Protein AF-W9AFK2-F1 (afdb_monomer)

InterPro domains:
  IPR011426 CamS sex pheromone cAM373 [PF07537] (55-396)
  IPR011426 CamS sex pheromone cAM373 [PIRSF012509] (1-404)

Secondary structure (DSSP, 8-state):
--SSSSSSSSSSSS--------SEEEEEEETTEEEEEEE-S--SSTTSPEEPBS----TTTTHHHHH---HHHHHHHHHHHHHHHTTTS-TTT-EEEE--SS-HHHHHHHHSBPPPHHHHHHHHHHHHHHHHHTTPPP-HHHHHHHHT---BPP-S-TT-HHHHHHS---EEEEEEEEEEEE-TTSBEEEEEEEEEEEE-SEEEE-SSTT---EEEE--HHHHHHHHHHHHHHHHHHHTTSTT-TT--EEEEEEEPPPTT-SS--EEEEEEEEPTT-------EE--EEEEEES-HHHHHH-HHHHHHHHHHHHHHHHH-TTB---EEEEEEETTEEEEEEEEEEB--SSHHHHHHHHHHHHHHHHHH--SSSEEEEEEEETTEEEEEEEE-TT-SS-EEEE--

Structure (mmCIF, N/CA/C/O backbone):
data_AF-W9AFK2-F1
#
_entry.id   AF-W9AFK2-F1
#
loop_
_atom_site.group_PDB
_atom_site.id
_atom_site.type_symbol
_atom_site.label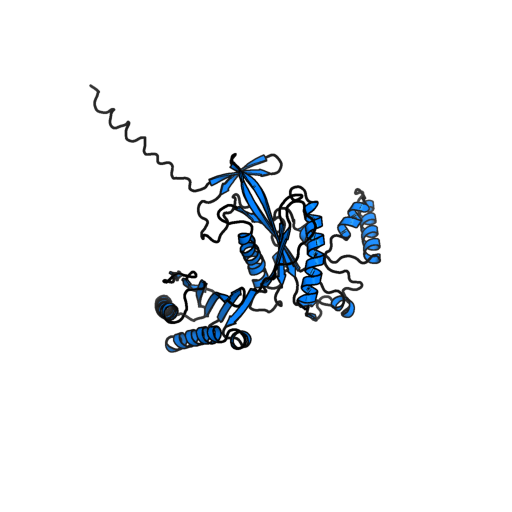_atom_id
_atom_site.label_alt_id
_atom_site.label_comp_id
_atom_site.label_asym_id
_atom_site.label_entity_id
_atom_site.label_seq_id
_atom_site.pdbx_PDB_ins_code
_atom_site.Cartn_x
_atom_site.Cartn_y
_atom_site.Cartn_z
_atom_site.occupancy
_atom_site.B_iso_or_equiv
_atom_site.auth_seq_id
_atom_site.auth_comp_id
_atom_site.auth_asym_id
_atom_site.auth_atom_id
_atom_site.pdbx_PDB_model_num
ATOM 1 N N . MET A 1 1 ? -74.515 24.945 -10.958 1.00 39.28 1 MET A N 1
ATOM 2 C CA . MET A 1 1 ? -73.572 25.838 -11.671 1.00 39.28 1 MET A CA 1
ATOM 3 C C . MET A 1 1 ? -72.452 26.175 -10.699 1.00 39.28 1 MET A C 1
ATOM 5 O O . MET A 1 1 ? -72.684 26.894 -9.744 1.00 39.28 1 MET A O 1
ATOM 9 N N . LYS A 1 2 ? -71.369 25.387 -10.725 1.00 45.56 2 LYS A N 1
ATOM 10 C CA . LYS A 1 2 ? -70.084 25.786 -11.333 1.00 45.56 2 LYS A CA 1
ATOM 11 C C . LYS A 1 2 ? -69.582 27.102 -10.735 1.00 45.56 2 LYS A C 1
ATOM 13 O O . LYS A 1 2 ? -69.983 28.138 -11.249 1.00 45.56 2 LYS A O 1
ATOM 18 N N . LYS A 1 3 ? -68.737 27.039 -9.693 1.00 44.16 3 LYS A N 1
ATOM 19 C CA . LYS A 1 3 ? -67.647 28.014 -9.448 1.00 44.16 3 LYS A CA 1
ATOM 20 C C . LYS A 1 3 ? -66.774 27.764 -8.211 1.00 44.16 3 LYS A C 1
ATOM 22 O O . LYS A 1 3 ? -65.758 28.431 -8.110 1.00 44.16 3 LYS A O 1
ATOM 27 N N . TRP A 1 4 ? -67.084 26.820 -7.317 1.00 45.31 4 TRP A N 1
ATOM 28 C CA . TRP A 1 4 ? -66.282 26.629 -6.087 1.00 45.31 4 TRP A CA 1
ATOM 29 C C . TRP A 1 4 ? -65.441 25.351 -6.006 1.00 45.31 4 TRP A C 1
ATOM 31 O O . TRP A 1 4 ? -64.687 25.180 -5.059 1.00 45.31 4 TRP A O 1
ATOM 41 N N . THR A 1 5 ? -65.471 24.496 -7.027 1.00 46.28 5 THR A N 1
ATOM 42 C CA . THR A 1 5 ? -64.669 23.259 -7.060 1.00 46.28 5 THR A CA 1
ATOM 43 C C . THR A 1 5 ? -63.335 23.388 -7.805 1.00 46.28 5 THR A C 1
ATOM 45 O O . THR A 1 5 ? -62.656 22.389 -7.996 1.00 46.28 5 THR A O 1
ATOM 48 N N . ILE A 1 6 ? -62.942 24.595 -8.235 1.00 47.94 6 ILE A N 1
ATOM 49 C CA . ILE A 1 6 ? -61.727 24.812 -9.052 1.00 47.94 6 ILE A CA 1
ATOM 50 C C . ILE A 1 6 ? -60.561 25.419 -8.246 1.00 47.94 6 ILE A C 1
ATOM 52 O O . ILE A 1 6 ? -59.424 25.363 -8.695 1.00 47.94 6 ILE A O 1
ATOM 56 N N . CYS A 1 7 ? -60.780 25.905 -7.019 1.00 42.25 7 CYS A N 1
ATOM 57 C CA . CYS A 1 7 ? -59.682 26.450 -6.203 1.00 42.25 7 CYS A CA 1
ATOM 58 C C . CYS A 1 7 ? -58.972 25.422 -5.308 1.00 42.25 7 CYS A C 1
ATOM 60 O O . CYS A 1 7 ? -57.932 25.753 -4.754 1.00 42.25 7 CYS A O 1
ATOM 62 N N . LEU A 1 8 ? -59.474 24.184 -5.194 1.00 44.28 8 LEU A N 1
ATOM 63 C CA . LEU A 1 8 ? -58.817 23.132 -4.399 1.00 44.28 8 LEU A CA 1
ATOM 64 C C . LEU A 1 8 ? -57.990 22.137 -5.233 1.00 44.28 8 LEU A C 1
ATOM 66 O O . LEU A 1 8 ? -57.320 21.287 -4.660 1.00 44.28 8 LEU A O 1
ATOM 70 N N . LEU A 1 9 ? -58.006 22.255 -6.567 1.00 40.72 9 LEU A N 1
ATOM 71 C CA . LEU A 1 9 ? -57.189 21.424 -7.466 1.00 40.72 9 LEU A CA 1
ATOM 72 C C . LEU A 1 9 ? -55.891 22.112 -7.930 1.00 40.72 9 LEU A C 1
ATOM 74 O O . LEU A 1 9 ? -55.030 21.455 -8.499 1.00 40.72 9 LEU A O 1
ATOM 78 N N . GLY A 1 10 ? -55.740 23.419 -7.686 1.00 42.62 10 GLY A N 1
ATOM 79 C CA . GLY A 1 10 ? -54.533 24.183 -8.036 1.00 42.62 10 GLY A CA 1
ATOM 80 C C . GLY A 1 10 ? -53.465 24.225 -6.938 1.00 42.62 10 GLY A C 1
ATOM 81 O O . GLY A 1 10 ? -52.344 24.633 -7.204 1.00 42.62 10 GLY A O 1
ATOM 82 N N . ALA A 1 11 ? -53.800 23.796 -5.716 1.00 43.00 11 ALA A N 1
ATOM 83 C CA . ALA A 1 11 ? -52.888 23.797 -4.567 1.00 43.00 11 ALA A CA 1
ATOM 84 C C . ALA A 1 11 ? -52.317 22.406 -4.229 1.00 43.00 11 ALA A C 1
ATOM 86 O O . ALA A 1 11 ? -51.476 22.297 -3.346 1.00 43.00 11 ALA A O 1
ATOM 87 N N . LEU A 1 12 ? -52.745 21.347 -4.932 1.00 42.66 12 LEU A N 1
ATOM 88 C CA . LEU A 1 12 ? -52.257 19.976 -4.718 1.00 42.66 12 LEU A CA 1
ATOM 89 C C . LEU A 1 12 ? -51.169 19.533 -5.717 1.00 42.66 12 LEU A C 1
ATOM 91 O O . LEU A 1 12 ? -50.713 18.399 -5.646 1.00 42.66 12 LEU A O 1
ATOM 95 N N . LEU A 1 13 ? -50.753 20.408 -6.641 1.00 44.22 13 LEU A N 1
ATOM 96 C CA . LEU A 1 13 ? -49.779 20.101 -7.705 1.00 44.22 13 LEU A CA 1
ATOM 97 C C . LEU A 1 13 ? -48.405 20.770 -7.516 1.00 44.22 13 LEU A C 1
ATOM 99 O O . LEU A 1 13 ? -47.574 20.704 -8.410 1.00 44.22 13 LEU A O 1
ATOM 103 N N . LEU A 1 14 ? -48.144 21.384 -6.357 1.00 43.28 14 LEU A N 1
ATOM 104 C CA . LEU A 1 14 ? -46.834 21.974 -6.023 1.00 43.28 14 LEU A CA 1
ATOM 105 C C . LEU A 1 14 ? -46.046 21.163 -4.983 1.00 43.28 14 LEU A C 1
ATOM 107 O O . LEU A 1 14 ? -45.074 21.661 -4.429 1.00 43.28 14 LEU A O 1
ATOM 111 N N . ILE A 1 15 ? -46.451 19.916 -4.719 1.00 47.75 15 ILE A N 1
ATOM 112 C CA . ILE A 1 15 ? -45.727 19.003 -3.819 1.00 47.75 15 ILE A CA 1
ATOM 113 C C . ILE A 1 15 ? -45.379 17.680 -4.509 1.00 47.75 15 ILE A C 1
ATOM 115 O O . ILE A 1 15 ? -45.235 16.649 -3.857 1.00 47.75 15 ILE A O 1
ATOM 119 N N . THR A 1 16 ? -45.157 17.696 -5.826 1.00 44.72 16 THR A N 1
ATOM 120 C CA . THR A 1 16 ? -44.123 16.806 -6.365 1.00 44.72 16 THR A CA 1
ATOM 121 C C . THR A 1 16 ? -42.797 17.400 -5.914 1.00 44.72 16 THR A C 1
ATOM 123 O O . THR A 1 16 ? -42.135 18.128 -6.650 1.00 44.72 16 THR A O 1
ATOM 126 N N . ALA A 1 17 ? -42.476 17.172 -4.639 1.00 38.59 17 ALA A N 1
ATOM 127 C CA . ALA A 1 17 ? -41.109 17.217 -4.184 1.00 38.59 17 ALA A CA 1
ATOM 128 C C . ALA A 1 17 ? -40.335 16.344 -5.171 1.00 38.59 17 ALA A C 1
ATOM 130 O O . ALA A 1 17 ? -40.582 15.139 -5.260 1.00 38.59 17 ALA A O 1
ATOM 131 N N . CYS A 1 18 ? -39.450 16.959 -5.955 1.00 44.03 18 CYS A N 1
ATOM 132 C CA . CYS A 1 18 ? -38.264 16.239 -6.362 1.00 44.03 18 CYS A CA 1
ATOM 133 C C . CYS A 1 18 ? -37.725 15.647 -5.061 1.00 44.03 18 CYS A C 1
ATOM 135 O O . CYS A 1 18 ? -37.409 16.396 -4.131 1.00 44.03 18 CYS A O 1
ATOM 137 N N . SER A 1 19 ? -37.717 14.315 -4.958 1.00 42.94 19 SER A N 1
ATOM 138 C CA . SER A 1 19 ? -36.748 13.660 -4.086 1.00 42.94 19 SER A CA 1
ATOM 139 C C . SER A 1 19 ? -35.437 14.395 -4.352 1.00 42.94 19 SER A C 1
ATOM 141 O O . SER A 1 19 ? -35.114 14.545 -5.535 1.00 42.94 19 SER A O 1
ATOM 143 N N . PRO A 1 20 ? -34.761 14.979 -3.351 1.00 43.94 20 PRO A N 1
ATOM 144 C CA . PRO A 1 20 ? -33.456 15.541 -3.620 1.00 43.94 20 PRO A CA 1
ATOM 145 C C . PRO A 1 20 ? -32.628 14.364 -4.118 1.00 43.94 20 PRO A C 1
ATOM 147 O O . PRO A 1 20 ? -32.408 13.413 -3.369 1.00 43.94 20 PRO A O 1
ATOM 150 N N . ASP A 1 21 ? -32.307 14.362 -5.408 1.00 47.81 21 ASP A N 1
ATOM 151 C CA . ASP A 1 21 ? -31.323 13.435 -5.926 1.00 47.81 21 ASP A CA 1
ATOM 152 C C . ASP A 1 21 ? -30.039 13.871 -5.239 1.00 47.81 21 ASP A C 1
ATOM 154 O O . ASP A 1 21 ? -29.571 14.995 -5.419 1.00 47.81 21 ASP A O 1
ATOM 158 N N . THR A 1 22 ? -29.602 13.079 -4.266 1.00 60.84 22 THR A N 1
ATOM 159 C CA . THR A 1 22 ? -28.512 13.483 -3.383 1.00 60.84 22 THR A CA 1
ATOM 160 C C . THR A 1 22 ? -27.174 13.403 -4.112 1.00 60.84 22 THR A C 1
ATOM 162 O O . THR A 1 22 ? -26.184 13.915 -3.618 1.00 60.84 22 THR A O 1
ATOM 165 N N . ASN A 1 23 ? -27.127 12.801 -5.298 1.00 71.81 23 ASN A N 1
ATOM 166 C CA . ASN A 1 23 ? -25.904 12.638 -6.066 1.00 71.81 23 ASN A CA 1
ATOM 167 C C . ASN A 1 23 ? -25.600 13.878 -6.909 1.00 71.81 23 ASN A C 1
ATOM 169 O O . ASN A 1 23 ? -26.499 14.534 -7.434 1.00 71.81 23 ASN A O 1
ATOM 173 N N . GLU A 1 24 ? -24.315 14.182 -7.049 1.00 76.25 24 GLU A N 1
ATOM 174 C CA . GLU A 1 24 ? -23.846 15.276 -7.887 1.00 76.25 24 GLU A CA 1
ATOM 175 C C . GLU A 1 24 ? -23.570 14.758 -9.302 1.00 76.25 24 GLU A C 1
ATOM 177 O O . GLU A 1 24 ? -22.751 13.859 -9.478 1.00 76.25 24 GLU A O 1
ATOM 182 N N . GLU A 1 25 ? -24.241 15.305 -10.317 1.00 77.25 25 GLU A N 1
ATOM 183 C CA . GLU A 1 25 ? -23.946 14.974 -11.717 1.00 77.25 25 GLU A CA 1
ATOM 184 C C . GLU A 1 25 ? -22.624 15.625 -12.154 1.00 77.25 25 GLU A C 1
ATOM 186 O O . GLU A 1 25 ? -22.349 16.802 -11.865 1.00 77.25 25 GLU A O 1
ATOM 191 N N . VAL A 1 26 ? -21.806 14.843 -12.855 1.00 78.00 26 VAL A N 1
ATOM 192 C CA . VAL A 1 26 ? -20.526 15.245 -13.437 1.00 78.00 26 VAL A CA 1
ATOM 193 C C . VAL A 1 26 ? -20.373 14.651 -14.837 1.00 78.00 26 VAL A C 1
ATOM 195 O O . VAL A 1 26 ? -20.996 13.648 -15.171 1.00 78.00 26 VAL A O 1
ATOM 198 N N . VAL A 1 27 ? -19.563 15.279 -15.682 1.00 75.69 27 VAL A N 1
ATOM 199 C CA . VAL A 1 27 ? -19.283 14.804 -17.043 1.00 75.69 27 VAL A CA 1
ATOM 200 C C . VAL A 1 27 ? -17.847 14.303 -17.098 1.00 75.69 27 VAL A C 1
ATOM 202 O O . VAL A 1 27 ? -16.926 15.022 -16.711 1.00 75.69 27 VAL A O 1
ATOM 205 N N . GLN A 1 28 ? -17.657 13.082 -17.582 1.00 70.56 28 GLN A N 1
ATOM 206 C CA . GLN A 1 28 ? -16.338 12.504 -17.816 1.00 70.56 28 GLN A CA 1
ATOM 207 C C . GLN A 1 28 ? -16.094 12.443 -19.325 1.00 70.56 28 GLN A C 1
ATOM 209 O O . GLN A 1 28 ? -16.974 12.037 -20.090 1.00 70.56 28 GLN A O 1
ATOM 214 N N . GLU A 1 29 ? -14.931 12.924 -19.760 1.00 63.94 29 GLU A N 1
ATOM 215 C CA . GLU A 1 29 ? -14.525 12.874 -21.164 1.00 63.94 29 GLU A CA 1
ATOM 216 C C . GLU A 1 29 ? -13.572 11.691 -21.358 1.00 63.94 29 GLU A C 1
ATOM 218 O O . GLU A 1 29 ? -12.407 11.766 -20.977 1.00 63.94 29 GLU A O 1
ATOM 223 N N . GLU A 1 30 ? -14.068 10.607 -21.957 1.00 57.44 30 GLU A N 1
ATOM 224 C CA . GLU A 1 30 ? -13.243 9.478 -22.401 1.00 57.44 30 GLU A CA 1
ATOM 225 C C . GLU A 1 30 ? -13.245 9.417 -23.928 1.00 57.44 30 GLU A C 1
ATOM 227 O O . GLU A 1 30 ? -14.312 9.427 -24.544 1.00 57.44 30 GLU A O 1
ATOM 232 N N . ASP A 1 31 ? -12.063 9.370 -24.555 1.00 49.06 31 ASP A N 1
ATOM 233 C CA . ASP A 1 31 ? -11.868 9.073 -25.984 1.00 49.06 31 ASP A CA 1
ATOM 234 C C . ASP A 1 31 ? -12.937 9.677 -26.919 1.00 49.06 31 ASP A C 1
ATOM 236 O O . ASP A 1 31 ? -13.511 9.007 -27.781 1.00 49.06 31 ASP A O 1
ATOM 240 N N . THR A 1 32 ? -13.212 10.980 -26.761 1.00 43.19 32 THR A N 1
ATOM 241 C CA . THR A 1 32 ? -14.182 11.792 -27.533 1.00 43.19 32 THR A CA 1
ATOM 242 C C . THR A 1 32 ? -15.684 11.525 -27.311 1.00 43.19 32 THR A C 1
ATOM 244 O O . THR A 1 32 ? -16.509 12.095 -28.034 1.00 43.19 32 THR A O 1
ATOM 247 N N . GLN A 1 33 ? -16.075 10.743 -26.300 1.00 50.00 33 GLN A N 1
ATOM 248 C CA . GLN A 1 33 ? -17.462 10.583 -25.843 1.00 50.00 33 GLN A CA 1
ATOM 249 C C . GLN A 1 33 ? -17.667 11.234 -24.466 1.00 50.00 33 GLN A C 1
ATOM 251 O O . GLN A 1 33 ? -16.847 11.099 -23.565 1.00 50.00 33 GLN A O 1
ATOM 256 N N . GLN A 1 34 ? -18.769 11.976 -24.316 1.00 61.47 34 GLN A N 1
ATOM 257 C CA . GLN A 1 34 ? -19.183 12.534 -23.028 1.00 61.47 34 GLN A CA 1
ATOM 258 C C . GLN A 1 34 ? -20.093 11.528 -22.334 1.00 61.47 34 GLN A C 1
ATOM 260 O O . GLN A 1 34 ? -21.234 11.330 -22.766 1.00 61.47 34 GLN A O 1
ATOM 265 N N . GLU A 1 35 ? -19.602 10.915 -21.262 1.00 67.38 35 GLU A N 1
ATOM 266 C CA . GLU A 1 35 ? -20.433 10.099 -20.385 1.00 67.38 35 GLU A CA 1
ATOM 267 C C . GLU A 1 35 ? -20.932 10.931 -19.201 1.00 67.38 35 GLU A C 1
ATOM 269 O O . GLU A 1 35 ? -20.226 11.772 -18.636 1.00 67.38 35 GLU A O 1
ATOM 274 N N . THR A 1 36 ? -22.209 10.744 -18.863 1.00 74.00 36 THR A N 1
ATOM 275 C CA . THR A 1 36 ? -22.789 11.340 -17.657 1.00 74.00 36 THR A CA 1
ATOM 276 C C . THR A 1 36 ? -22.464 10.430 -16.485 1.00 74.00 36 THR A C 1
ATOM 278 O O . THR A 1 36 ? -22.979 9.315 -16.408 1.00 74.00 36 THR A O 1
ATOM 281 N N . SER A 1 37 ? -21.643 10.938 -15.577 1.00 81.81 37 SER A N 1
ATOM 282 C CA . SER A 1 37 ? -21.211 10.265 -14.361 1.00 81.81 37 SER A CA 1
ATOM 283 C C . SER A 1 37 ? -21.855 10.922 -13.136 1.00 81.81 37 SER A C 1
ATOM 285 O O . SER A 1 37 ? -22.371 12.043 -13.189 1.00 81.81 37 SER A O 1
ATOM 287 N N . ILE A 1 38 ? -21.861 10.219 -12.008 1.00 83.62 38 ILE A N 1
ATOM 288 C CA . ILE A 1 38 ? -22.370 10.747 -10.739 1.00 83.62 38 ILE A CA 1
ATOM 289 C C . ILE A 1 38 ? -21.323 10.620 -9.641 1.00 83.62 38 ILE A C 1
ATOM 291 O O . ILE A 1 38 ? -20.559 9.661 -9.597 1.00 83.62 38 ILE A O 1
ATOM 295 N N . VAL A 1 39 ? -21.340 11.564 -8.708 1.00 83.19 39 VAL A N 1
ATOM 296 C CA . VAL A 1 39 ? -20.577 11.509 -7.463 1.00 83.19 39 VAL A CA 1
ATOM 297 C C . VAL A 1 39 ? -21.570 11.353 -6.310 1.00 83.19 39 VAL A C 1
ATOM 299 O O . VAL A 1 39 ? -22.428 12.223 -6.121 1.00 83.19 39 VAL A O 1
ATOM 302 N N . PRO A 1 40 ? -21.504 10.264 -5.523 1.00 81.50 40 PRO A N 1
ATOM 303 C CA . PRO A 1 40 ? -22.364 10.102 -4.359 1.00 81.50 40 PRO A CA 1
ATOM 304 C C . PRO A 1 40 ? -22.201 11.257 -3.359 1.00 81.50 40 PRO A C 1
ATOM 306 O O . PRO A 1 40 ? -21.086 11.686 -3.061 1.00 81.50 40 PRO A O 1
ATOM 309 N N . SER A 1 41 ? -23.304 11.739 -2.774 1.00 74.06 41 SER A N 1
ATOM 310 C CA . SER A 1 41 ? -23.248 12.779 -1.725 1.00 74.06 41 SER A CA 1
ATOM 311 C C . SER A 1 41 ? -22.504 12.345 -0.473 1.00 74.06 41 SER A C 1
ATOM 313 O O . SER A 1 41 ? -21.958 13.186 0.240 1.00 74.06 41 SER A O 1
ATOM 315 N N . TYR A 1 42 ? -22.578 11.055 -0.150 1.00 75.44 42 TYR A N 1
ATOM 316 C CA . TYR A 1 42 ? -22.125 10.517 1.122 1.00 75.44 42 TYR A CA 1
ATOM 317 C C . TYR A 1 42 ? -20.701 9.987 0.984 1.00 75.44 42 TYR A C 1
ATOM 319 O O . TYR A 1 42 ? -20.479 8.991 0.305 1.00 75.44 42 TYR A O 1
ATOM 327 N N . GLN A 1 43 ? -19.760 10.633 1.674 1.00 72.38 43 GLN A N 1
ATOM 328 C CA . GLN A 1 43 ? -18.362 10.194 1.768 1.00 72.38 43 GLN A CA 1
ATOM 329 C C . GLN A 1 43 ? -18.138 9.068 2.791 1.00 72.38 43 GLN A C 1
ATOM 331 O O . GLN A 1 43 ? -17.060 8.499 2.856 1.00 72.38 43 GLN A O 1
ATOM 336 N N . LEU A 1 44 ? -19.171 8.688 3.553 1.00 79.25 44 LEU A N 1
ATOM 337 C CA . LEU A 1 44 ? -19.135 7.714 4.659 1.00 79.25 44 LEU A CA 1
ATOM 338 C C . LEU A 1 44 ? -18.330 8.189 5.884 1.00 79.25 44 LEU A C 1
ATOM 340 O O . LEU A 1 44 ? -18.850 8.080 6.989 1.00 79.25 44 LEU A O 1
ATOM 344 N N . SER A 1 45 ? -17.147 8.776 5.691 1.00 74.00 45 SER A N 1
ATOM 345 C CA . SER A 1 45 ? -16.351 9.478 6.708 1.00 74.00 45 SER A CA 1
ATOM 346 C C . SER A 1 45 ? -15.638 10.685 6.090 1.00 74.00 45 SER A C 1
ATOM 348 O O . SER A 1 45 ? -15.402 10.714 4.881 1.00 74.00 45 SER A O 1
ATOM 350 N N . ASP A 1 46 ? -15.282 11.680 6.905 1.00 70.88 46 ASP A N 1
ATOM 351 C CA . ASP A 1 46 ? -14.553 12.878 6.443 1.00 70.88 46 ASP A CA 1
ATOM 352 C C . ASP A 1 46 ? -13.151 12.556 5.902 1.00 70.88 46 ASP A C 1
ATOM 354 O O . ASP A 1 46 ? -12.561 13.328 5.150 1.00 70.88 46 ASP A O 1
ATOM 358 N N . GLU A 1 47 ? -12.672 11.357 6.220 1.00 74.00 47 GLU A N 1
ATOM 359 C CA . GLU A 1 47 ? -11.402 10.795 5.793 1.00 74.00 47 GLU A CA 1
ATOM 360 C C . GLU A 1 47 ? -11.455 10.118 4.414 1.00 74.00 47 GLU A C 1
ATOM 362 O O . GLU A 1 47 ? -10.416 9.729 3.882 1.00 74.00 47 GLU A O 1
ATOM 367 N N . ASN A 1 48 ? -12.630 9.952 3.810 1.00 86.75 48 ASN A N 1
ATOM 368 C CA . ASN A 1 48 ? -12.770 9.241 2.544 1.00 86.75 48 ASN A CA 1
ATOM 369 C C . ASN A 1 48 ? -12.940 10.199 1.367 1.00 86.75 48 ASN A C 1
ATOM 371 O O . ASN A 1 48 ? -13.733 11.138 1.396 1.00 86.75 48 ASN A O 1
ATOM 375 N N . TYR A 1 49 ? -12.255 9.894 0.269 1.00 91.38 49 TYR A N 1
ATOM 376 C CA . TYR A 1 49 ? -12.536 10.531 -1.010 1.00 91.38 49 TYR A CA 1
ATOM 377 C C . TYR A 1 49 ? -13.859 10.032 -1.580 1.00 91.38 49 TYR A C 1
ATOM 379 O O . TYR A 1 49 ? -14.178 8.841 -1.526 1.00 91.38 49 TYR A O 1
ATOM 387 N N . LYS A 1 50 ? -14.598 10.934 -2.223 1.00 91.50 50 LYS A N 1
ATOM 388 C CA . LYS A 1 50 ? -15.736 10.538 -3.053 1.00 91.50 50 LYS A CA 1
ATOM 389 C C . LYS A 1 50 ? -15.236 9.902 -4.348 1.00 91.50 50 LYS A C 1
ATOM 391 O O . LYS A 1 50 ? -14.254 10.363 -4.928 1.00 91.50 50 LYS A O 1
ATOM 396 N N . MET A 1 51 ? -15.939 8.873 -4.805 1.00 90.25 51 MET A N 1
ATOM 397 C CA . MET A 1 51 ? -15.653 8.176 -6.061 1.00 90.25 51 MET A CA 1
ATOM 398 C C . MET A 1 51 ? -16.602 8.642 -7.165 1.00 90.25 51 MET A C 1
ATOM 400 O O . MET A 1 51 ? -17.752 8.995 -6.894 1.00 90.25 51 MET A O 1
ATOM 404 N N . ILE A 1 52 ? -16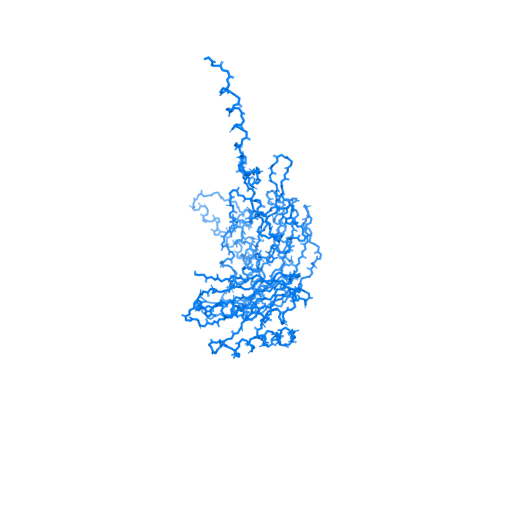.123 8.617 -8.405 1.00 86.81 52 ILE A N 1
ATOM 405 C CA . ILE A 1 52 ? -16.933 8.879 -9.599 1.00 86.81 52 ILE A CA 1
ATOM 406 C C . ILE A 1 52 ? -17.561 7.556 -10.054 1.00 86.81 52 ILE A C 1
ATOM 408 O O . ILE A 1 52 ? -16.916 6.509 -9.996 1.00 86.81 52 ILE A O 1
ATOM 412 N N . LEU A 1 53 ? -18.835 7.593 -10.452 1.00 86.00 53 LEU A N 1
ATOM 413 C CA . LEU A 1 53 ? -19.583 6.442 -10.960 1.00 86.00 53 LEU A CA 1
ATOM 414 C C . LEU A 1 53 ? -20.070 6.687 -12.400 1.00 86.00 53 LEU A C 1
ATOM 416 O O . LEU A 1 53 ? -20.531 7.797 -12.657 1.00 86.00 53 LEU A O 1
ATOM 420 N N . PRO A 1 54 ? -20.106 5.671 -13.288 1.00 86.69 54 PRO A N 1
ATOM 421 C CA . PRO A 1 54 ? -19.883 4.245 -13.017 1.00 86.69 54 PRO A CA 1
ATOM 422 C C . PRO A 1 54 ? -18.456 3.939 -12.553 1.00 86.69 54 PRO A C 1
ATOM 424 O O . PRO A 1 54 ? -17.511 4.603 -12.947 1.00 86.69 54 PRO A O 1
ATOM 427 N N . TYR A 1 55 ? -18.321 2.978 -11.635 1.00 88.12 55 TYR A N 1
ATOM 428 C CA . TYR A 1 55 ? -17.016 2.647 -11.063 1.00 88.12 55 TYR A CA 1
ATOM 429 C C . TYR A 1 55 ? -16.110 2.045 -12.138 1.00 88.12 55 TYR A C 1
ATOM 431 O O . TYR A 1 55 ? -16.436 1.007 -12.725 1.00 88.12 55 TYR A O 1
ATOM 439 N N . GLU A 1 56 ? -14.962 2.680 -12.332 1.00 90.50 56 GLU A N 1
ATOM 440 C CA . GLU A 1 56 ? -13.897 2.220 -13.209 1.00 90.50 56 GLU A CA 1
ATOM 441 C C . GLU A 1 56 ? -12.801 1.540 -12.380 1.00 90.50 56 GLU A C 1
ATOM 443 O O . GLU A 1 56 ? -12.143 2.197 -11.568 1.00 90.50 56 GLU A O 1
ATOM 448 N N . PRO A 1 57 ? -12.593 0.223 -12.549 1.00 93.81 57 PRO A N 1
ATOM 449 C CA . PRO A 1 57 ? -11.489 -0.462 -11.892 1.00 93.81 57 PRO A CA 1
ATOM 450 C C . PRO A 1 57 ? -10.138 -0.012 -12.458 1.00 93.81 57 PRO A C 1
ATOM 452 O O . PRO A 1 57 ? -10.055 0.424 -13.608 1.00 93.81 57 PRO A O 1
ATOM 455 N N . SER A 1 58 ? -9.065 -0.204 -11.688 1.00 96.69 58 SER A N 1
ATOM 456 C CA . SER A 1 58 ? -7.701 0.011 -12.176 1.00 96.69 58 SER A CA 1
ATOM 457 C C . SER A 1 58 ? -7.411 -0.752 -13.477 1.00 96.69 58 SER A C 1
ATOM 459 O O . SER A 1 58 ? -7.812 -1.911 -13.632 1.00 96.69 58 SER A O 1
ATOM 461 N N . LYS A 1 59 ? -6.633 -0.152 -14.387 1.00 97.88 59 LYS A N 1
ATOM 462 C CA . LYS A 1 59 ? -6.102 -0.855 -15.572 1.00 97.88 59 LYS A CA 1
ATOM 463 C C . LYS A 1 59 ? -5.074 -1.937 -15.221 1.00 97.88 59 LYS A C 1
ATOM 465 O O . LYS A 1 59 ? -4.881 -2.848 -16.019 1.00 97.88 59 LYS A O 1
ATOM 470 N N . ALA A 1 60 ? -4.479 -1.882 -14.029 1.00 97.19 60 ALA A N 1
ATOM 471 C CA . ALA A 1 60 ? -3.596 -2.910 -13.470 1.00 97.19 60 ALA A CA 1
ATOM 472 C C . ALA A 1 60 ? -4.286 -3.751 -12.375 1.00 97.19 60 ALA A C 1
ATOM 474 O O . ALA A 1 60 ? -3.634 -4.306 -11.481 1.00 97.19 60 ALA A O 1
ATOM 475 N N . ARG A 1 61 ? -5.625 -3.841 -12.402 1.00 95.88 61 ARG A N 1
ATOM 476 C CA . ARG A 1 61 ? -6.404 -4.563 -11.387 1.00 95.88 61 ARG A CA 1
ATOM 477 C C . ARG A 1 61 ? -5.902 -5.996 -11.202 1.00 95.88 61 ARG A C 1
ATOM 479 O O . ARG A 1 61 ? -5.961 -6.816 -12.108 1.00 95.88 61 ARG A O 1
ATOM 486 N N . GLY A 1 62 ? -5.542 -6.329 -9.965 1.00 94.75 62 GLY A N 1
ATOM 487 C CA . GLY A 1 62 ? -5.148 -7.684 -9.572 1.00 94.75 62 GLY A CA 1
ATOM 488 C C . GLY A 1 62 ? -3.656 -7.981 -9.719 1.00 94.75 62 GLY A C 1
ATOM 489 O O . GLY A 1 62 ? -3.205 -8.986 -9.171 1.00 94.75 62 GLY A O 1
ATOM 490 N N . VAL A 1 63 ? -2.870 -7.098 -10.347 1.00 97.38 63 VAL A N 1
ATOM 491 C CA . VAL A 1 63 ? -1.410 -7.259 -10.437 1.00 97.38 63 VAL A CA 1
ATOM 492 C C . VAL A 1 63 ? -0.782 -7.321 -9.045 1.00 97.38 63 VAL A C 1
ATOM 494 O O . VAL A 1 63 ? 0.021 -8.215 -8.784 1.00 97.38 63 VAL A O 1
ATOM 497 N N . ILE A 1 64 ? -1.203 -6.445 -8.124 1.00 96.00 64 ILE A N 1
ATOM 498 C CA . ILE A 1 64 ? -0.692 -6.397 -6.744 1.00 96.00 64 ILE A CA 1
ATOM 499 C C . ILE A 1 64 ? -0.817 -7.748 -6.023 1.00 96.00 64 ILE A C 1
ATOM 501 O O . ILE A 1 64 ? 0.135 -8.203 -5.394 1.00 96.00 64 ILE A O 1
ATOM 505 N N . VAL A 1 65 ? -1.937 -8.457 -6.212 1.00 94.50 65 VAL A N 1
ATOM 506 C CA . VAL A 1 65 ? -2.223 -9.761 -5.583 1.00 94.50 65 VAL A CA 1
ATOM 507 C C . VAL A 1 65 ? -1.270 -10.856 -6.073 1.00 94.50 65 VAL A C 1
ATOM 509 O O . VAL A 1 65 ? -0.997 -11.814 -5.354 1.00 94.50 65 VAL A O 1
ATOM 512 N N . ASN A 1 66 ? -0.738 -10.715 -7.287 1.00 92.50 66 ASN A N 1
ATOM 513 C CA . ASN A 1 66 ? 0.216 -11.659 -7.859 1.00 92.50 66 ASN A CA 1
ATOM 514 C C . ASN A 1 66 ? 1.672 -11.351 -7.477 1.00 92.50 66 ASN A C 1
ATOM 516 O O . ASN A 1 66 ? 2.547 -12.159 -7.789 1.00 92.50 66 ASN A O 1
ATOM 520 N N . GLN A 1 67 ? 1.962 -10.183 -6.892 1.00 93.44 67 GLN A N 1
ATOM 521 C CA . GLN A 1 67 ? 3.332 -9.686 -6.707 1.00 93.44 67 GLN A CA 1
ATOM 522 C C . GLN A 1 67 ? 3.704 -9.433 -5.243 1.00 93.44 67 GLN A C 1
ATOM 524 O O . GLN A 1 67 ? 4.824 -9.749 -4.829 1.00 93.44 67 GLN A O 1
ATOM 529 N N . VAL A 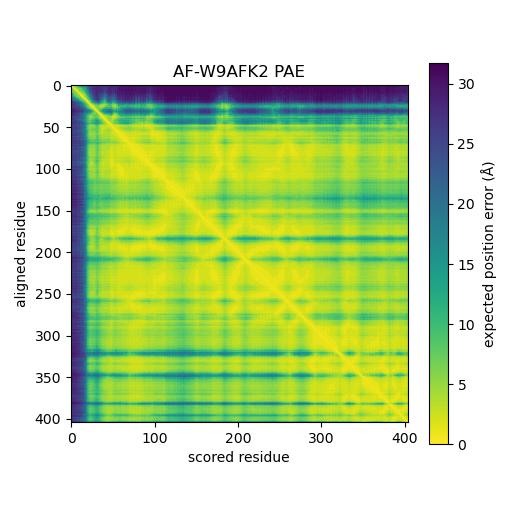1 68 ? 2.765 -8.911 -4.455 1.00 93.81 68 VAL A N 1
ATOM 530 C CA . VAL A 1 68 ? 2.922 -8.687 -3.017 1.00 93.81 68 VAL A CA 1
ATOM 531 C C . VAL A 1 68 ? 2.458 -9.942 -2.287 1.00 93.81 68 VAL A C 1
ATOM 533 O O . VAL A 1 68 ? 1.340 -10.420 -2.467 1.00 93.81 68 VAL A O 1
ATOM 536 N N . ALA A 1 69 ? 3.357 -10.536 -1.504 1.00 87.94 69 ALA A N 1
ATOM 537 C CA . ALA A 1 69 ? 3.155 -11.885 -0.984 1.00 87.94 69 ALA A CA 1
ATOM 538 C C . ALA A 1 69 ? 2.329 -11.926 0.311 1.00 87.94 69 ALA A C 1
ATOM 540 O O . ALA A 1 69 ? 1.695 -12.944 0.588 1.00 87.94 69 ALA A O 1
ATOM 541 N N . ASN A 1 70 ? 2.386 -10.872 1.127 1.00 92.06 70 ASN A N 1
ATOM 542 C CA . ASN A 1 70 ? 1.604 -10.750 2.352 1.00 92.06 70 ASN A CA 1
ATOM 543 C C . ASN A 1 70 ? 0.309 -9.991 2.040 1.00 92.06 70 ASN A C 1
ATOM 545 O O . ASN A 1 70 ? 0.338 -8.930 1.426 1.00 92.06 70 ASN A O 1
ATOM 549 N N . ARG A 1 71 ? -0.837 -10.531 2.462 1.00 91.75 71 ARG A N 1
ATOM 550 C CA . ARG A 1 71 ? -2.131 -9.875 2.249 1.00 91.75 71 ARG A CA 1
ATOM 551 C C . ARG A 1 71 ? -2.239 -8.553 3.014 1.00 91.75 71 ARG A C 1
ATOM 553 O O . ARG A 1 71 ? -2.829 -7.626 2.475 1.00 91.75 71 ARG A O 1
ATOM 560 N N . MET A 1 72 ? -1.660 -8.466 4.210 1.00 94.88 72 MET A N 1
ATOM 561 C CA . MET A 1 72 ? -1.693 -7.241 5.011 1.00 94.88 72 MET A CA 1
ATOM 562 C C . MET A 1 72 ? -0.922 -6.110 4.320 1.00 94.88 72 MET A C 1
ATOM 564 O O . MET A 1 72 ? -1.397 -4.980 4.303 1.00 94.88 72 MET A O 1
ATOM 568 N N . ASP A 1 73 ? 0.207 -6.424 3.668 1.00 97.44 73 ASP A N 1
ATOM 569 C CA . ASP A 1 73 ? 0.971 -5.441 2.882 1.00 97.44 73 ASP A CA 1
ATOM 570 C C . ASP A 1 73 ? 0.139 -4.849 1.733 1.00 97.44 73 ASP A C 1
ATOM 572 O O . ASP A 1 73 ? 0.288 -3.678 1.405 1.00 97.44 73 ASP A O 1
ATOM 576 N N . ILE A 1 74 ? -0.740 -5.644 1.107 1.00 96.25 74 ILE A N 1
ATOM 577 C CA . ILE A 1 74 ? -1.607 -5.163 0.018 1.00 96.25 74 ILE A CA 1
ATOM 578 C C . ILE A 1 74 ? -2.553 -4.082 0.540 1.00 96.25 74 ILE A C 1
ATOM 580 O O . ILE A 1 74 ? -2.666 -3.020 -0.070 1.00 96.25 74 ILE A O 1
ATOM 584 N N . ASP A 1 75 ? -3.218 -4.365 1.660 1.00 94.44 75 ASP A N 1
ATOM 585 C CA . ASP A 1 75 ? -4.218 -3.466 2.228 1.00 94.44 75 ASP A CA 1
ATOM 586 C C . ASP A 1 75 ? -3.545 -2.173 2.737 1.00 94.44 75 ASP A C 1
ATOM 588 O O . ASP A 1 75 ? -3.969 -1.080 2.359 1.00 94.44 75 ASP A O 1
ATOM 592 N N . GLU A 1 76 ? -2.420 -2.267 3.461 1.00 97.19 76 GLU A N 1
ATOM 593 C CA . GLU A 1 76 ? -1.688 -1.077 3.931 1.00 97.19 76 GLU A CA 1
ATOM 594 C C . GLU A 1 76 ? -1.038 -0.287 2.781 1.00 97.19 76 GLU A C 1
ATOM 596 O O . GLU A 1 76 ? -0.999 0.940 2.827 1.00 97.19 76 GLU A O 1
ATOM 601 N N . MET A 1 77 ? -0.576 -0.929 1.702 1.00 96.38 77 MET A N 1
ATOM 602 C CA . MET A 1 77 ? -0.072 -0.200 0.532 1.00 96.38 77 MET A CA 1
ATOM 603 C C . MET A 1 77 ? -1.184 0.633 -0.128 1.00 96.38 77 MET A C 1
ATOM 605 O O . MET A 1 77 ? -0.970 1.782 -0.515 1.00 96.38 77 MET A O 1
ATOM 609 N N . GLU A 1 78 ? -2.393 0.089 -0.268 1.00 96.19 78 GLU A N 1
ATOM 610 C CA . GLU A 1 78 ? -3.501 0.825 -0.882 1.00 96.19 78 GLU A CA 1
ATOM 611 C C . GLU A 1 78 ? -4.054 1.925 0.032 1.00 96.19 78 GLU A C 1
ATOM 613 O O . GLU A 1 78 ? -4.316 3.049 -0.419 1.00 96.19 78 GLU A O 1
ATOM 618 N N . GLU A 1 79 ? -4.252 1.616 1.312 1.00 95.12 79 GLU A N 1
ATOM 619 C CA . GLU A 1 79 ? -4.804 2.544 2.296 1.00 95.12 79 GLU A CA 1
ATOM 620 C C . GLU A 1 79 ? -3.783 3.598 2.728 1.00 95.12 79 GLU A C 1
ATOM 622 O O . GLU A 1 79 ? -4.111 4.787 2.747 1.00 95.12 79 GLU A O 1
ATOM 627 N N . GLY A 1 80 ? -2.535 3.206 2.975 1.00 96.75 80 GLY A N 1
ATOM 628 C CA . GLY A 1 80 ? -1.439 4.096 3.342 1.00 96.75 80 GLY A CA 1
ATOM 629 C C . GLY A 1 80 ? -1.074 5.080 2.225 1.00 96.75 80 GLY A C 1
ATOM 630 O O . GLY A 1 80 ? -0.938 6.277 2.496 1.00 96.75 80 GLY A O 1
ATOM 631 N N . LEU A 1 81 ? -1.045 4.656 0.946 1.00 98.12 81 LEU A N 1
ATOM 632 C CA . LEU A 1 81 ? -0.836 5.599 -0.168 1.00 98.12 81 LEU A CA 1
ATOM 633 C C . LEU A 1 81 ? -1.933 6.665 -0.192 1.00 98.12 81 LEU A C 1
ATOM 635 O O . LEU A 1 81 ? -1.666 7.857 -0.371 1.00 98.12 81 LEU A O 1
ATOM 639 N N . ARG A 1 82 ? -3.178 6.237 0.031 1.00 96.19 82 ARG A N 1
ATOM 640 C CA . ARG A 1 82 ? -4.347 7.117 0.060 1.00 96.19 82 ARG A CA 1
ATOM 641 C C . ARG A 1 82 ? -4.301 8.050 1.264 1.00 96.19 82 ARG A C 1
ATOM 643 O O . ARG A 1 82 ? -4.613 9.228 1.120 1.00 96.19 82 ARG A O 1
ATOM 650 N N . ARG A 1 83 ? -3.875 7.554 2.429 1.00 95.50 83 ARG A N 1
ATOM 651 C CA . ARG A 1 83 ? -3.675 8.323 3.665 1.00 95.50 83 ARG A CA 1
ATOM 652 C C . ARG A 1 83 ? -2.649 9.436 3.458 1.00 95.50 83 ARG A C 1
ATOM 654 O O . ARG A 1 83 ? -2.959 10.586 3.750 1.00 95.50 83 ARG A O 1
ATOM 661 N N . HIS A 1 84 ? -1.499 9.141 2.852 1.00 96.81 84 HIS A N 1
ATOM 662 C CA . HIS A 1 84 ? -0.498 10.160 2.515 1.00 96.81 84 HIS A CA 1
ATOM 663 C C . HIS A 1 84 ? -0.945 11.128 1.422 1.00 96.81 84 HIS A C 1
ATOM 665 O O . HIS A 1 84 ? -0.575 12.302 1.444 1.00 96.81 84 HIS A O 1
ATOM 671 N N . SER A 1 85 ? -1.771 10.665 0.485 1.00 97.50 85 SER A N 1
ATOM 672 C CA . SER A 1 85 ? -2.300 11.506 -0.591 1.00 97.50 85 SER A CA 1
ATOM 673 C C . SER A 1 85 ? -3.150 12.668 -0.072 1.00 97.50 85 SER A C 1
ATOM 675 O O . SER A 1 85 ? -3.190 13.714 -0.715 1.00 97.50 85 SER A O 1
ATOM 677 N N . LYS A 1 86 ? -3.762 12.543 1.113 1.00 95.56 86 LYS A N 1
ATOM 678 C CA . LYS A 1 86 ? -4.600 13.589 1.734 1.00 95.56 86 LYS A CA 1
ATOM 679 C C . LYS A 1 86 ? -3.856 14.877 2.046 1.00 95.56 86 LYS A C 1
ATOM 681 O O . LYS A 1 86 ? -4.459 15.947 2.028 1.00 95.56 86 LYS A O 1
ATOM 686 N N . GLU A 1 87 ? -2.554 14.793 2.301 1.00 93.56 87 GLU A N 1
ATOM 687 C CA . GLU A 1 87 ? -1.723 15.972 2.565 1.00 93.56 87 GLU A CA 1
ATOM 688 C C . GLU A 1 87 ? -1.548 16.852 1.319 1.00 93.56 87 GLU A C 1
ATOM 690 O O . GLU A 1 87 ? -1.279 18.049 1.432 1.00 93.56 87 GLU A O 1
ATOM 695 N N . VAL A 1 88 ? -1.730 16.270 0.130 1.00 95.31 88 VAL A N 1
ATOM 696 C CA . VAL A 1 88 ? -1.565 16.937 -1.168 1.00 95.31 88 VAL A CA 1
ATOM 697 C C . VAL A 1 88 ? -2.924 17.198 -1.824 1.00 95.31 88 VAL A C 1
ATOM 699 O O . VAL A 1 88 ? -3.182 18.283 -2.353 1.00 95.31 88 VAL A O 1
ATOM 702 N N . TYR A 1 89 ? -3.814 16.213 -1.752 1.00 96.12 89 TYR A N 1
ATOM 703 C CA . TYR A 1 89 ? -5.119 16.185 -2.393 1.00 96.12 89 TYR A CA 1
ATOM 704 C C . TYR A 1 89 ? -6.210 16.112 -1.321 1.00 96.12 89 TYR A C 1
ATOM 706 O O . TYR A 1 89 ? -6.635 15.041 -0.923 1.00 96.12 89 TYR A O 1
ATOM 714 N N . ASP A 1 90 ? -6.682 17.254 -0.834 1.00 94.75 90 ASP A N 1
ATOM 715 C CA . ASP A 1 90 ? -7.739 17.345 0.188 1.00 94.75 90 ASP A CA 1
ATOM 716 C C . ASP A 1 90 ? -9.039 16.593 -0.223 1.00 94.75 90 ASP A C 1
ATOM 718 O O . ASP A 1 90 ? -9.647 16.969 -1.235 1.00 94.75 90 ASP A O 1
ATOM 722 N N . PRO A 1 91 ? -9.513 15.582 0.540 1.00 93.19 91 PRO A N 1
ATOM 723 C CA . PRO A 1 91 ? -10.728 14.815 0.223 1.00 93.19 91 PRO A CA 1
ATOM 724 C C . PRO A 1 91 ? -12.001 15.652 0.046 1.00 93.19 91 PRO A C 1
ATOM 726 O O . PRO A 1 91 ? -12.928 15.235 -0.646 1.00 93.19 91 PRO A O 1
ATOM 729 N N . SER A 1 92 ? -12.047 16.865 0.609 1.00 90.31 92 SER A N 1
ATOM 730 C CA . SER A 1 92 ? -13.172 17.789 0.416 1.00 90.31 92 SER A CA 1
ATOM 731 C C . SER A 1 92 ? -13.191 18.466 -0.963 1.00 90.31 92 SER A C 1
ATOM 733 O O . SER A 1 92 ? -14.212 19.037 -1.354 1.00 90.31 92 SER A O 1
ATOM 735 N N . LYS A 1 93 ? -12.071 18.426 -1.700 1.00 91.69 93 LYS A N 1
ATOM 736 C CA . LYS A 1 93 ? -11.864 19.124 -2.985 1.00 91.69 93 LYS A CA 1
ATOM 737 C C . LYS A 1 93 ? -11.614 18.189 -4.164 1.00 91.69 93 LYS A C 1
ATOM 739 O O . LYS A 1 93 ? -11.824 18.600 -5.310 1.00 91.69 93 LYS A O 1
ATOM 744 N N . TYR A 1 94 ? -11.132 16.982 -3.893 1.00 94.56 94 TYR A N 1
ATOM 745 C CA . TYR A 1 94 ? -10.754 16.014 -4.913 1.00 94.56 94 TYR A CA 1
ATOM 746 C C . TYR A 1 94 ? -11.620 14.758 -4.846 1.00 94.56 94 TYR A C 1
ATOM 748 O O . TYR A 1 94 ? -12.064 14.334 -3.781 1.00 94.56 94 TYR A O 1
ATOM 756 N N . PHE A 1 95 ? -11.833 14.153 -6.006 1.00 94.06 95 PHE A N 1
ATOM 757 C CA . PHE A 1 95 ? -12.421 12.829 -6.155 1.00 94.06 95 PHE A CA 1
ATOM 758 C C . PHE A 1 95 ? -11.319 11.799 -6.370 1.00 94.06 95 PHE A C 1
ATOM 760 O O . PHE A 1 95 ? -10.261 12.130 -6.906 1.00 94.06 95 PHE A O 1
ATOM 767 N N . PHE A 1 96 ? -11.587 10.561 -5.973 1.00 95.19 96 PHE A N 1
ATOM 768 C CA . PHE A 1 96 ? -10.680 9.435 -6.142 1.00 95.19 96 PHE A CA 1
ATOM 769 C C . PHE A 1 96 ? -11.097 8.561 -7.323 1.00 95.19 96 PHE A C 1
ATOM 771 O O . PHE A 1 96 ? -12.280 8.249 -7.490 1.00 95.19 96 PHE A O 1
ATOM 778 N N . GLN A 1 97 ? -10.100 8.115 -8.079 1.00 95.38 97 GLN A N 1
ATOM 779 C CA . GLN A 1 97 ? -10.205 7.077 -9.098 1.00 95.38 97 GLN A CA 1
ATOM 780 C C . GLN A 1 97 ? -8.990 6.151 -8.967 1.00 95.38 97 GLN A C 1
ATOM 782 O O . GLN A 1 97 ? -7.881 6.596 -8.665 1.00 95.38 97 GLN A O 1
ATOM 787 N N . GLU A 1 98 ? -9.192 4.853 -9.171 1.00 96.31 98 GLU A N 1
ATOM 788 C CA . GLU A 1 98 ? -8.071 3.912 -9.246 1.00 96.31 98 GLU A CA 1
ATOM 789 C C . GLU A 1 98 ? -7.204 4.177 -10.483 1.00 96.31 98 GLU A C 1
ATOM 791 O O . GLU A 1 98 ? -7.680 4.765 -11.453 1.00 96.31 98 GLU A O 1
ATOM 796 N N . GLY A 1 99 ? -5.949 3.719 -10.467 1.00 97.62 99 GLY A N 1
ATOM 797 C CA . GLY A 1 99 ? -4.990 3.985 -11.537 1.00 97.62 99 GLY A CA 1
ATOM 798 C C . GLY A 1 99 ? -5.471 3.578 -12.932 1.00 97.62 99 GLY A C 1
ATOM 799 O O . GLY A 1 99 ? -5.838 2.420 -13.154 1.00 97.62 99 GLY A O 1
ATOM 800 N N . GLN A 1 100 ? -5.459 4.539 -13.856 1.00 97.50 100 GLN A N 1
ATOM 801 C CA . GLN A 1 100 ? -5.951 4.400 -15.230 1.00 97.50 100 GLN A CA 1
ATOM 802 C C . GLN A 1 100 ? -4.847 4.482 -16.291 1.00 97.50 100 GLN A C 1
ATOM 804 O O . GLN A 1 100 ? -5.123 4.196 -17.454 1.00 97.50 100 GLN A O 1
ATOM 809 N N . TYR A 1 101 ? -3.622 4.863 -15.921 1.00 97.94 101 TYR A N 1
ATOM 810 C CA . TYR A 1 101 ? -2.546 5.113 -16.883 1.00 97.94 101 TYR A CA 1
ATOM 811 C C . TYR A 1 101 ? -1.503 3.994 -16.919 1.00 97.94 101 TYR A C 1
ATOM 813 O O . TYR A 1 101 ? -0.983 3.673 -17.985 1.00 97.94 101 TYR A O 1
ATOM 821 N N . LEU A 1 102 ? -1.206 3.382 -15.773 1.00 98.19 102 LEU A N 1
ATOM 822 C CA . LEU A 1 102 ? -0.364 2.198 -15.664 1.00 98.19 102 LEU A CA 1
ATOM 823 C C . LEU A 1 102 ? -1.251 0.954 -15.781 1.00 98.19 102 LEU A C 1
ATOM 825 O O . LEU A 1 102 ? -1.926 0.558 -14.830 1.00 98.19 102 LEU A O 1
ATOM 829 N N . ASP A 1 103 ? -1.276 0.357 -16.971 1.00 98.19 103 ASP A N 1
ATOM 830 C CA . ASP A 1 103 ? -1.996 -0.891 -17.221 1.00 98.19 103 ASP A CA 1
ATOM 831 C C . ASP A 1 103 ? -1.218 -2.136 -16.765 1.00 98.19 103 ASP A C 1
ATOM 833 O O . ASP A 1 103 ? -0.060 -2.065 -16.348 1.00 98.19 103 ASP A O 1
ATOM 837 N N . GLU A 1 104 ? -1.887 -3.292 -16.802 1.00 97.94 104 GLU A N 1
ATOM 838 C CA . GLU A 1 104 ? -1.324 -4.577 -16.378 1.00 97.94 104 GLU A CA 1
ATOM 839 C C . GLU A 1 104 ? 0.025 -4.891 -17.048 1.00 97.94 104 GLU A C 1
ATOM 841 O O . GLU A 1 104 ? 0.989 -5.213 -16.349 1.00 97.94 104 GLU A O 1
ATOM 846 N N . ASP A 1 105 ? 0.107 -4.744 -18.374 1.00 97.12 105 ASP A N 1
ATOM 847 C CA . ASP A 1 105 ? 1.319 -5.026 -19.149 1.00 97.12 105 ASP A CA 1
ATOM 848 C C . ASP A 1 105 ? 2.453 -4.067 -18.755 1.00 97.12 105 ASP A C 1
ATOM 850 O O . ASP A 1 105 ? 3.561 -4.508 -18.447 1.00 97.12 105 ASP A O 1
ATOM 854 N N . THR A 1 106 ? 2.162 -2.764 -18.657 1.00 97.69 106 THR A N 1
ATOM 855 C CA . THR A 1 106 ? 3.136 -1.746 -18.239 1.00 97.69 106 THR A CA 1
ATOM 856 C C . THR A 1 106 ? 3.690 -2.047 -16.853 1.00 97.69 106 THR A C 1
ATOM 858 O O . THR A 1 106 ? 4.906 -1.988 -16.643 1.00 97.69 106 THR A O 1
ATOM 861 N N . VAL A 1 107 ? 2.819 -2.379 -15.894 1.00 98.31 107 VAL A N 1
ATOM 862 C CA . VAL A 1 107 ? 3.256 -2.703 -14.536 1.00 98.31 107 VAL A CA 1
ATOM 863 C C . VAL A 1 107 ? 4.102 -3.975 -14.551 1.00 98.31 107 VAL A C 1
ATOM 865 O O . VAL A 1 107 ? 5.204 -3.952 -14.009 1.00 98.31 107 VAL A O 1
ATOM 868 N N . TYR A 1 108 ? 3.675 -5.063 -15.199 1.00 98.00 108 TYR A N 1
ATOM 869 C CA . TYR A 1 108 ? 4.474 -6.294 -15.251 1.00 98.00 108 TYR A CA 1
ATOM 870 C C . TYR A 1 108 ? 5.842 -6.104 -15.911 1.00 98.00 108 TYR A C 1
ATOM 872 O O . TYR A 1 108 ? 6.845 -6.587 -15.372 1.00 98.00 108 TYR A O 1
ATOM 880 N N . ASP A 1 109 ? 5.906 -5.356 -17.011 1.00 97.44 109 ASP A N 1
ATOM 881 C CA . ASP A 1 109 ? 7.161 -5.030 -17.685 1.00 97.44 109 ASP A CA 1
ATOM 882 C C . ASP A 1 109 ? 8.103 -4.259 -16.756 1.00 97.44 109 ASP A C 1
ATOM 884 O O . ASP A 1 109 ? 9.292 -4.570 -16.664 1.00 97.44 109 ASP A O 1
ATOM 888 N N . TRP A 1 110 ? 7.578 -3.289 -16.001 1.00 98.44 110 TRP A N 1
ATOM 889 C CA . TRP A 1 110 ? 8.368 -2.498 -15.055 1.00 98.44 110 TRP A CA 1
ATOM 890 C C . TRP A 1 110 ? 8.848 -3.328 -13.861 1.00 98.44 110 TRP A C 1
ATOM 892 O O . TRP A 1 110 ? 9.960 -3.122 -13.375 1.00 98.44 110 TRP A O 1
ATOM 902 N N . LEU A 1 111 ? 8.066 -4.307 -13.408 1.00 98.12 111 LEU A N 1
ATOM 903 C CA . LEU A 1 111 ? 8.459 -5.232 -12.338 1.00 98.12 111 LEU A CA 1
ATOM 904 C C . LEU A 1 111 ? 9.485 -6.284 -12.791 1.00 98.12 111 LEU A C 1
ATOM 906 O O . LEU A 1 111 ? 10.132 -6.936 -11.957 1.00 98.12 111 LEU A O 1
ATOM 910 N N . GLY A 1 112 ? 9.678 -6.433 -14.102 1.00 97.25 112 GLY A N 1
ATOM 911 C CA . GLY A 1 112 ? 10.715 -7.259 -14.707 1.00 97.25 112 GLY A CA 1
ATOM 912 C C . GLY A 1 112 ? 12.133 -6.904 -14.246 1.00 97.25 112 GLY A C 1
ATOM 913 O O . GLY A 1 112 ? 12.396 -5.834 -13.690 1.00 97.25 112 GLY A O 1
ATOM 914 N N . ARG A 1 113 ? 13.070 -7.831 -14.473 1.00 97.06 113 ARG A N 1
ATOM 915 C CA . ARG A 1 113 ? 14.503 -7.526 -14.380 1.00 97.06 113 ARG A CA 1
ATOM 916 C C . ARG A 1 113 ? 14.943 -6.856 -15.675 1.00 97.06 113 ARG A C 1
ATOM 918 O O . ARG A 1 113 ? 14.467 -7.221 -16.746 1.00 97.06 113 ARG A O 1
ATOM 925 N N . GLU A 1 114 ? 15.869 -5.916 -15.573 1.00 96.19 114 GLU A N 1
ATOM 926 C CA . GLU A 1 114 ? 16.677 -5.514 -16.717 1.00 96.19 114 GLU A CA 1
ATOM 927 C C . GLU A 1 114 ? 17.424 -6.734 -17.273 1.00 96.19 114 GLU A C 1
ATOM 929 O O . GLU A 1 114 ? 17.726 -7.684 -16.547 1.00 96.19 114 GLU A O 1
ATOM 934 N N . LEU A 1 115 ? 17.731 -6.706 -18.566 1.00 95.94 115 LEU A N 1
ATOM 935 C CA . LEU A 1 115 ? 18.557 -7.725 -19.205 1.00 95.94 115 LEU A CA 1
ATOM 936 C C . LEU A 1 115 ? 20.023 -7.293 -19.203 1.00 95.94 115 LEU A C 1
ATOM 938 O O . LEU A 1 115 ? 20.339 -6.108 -19.342 1.00 95.94 115 LEU A O 1
ATOM 942 N N . THR A 1 116 ? 20.932 -8.261 -19.090 1.00 95.69 116 THR A N 1
ATOM 943 C CA . THR A 1 116 ? 22.345 -8.019 -19.402 1.00 95.69 116 THR A CA 1
ATOM 944 C C . THR A 1 116 ? 22.492 -7.712 -20.893 1.00 95.69 116 THR A C 1
ATOM 946 O O . THR A 1 116 ? 21.623 -8.051 -21.694 1.00 95.69 116 THR A O 1
ATOM 949 N N . GLU A 1 117 ? 23.598 -7.084 -21.299 1.00 95.00 117 GLU A N 1
ATOM 950 C CA . GLU A 1 117 ? 23.826 -6.755 -22.716 1.00 95.00 117 GLU A CA 1
ATOM 951 C C . GLU A 1 117 ? 23.722 -8.005 -23.607 1.00 95.00 117 GLU A C 1
ATOM 953 O O . GLU A 1 117 ? 23.056 -7.978 -24.637 1.00 95.00 117 GLU A O 1
ATOM 958 N N . SER A 1 118 ? 24.288 -9.134 -23.165 1.00 94.81 118 SER A N 1
ATOM 959 C CA . SER A 1 118 ? 24.200 -10.401 -23.901 1.00 94.81 118 SER A CA 1
ATOM 960 C C . SER A 1 118 ? 22.770 -10.939 -23.978 1.00 94.81 118 SER A C 1
ATOM 962 O O . SER A 1 118 ? 22.353 -11.383 -25.043 1.00 94.81 118 SER A O 1
ATOM 964 N N . GLN A 1 119 ? 22.028 -10.909 -22.867 1.00 95.81 119 GLN A N 1
ATOM 965 C CA . GLN A 1 119 ? 20.638 -11.374 -22.825 1.00 95.81 119 GLN A CA 1
ATOM 966 C C . GLN A 1 119 ? 19.728 -10.501 -23.693 1.00 95.81 119 GLN A C 1
ATOM 968 O O . GLN A 1 119 ? 18.817 -11.012 -24.337 1.00 95.81 119 GLN A O 1
ATOM 973 N N . LEU A 1 120 ? 19.983 -9.190 -23.732 1.00 96.56 120 LEU A N 1
ATOM 974 C CA . LEU A 1 120 ? 19.238 -8.257 -24.567 1.00 96.56 120 LEU A CA 1
ATOM 975 C C . LEU A 1 120 ? 19.446 -8.550 -26.053 1.00 96.56 120 LEU A C 1
ATOM 977 O O . LEU A 1 120 ? 18.467 -8.626 -26.788 1.00 96.56 120 LEU A O 1
ATOM 981 N N . GLU A 1 121 ? 20.692 -8.724 -26.502 1.00 97.25 121 GLU A N 1
ATOM 982 C CA . GLU A 1 121 ? 20.968 -9.041 -27.910 1.00 97.25 121 GLU A CA 1
ATOM 983 C C . GLU A 1 121 ? 20.308 -10.359 -28.341 1.00 97.25 121 GLU A C 1
ATOM 985 O O . GLU A 1 121 ? 19.728 -10.426 -29.424 1.00 97.25 121 GLU A O 1
ATOM 990 N N . GLU A 1 122 ? 20.348 -11.384 -27.485 1.00 96.94 122 GLU A N 1
ATOM 991 C CA . GLU A 1 122 ? 19.688 -12.671 -27.734 1.00 96.94 122 GLU A CA 1
ATOM 992 C C . GLU A 1 122 ? 18.160 -12.518 -27.805 1.00 96.94 122 GLU A C 1
ATOM 994 O O . GLU A 1 122 ? 17.550 -12.899 -28.802 1.00 96.94 122 GLU A O 1
ATOM 999 N N . ALA A 1 123 ? 17.543 -11.868 -26.812 1.00 96.12 123 ALA A N 1
ATOM 1000 C CA . ALA A 1 123 ? 16.096 -11.659 -26.769 1.00 96.12 123 ALA A CA 1
ATOM 1001 C C . ALA A 1 123 ? 15.578 -10.834 -27.961 1.00 96.12 123 ALA A C 1
ATOM 1003 O O . ALA A 1 123 ? 14.508 -11.113 -28.510 1.00 96.12 123 ALA A O 1
ATOM 1004 N N . VAL A 1 124 ? 16.339 -9.822 -28.387 1.00 97.25 124 VAL A N 1
ATOM 1005 C CA . VAL A 1 124 ? 16.010 -8.997 -29.557 1.00 97.25 124 VAL A CA 1
ATOM 1006 C C . VAL A 1 124 ? 16.084 -9.826 -30.835 1.00 97.25 124 VAL A C 1
ATOM 1008 O O . VAL A 1 124 ? 15.149 -9.762 -31.635 1.00 97.25 124 VAL A O 1
ATOM 1011 N N . ALA A 1 125 ? 17.147 -10.613 -31.022 1.00 97.69 125 ALA A N 1
ATOM 1012 C CA . ALA A 1 125 ? 17.296 -11.484 -32.185 1.00 97.69 125 ALA A CA 1
ATOM 1013 C C . ALA A 1 125 ? 16.150 -12.505 -32.273 1.00 97.69 125 ALA A C 1
ATOM 1015 O O . ALA A 1 125 ? 15.468 -12.566 -33.295 1.00 97.69 125 ALA A O 1
ATOM 1016 N N . ASP A 1 126 ? 15.854 -13.204 -31.174 1.00 97.50 126 ASP A N 1
ATOM 1017 C CA . ASP A 1 126 ? 14.764 -14.183 -31.102 1.00 97.50 126 ASP A CA 1
ATOM 1018 C C . ASP A 1 126 ? 13.400 -13.549 -31.414 1.00 97.50 126 ASP A C 1
ATOM 1020 O O . ASP A 1 126 ? 12.554 -14.130 -32.105 1.00 97.50 126 ASP A O 1
ATOM 1024 N N . ARG A 1 127 ? 13.163 -12.323 -30.926 1.00 97.06 127 ARG A N 1
ATOM 1025 C CA . ARG A 1 127 ? 11.918 -11.598 -31.198 1.00 97.06 127 ARG A CA 1
ATOM 1026 C C . ARG A 1 127 ? 11.808 -11.177 -32.659 1.00 97.06 127 ARG A C 1
ATOM 1028 O O . ARG A 1 127 ? 10.708 -11.249 -33.210 1.00 97.06 127 ARG A O 1
ATOM 1035 N N . ILE A 1 128 ? 12.902 -10.734 -33.274 1.00 97.31 128 ILE A N 1
ATOM 1036 C CA . ILE A 1 128 ? 12.939 -10.402 -34.702 1.00 97.31 128 ILE A CA 1
ATOM 1037 C C . ILE A 1 128 ? 12.628 -11.651 -35.526 1.00 97.31 128 ILE A C 1
ATOM 1039 O O . ILE A 1 128 ? 11.691 -11.609 -36.324 1.00 97.31 128 ILE A O 1
ATOM 1043 N N . ASP A 1 129 ? 13.315 -12.765 -35.263 1.00 97.75 129 ASP A N 1
ATOM 1044 C CA . ASP A 1 129 ? 13.107 -14.035 -35.965 1.00 97.75 129 ASP A CA 1
ATOM 1045 C C . ASP A 1 129 ? 11.639 -14.484 -35.869 1.00 97.75 129 ASP A C 1
ATOM 1047 O O . ASP A 1 129 ? 10.994 -14.754 -36.886 1.00 97.75 129 ASP A O 1
ATOM 1051 N N . TYR A 1 130 ? 11.049 -14.452 -34.667 1.00 96.88 130 TYR A N 1
ATOM 1052 C CA . TYR A 1 130 ? 9.631 -14.766 -34.467 1.00 96.88 130 TYR A CA 1
ATOM 1053 C C . TYR A 1 130 ? 8.699 -13.870 -35.300 1.00 96.88 130 TYR A C 1
ATOM 1055 O O . TYR A 1 130 ? 7.737 -14.353 -35.908 1.00 96.88 130 TYR A O 1
ATOM 1063 N N . LEU A 1 131 ? 8.934 -12.555 -35.316 1.00 97.12 131 LEU A N 1
ATOM 1064 C CA . LEU A 1 131 ? 8.089 -11.614 -36.055 1.00 97.12 131 LEU A CA 1
ATOM 1065 C C . LEU A 1 131 ? 8.218 -11.825 -37.568 1.00 97.12 131 LEU A C 1
ATOM 1067 O O . LEU A 1 131 ? 7.202 -11.804 -38.267 1.00 97.12 131 LEU A O 1
ATOM 1071 N N . GLU A 1 132 ? 9.425 -12.085 -38.070 1.00 96.31 132 GLU A N 1
ATOM 1072 C CA . GLU A 1 132 ? 9.665 -12.384 -39.482 1.00 96.31 132 GLU A CA 1
ATOM 1073 C C . GLU A 1 132 ? 8.987 -13.692 -39.914 1.00 96.31 132 GLU A C 1
ATOM 1075 O O . GLU A 1 132 ? 8.278 -13.712 -40.928 1.00 96.31 132 GLU A O 1
ATOM 1080 N N . GLU A 1 133 ? 9.111 -14.761 -39.120 1.00 97.69 133 GLU A N 1
ATOM 1081 C CA . GLU A 1 133 ? 8.449 -16.049 -39.367 1.00 97.69 133 GLU A CA 1
ATOM 1082 C C . GLU A 1 133 ? 6.921 -15.909 -39.443 1.00 97.69 133 GLU A C 1
ATOM 1084 O O . GLU A 1 133 ? 6.264 -16.514 -40.301 1.00 97.69 133 GLU A O 1
ATOM 1089 N N . ASN A 1 134 ? 6.353 -15.052 -38.592 1.00 97.81 134 ASN A N 1
ATOM 1090 C CA . ASN A 1 134 ? 4.919 -14.772 -38.539 1.00 97.81 134 ASN A CA 1
ATOM 1091 C C . ASN A 1 134 ? 4.476 -13.633 -39.475 1.00 97.81 134 ASN A C 1
ATOM 1093 O O . ASN A 1 134 ? 3.293 -13.286 -39.501 1.00 97.81 134 ASN A O 1
ATOM 1097 N N . LYS A 1 135 ? 5.388 -13.085 -40.295 1.00 96.69 135 LYS A N 1
ATOM 1098 C CA . LYS A 1 135 ? 5.136 -11.989 -41.255 1.00 96.69 135 LYS A CA 1
ATOM 1099 C C . LYS A 1 135 ? 4.558 -10.730 -40.603 1.00 96.69 135 LYS A C 1
ATOM 1101 O O . LYS A 1 135 ? 3.720 -10.042 -41.191 1.00 96.69 135 LYS A O 1
ATOM 1106 N N . MET A 1 136 ? 4.988 -10.450 -39.382 1.00 96.31 136 MET A N 1
ATOM 1107 C CA . MET A 1 136 ? 4.645 -9.254 -38.628 1.00 96.31 136 MET A CA 1
ATOM 1108 C C . MET A 1 136 ? 5.664 -8.141 -38.903 1.00 96.31 136 MET A C 1
ATOM 1110 O O . MET A 1 136 ? 6.771 -8.387 -39.379 1.00 96.31 136 MET A O 1
ATOM 1114 N N . THR A 1 137 ? 5.287 -6.893 -38.627 1.00 95.25 137 THR A N 1
ATOM 1115 C CA . THR A 1 137 ? 6.192 -5.747 -38.784 1.00 95.25 137 THR A CA 1
ATOM 1116 C C . THR A 1 137 ? 7.305 -5.806 -37.740 1.00 95.25 137 THR A C 1
ATOM 1118 O O . THR A 1 137 ? 7.022 -5.851 -36.545 1.00 95.25 137 THR A O 1
ATOM 1121 N N . VAL A 1 138 ? 8.558 -5.741 -38.191 1.00 95.25 138 VAL A N 1
ATOM 1122 C CA . VAL A 1 138 ? 9.732 -5.626 -37.320 1.00 95.25 138 VAL A CA 1
ATOM 1123 C C . VAL A 1 138 ? 10.080 -4.155 -37.127 1.00 95.25 138 VAL A C 1
ATOM 1125 O O . VAL A 1 138 ? 10.283 -3.418 -38.093 1.00 95.25 138 VAL A O 1
ATOM 1128 N N . ASN A 1 139 ? 10.172 -3.738 -35.869 1.00 96.50 139 ASN A N 1
ATOM 1129 C CA . ASN A 1 139 ? 10.789 -2.480 -35.475 1.00 96.50 139 ASN A CA 1
ATOM 1130 C C . ASN A 1 139 ? 11.763 -2.776 -34.329 1.00 96.50 139 ASN A C 1
ATOM 1132 O O . ASN A 1 139 ? 11.346 -2.912 -33.182 1.00 96.50 139 ASN A O 1
ATOM 1136 N N . GLU A 1 140 ? 13.047 -2.911 -34.662 1.00 95.56 140 GLU A N 1
ATOM 1137 C CA . GLU A 1 140 ? 14.099 -3.270 -33.704 1.00 95.56 140 GLU A CA 1
ATOM 1138 C C . GLU A 1 140 ? 14.232 -2.252 -32.563 1.00 95.56 140 GLU A C 1
ATOM 1140 O O . GLU A 1 140 ? 14.445 -2.649 -31.422 1.00 95.56 140 GLU A O 1
ATOM 1145 N N . GLU A 1 141 ? 14.054 -0.955 -32.835 1.00 95.38 141 GLU A N 1
ATOM 1146 C CA . GLU A 1 141 ? 14.126 0.091 -31.806 1.00 95.38 141 GLU A CA 1
ATOM 1147 C C . GLU A 1 141 ? 13.031 -0.097 -30.749 1.00 95.38 141 GLU A C 1
ATOM 1149 O O . GLU A 1 141 ? 13.315 -0.071 -29.552 1.00 95.38 141 GLU A O 1
ATOM 1154 N N . ASN A 1 142 ? 11.797 -0.370 -31.185 1.00 93.06 142 ASN A N 1
ATOM 1155 C CA . ASN A 1 142 ? 10.695 -0.659 -30.269 1.00 93.06 142 ASN A CA 1
ATOM 1156 C C . ASN A 1 142 ? 10.941 -1.949 -29.480 1.00 93.06 142 ASN A C 1
ATOM 1158 O O . ASN A 1 142 ? 10.777 -1.947 -28.267 1.00 93.06 142 ASN A O 1
ATOM 1162 N N . ILE A 1 143 ? 11.393 -3.014 -30.149 1.00 93.62 143 ILE A N 1
ATOM 1163 C CA . ILE A 1 143 ? 11.684 -4.305 -29.507 1.00 93.62 143 ILE A CA 1
ATOM 1164 C C . ILE A 1 143 ? 12.747 -4.140 -28.413 1.00 93.62 143 ILE A C 1
ATOM 1166 O O . ILE A 1 143 ? 12.568 -4.623 -27.298 1.00 93.62 143 ILE A O 1
ATOM 1170 N N . ARG A 1 144 ? 13.841 -3.429 -28.713 1.00 95.44 144 ARG A N 1
ATOM 1171 C CA . ARG A 1 144 ? 14.903 -3.140 -27.741 1.00 95.44 144 ARG A CA 1
ATOM 1172 C C . ARG A 1 144 ? 14.374 -2.338 -26.560 1.00 95.44 144 ARG A C 1
ATOM 1174 O O . ARG A 1 144 ? 14.658 -2.696 -25.423 1.00 95.44 144 ARG A O 1
ATOM 1181 N N . ARG A 1 145 ? 13.583 -1.293 -26.825 1.00 91.62 145 ARG A N 1
ATOM 1182 C CA . ARG A 1 145 ? 12.965 -0.471 -25.780 1.00 91.62 145 ARG A CA 1
ATOM 1183 C C . ARG A 1 145 ? 12.093 -1.314 -24.848 1.00 91.62 145 ARG A C 1
ATOM 1185 O O . ARG A 1 145 ? 12.212 -1.151 -23.638 1.00 91.62 145 ARG A O 1
ATOM 1192 N N . ASP A 1 146 ? 11.261 -2.199 -25.394 1.00 91.31 146 ASP A N 1
ATOM 1193 C CA . ASP A 1 146 ? 10.335 -3.035 -24.618 1.00 91.31 146 ASP A CA 1
ATOM 1194 C C . ASP A 1 146 ? 11.095 -4.006 -23.691 1.00 91.31 146 ASP A C 1
ATOM 1196 O O . ASP A 1 146 ? 10.804 -4.088 -22.500 1.00 91.31 146 ASP A O 1
ATOM 1200 N N . PHE A 1 147 ? 12.169 -4.643 -24.174 1.00 93.56 147 PHE A N 1
ATOM 1201 C CA . PHE A 1 147 ? 13.014 -5.513 -23.339 1.00 93.56 147 PHE A CA 1
ATOM 1202 C C . PHE A 1 147 ? 13.832 -4.778 -22.262 1.00 93.56 147 PHE A C 1
ATOM 1204 O O . PHE A 1 147 ? 14.396 -5.413 -21.371 1.00 93.56 147 PHE A O 1
ATOM 1211 N N . GLN A 1 148 ? 13.904 -3.449 -22.321 1.00 93.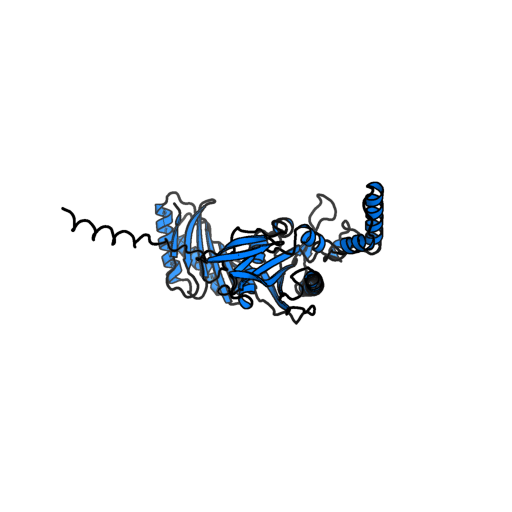69 148 GLN A N 1
ATOM 1212 C CA . GLN A 1 148 ? 14.625 -2.610 -21.358 1.00 93.69 148 GLN A CA 1
ATOM 1213 C C . GLN A 1 148 ? 13.685 -1.908 -20.363 1.00 93.69 148 GLN A C 1
ATOM 1215 O O . GLN A 1 148 ? 14.090 -0.967 -19.673 1.00 93.69 148 GLN A O 1
ATOM 1220 N N . LEU A 1 149 ? 12.424 -2.345 -20.274 1.00 95.94 149 LEU A N 1
ATOM 1221 C CA . LEU A 1 149 ? 11.451 -1.772 -19.345 1.00 95.94 149 LEU A CA 1
ATOM 1222 C C . LEU A 1 149 ? 11.594 -2.278 -17.903 1.00 95.94 149 LEU A C 1
ATOM 1224 O O . LEU A 1 149 ? 11.174 -1.561 -16.996 1.00 95.94 149 LEU A O 1
ATOM 1228 N N . GLY A 1 150 ? 12.249 -3.414 -17.655 1.00 97.69 150 GLY A N 1
ATOM 1229 C CA . GLY A 1 150 ? 12.490 -3.910 -16.294 1.00 97.69 150 GLY A CA 1
ATOM 1230 C C . GLY A 1 150 ? 13.147 -2.869 -15.379 1.00 97.69 150 GLY A C 1
ATOM 1231 O O . GLY A 1 150 ? 14.006 -2.103 -15.811 1.00 97.69 150 GLY A O 1
ATOM 1232 N N . LEU A 1 151 ? 12.721 -2.806 -14.115 1.00 98.44 151 LEU A N 1
ATOM 1233 C CA . LEU A 1 151 ? 13.280 -1.899 -13.100 1.00 98.44 151 LEU A CA 1
ATOM 1234 C C . LEU A 1 151 ? 14.062 -2.636 -12.008 1.00 98.44 151 LEU A C 1
ATOM 1236 O O . LEU A 1 151 ? 14.795 -2.004 -11.248 1.00 98.44 151 LEU A O 1
ATOM 1240 N N . ASN A 1 152 ? 13.935 -3.962 -11.927 1.00 98.50 152 ASN A N 1
ATOM 1241 C CA . ASN A 1 152 ? 14.775 -4.779 -11.056 1.00 98.50 152 ASN A CA 1
ATOM 1242 C C . ASN A 1 152 ? 16.150 -5.034 -11.698 1.00 98.50 152 ASN A C 1
ATOM 1244 O O . ASN A 1 152 ? 16.253 -5.080 -12.922 1.00 98.50 152 ASN A O 1
ATOM 1248 N N . PRO A 1 153 ? 17.216 -5.241 -10.906 1.00 97.62 153 PRO A N 1
ATOM 1249 C CA . PRO A 1 153 ? 18.562 -5.403 -11.447 1.00 97.62 153 PRO A CA 1
ATOM 1250 C C . PRO A 1 153 ? 18.681 -6.657 -12.328 1.00 97.62 153 PRO A C 1
ATOM 1252 O O . PRO A 1 153 ? 18.001 -7.661 -12.061 1.00 97.62 153 PRO A O 1
ATOM 1255 N N . PRO A 1 154 ? 19.562 -6.633 -13.343 1.00 97.06 154 PRO A N 1
ATOM 1256 C CA . PRO A 1 154 ? 19.811 -7.789 -14.187 1.00 97.06 154 PRO A CA 1
ATOM 1257 C C . PRO A 1 154 ? 20.500 -8.904 -13.404 1.00 97.06 154 PRO A C 1
ATOM 1259 O O . PRO A 1 154 ? 21.125 -8.679 -12.364 1.00 97.06 154 PRO A O 1
ATOM 1262 N N . ILE A 1 155 ? 20.389 -10.125 -13.915 1.00 95.75 155 ILE A N 1
ATOM 1263 C CA . ILE A 1 155 ? 21.029 -11.298 -13.330 1.00 95.75 155 ILE A CA 1
ATOM 1264 C C . ILE A 1 155 ? 21.534 -12.219 -14.437 1.00 95.75 155 ILE A C 1
ATOM 1266 O O . ILE A 1 155 ? 20.824 -12.467 -15.407 1.00 95.75 155 ILE A O 1
ATOM 1270 N N . GLU A 1 156 ? 22.758 -12.727 -14.296 1.00 94.00 156 GLU A N 1
ATOM 1271 C CA . GLU A 1 156 ? 23.368 -13.618 -15.293 1.00 94.00 156 GLU A CA 1
ATOM 1272 C C . GLU A 1 156 ? 22.726 -15.011 -15.254 1.00 94.00 156 GLU A C 1
ATOM 1274 O O . GLU A 1 156 ? 22.309 -15.540 -16.284 1.00 94.00 156 GLU A O 1
ATOM 1279 N N . ASN A 1 157 ? 22.601 -15.601 -14.060 1.00 93.94 157 ASN A N 1
ATOM 1280 C CA . ASN A 1 157 ? 21.996 -16.914 -13.877 1.00 93.94 157 ASN A CA 1
ATOM 1281 C C . ASN A 1 157 ? 20.981 -16.924 -12.725 1.00 93.94 157 ASN A C 1
ATOM 1283 O O . ASN A 1 157 ? 21.348 -16.955 -11.552 1.00 93.94 157 ASN A O 1
ATOM 1287 N N . GLU A 1 158 ? 19.689 -17.014 -13.051 1.00 92.31 158 GLU A N 1
ATOM 1288 C CA . GLU A 1 158 ? 18.608 -17.103 -12.053 1.00 92.31 158 GLU A CA 1
ATOM 1289 C C . GLU A 1 158 ? 18.693 -18.348 -11.152 1.00 92.31 158 GLU A C 1
ATOM 1291 O O . GLU A 1 158 ? 18.175 -18.346 -10.034 1.00 92.31 158 GLU A O 1
ATOM 1296 N N . ASN A 1 159 ? 19.390 -19.398 -11.593 1.00 95.06 159 ASN A N 1
ATOM 1297 C CA . ASN A 1 159 ? 19.611 -20.613 -10.808 1.00 95.06 159 ASN A CA 1
ATOM 1298 C C . ASN A 1 159 ? 20.879 -20.534 -9.932 1.00 95.06 159 ASN A C 1
ATOM 1300 O O . ASN A 1 159 ? 21.208 -21.488 -9.226 1.00 95.06 159 ASN A O 1
ATOM 1304 N N . SER A 1 160 ? 21.621 -19.421 -9.966 1.00 96.50 160 SER A N 1
ATOM 1305 C CA . SER A 1 160 ? 22.796 -19.191 -9.119 1.00 96.50 160 SER A CA 1
ATOM 1306 C C . SER A 1 160 ? 22.392 -18.483 -7.832 1.00 96.50 160 SER A C 1
ATOM 1308 O O . SER A 1 160 ? 21.896 -17.358 -7.847 1.00 96.50 160 SER A O 1
ATOM 1310 N N . LYS A 1 161 ? 22.660 -19.122 -6.689 1.00 96.06 161 LYS A N 1
ATOM 1311 C CA . LYS A 1 161 ? 22.456 -18.500 -5.376 1.00 96.06 161 LYS A CA 1
ATOM 1312 C C . LYS A 1 161 ? 23.269 -17.206 -5.230 1.00 96.06 161 LYS A C 1
ATOM 1314 O O . LYS A 1 161 ? 22.759 -16.215 -4.723 1.00 96.06 161 LYS A O 1
ATOM 1319 N N . GLU A 1 162 ? 24.522 -17.232 -5.679 1.00 97.12 162 GLU A N 1
ATOM 1320 C CA . GLU A 1 162 ? 25.434 -16.088 -5.608 1.00 97.12 162 GLU A CA 1
ATOM 1321 C C . GLU A 1 162 ? 24.903 -14.906 -6.424 1.00 97.12 162 GLU A C 1
ATOM 1323 O O . GLU A 1 162 ? 24.877 -13.786 -5.923 1.00 97.12 162 GLU A O 1
ATOM 1328 N N . ASP A 1 163 ? 24.393 -15.159 -7.631 1.00 96.69 163 ASP A N 1
ATOM 1329 C CA . ASP A 1 163 ? 23.876 -14.108 -8.509 1.00 96.69 163 ASP A CA 1
ATOM 1330 C C . ASP A 1 163 ? 22.573 -13.514 -7.956 1.00 96.69 163 ASP A C 1
ATOM 1332 O O . ASP A 1 163 ? 22.386 -12.296 -7.999 1.00 96.69 163 ASP A O 1
ATOM 1336 N N . GLN A 1 164 ? 21.691 -14.358 -7.403 1.00 97.50 164 GLN A N 1
ATOM 1337 C CA . GLN A 1 164 ? 20.434 -13.930 -6.777 1.00 97.50 164 GLN A CA 1
ATOM 1338 C C . GLN A 1 164 ? 20.696 -13.069 -5.542 1.00 97.50 164 GLN A C 1
ATOM 1340 O O . GLN A 1 164 ? 20.029 -12.057 -5.328 1.00 97.50 164 GLN A O 1
ATOM 1345 N N . GLU A 1 165 ? 21.689 -13.445 -4.733 1.00 96.75 165 GLU A N 1
ATOM 1346 C CA . GLU A 1 165 ? 22.102 -12.641 -3.592 1.00 96.75 165 GLU A CA 1
ATOM 1347 C C . GLU A 1 165 ? 22.831 -11.375 -4.036 1.00 96.75 165 GLU A C 1
ATOM 1349 O O . GLU A 1 165 ? 22.617 -10.334 -3.432 1.00 96.75 165 GLU A O 1
ATOM 1354 N N . ALA A 1 166 ? 23.649 -11.393 -5.085 1.00 96.94 166 ALA A N 1
ATOM 1355 C CA . ALA A 1 166 ? 24.310 -10.188 -5.580 1.00 96.94 166 ALA A CA 1
ATOM 1356 C C . ALA A 1 166 ? 23.310 -9.171 -6.163 1.00 96.94 166 ALA A C 1
ATOM 1358 O O . ALA A 1 166 ? 23.468 -7.971 -5.942 1.00 96.94 166 ALA A O 1
ATOM 1359 N N . ASN A 1 167 ? 22.262 -9.649 -6.842 1.00 97.19 167 ASN A N 1
ATOM 1360 C CA . ASN A 1 167 ? 21.284 -8.833 -7.564 1.00 97.19 167 ASN A CA 1
ATOM 1361 C C . ASN A 1 167 ? 19.843 -9.215 -7.170 1.00 97.19 167 ASN A C 1
ATOM 1363 O O . ASN A 1 167 ? 19.098 -9.767 -7.991 1.00 97.19 167 ASN A O 1
ATOM 1367 N N . PRO A 1 168 ? 19.409 -8.952 -5.924 1.00 97.69 168 PRO A N 1
ATOM 1368 C CA . PRO A 1 168 ? 18.061 -9.301 -5.492 1.00 97.69 168 PRO A CA 1
ATOM 1369 C C . PRO A 1 168 ? 17.015 -8.481 -6.255 1.00 97.69 168 PRO A C 1
ATOM 1371 O O . PRO A 1 168 ? 17.310 -7.405 -6.776 1.00 97.69 168 PRO A O 1
ATOM 1374 N N . ARG A 1 169 ? 15.772 -8.968 -6.314 1.00 97.62 169 ARG A N 1
ATOM 1375 C CA . ARG A 1 169 ? 14.656 -8.103 -6.721 1.00 97.62 169 ARG A CA 1
ATOM 1376 C C . ARG A 1 169 ? 14.341 -7.163 -5.561 1.00 97.62 169 ARG A C 1
ATOM 1378 O O . ARG A 1 169 ? 14.140 -7.629 -4.442 1.00 97.62 169 ARG A O 1
ATOM 1385 N N . TYR A 1 170 ? 14.313 -5.870 -5.845 1.00 98.38 170 TYR A N 1
ATOM 1386 C CA . TYR A 1 170 ? 14.012 -4.818 -4.881 1.00 98.38 170 TYR A CA 1
ATOM 1387 C C . TYR A 1 170 ? 12.565 -4.355 -4.993 1.00 98.38 170 TYR A C 1
ATOM 1389 O O . TYR A 1 170 ? 11.911 -4.195 -3.973 1.00 98.38 170 TYR A O 1
ATOM 1397 N N . LEU A 1 171 ? 12.070 -4.161 -6.216 1.00 98.62 171 LEU A N 1
ATOM 1398 C CA . LEU A 1 171 ? 10.715 -3.697 -6.488 1.00 98.62 171 LEU A CA 1
ATOM 1399 C C . LEU A 1 171 ? 9.771 -4.888 -6.631 1.00 98.62 171 LEU A C 1
ATOM 1401 O O . LEU A 1 171 ? 10.029 -5.789 -7.437 1.00 98.62 171 LEU A O 1
ATOM 1405 N N . SER A 1 172 ? 8.673 -4.860 -5.889 1.00 97.69 172 SER A N 1
ATOM 1406 C CA . SER A 1 172 ? 7.597 -5.845 -5.987 1.00 97.69 172 SER A CA 1
ATOM 1407 C C . SER A 1 172 ? 6.399 -5.321 -6.751 1.00 97.69 172 SER A C 1
ATOM 1409 O O . SER A 1 172 ? 5.805 -6.067 -7.517 1.00 97.69 172 SER A O 1
ATOM 1411 N N . HIS A 1 173 ? 6.013 -4.065 -6.529 1.00 98.56 173 HIS A N 1
ATOM 1412 C CA . HIS A 1 173 ? 4.799 -3.513 -7.113 1.00 98.56 173 HIS A CA 1
ATOM 1413 C C . HIS A 1 173 ? 4.877 -1.992 -7.276 1.00 98.56 173 HIS A C 1
ATOM 1415 O O . HIS A 1 173 ? 5.621 -1.317 -6.562 1.00 98.56 173 HIS A O 1
ATOM 1421 N N . ILE A 1 174 ? 4.093 -1.468 -8.218 1.00 98.75 174 ILE A N 1
ATOM 1422 C CA . ILE A 1 174 ? 3.873 -0.037 -8.422 1.00 98.75 174 ILE A CA 1
ATOM 1423 C C . ILE A 1 174 ? 2.366 0.193 -8.419 1.00 98.75 174 ILE A C 1
ATOM 1425 O O . ILE A 1 174 ? 1.665 -0.375 -9.251 1.00 98.75 174 ILE A O 1
ATOM 1429 N N . LEU A 1 175 ? 1.894 1.021 -7.490 1.00 98.69 175 LEU A N 1
ATOM 1430 C CA . LEU A 1 175 ? 0.483 1.369 -7.340 1.00 98.69 175 LEU A CA 1
ATOM 1431 C C . LEU A 1 175 ? 0.239 2.799 -7.818 1.00 98.69 175 LEU A C 1
ATOM 1433 O O . LEU A 1 175 ? 0.966 3.704 -7.419 1.00 98.69 175 LEU A O 1
ATOM 1437 N N . GLU A 1 176 ? -0.813 3.004 -8.605 1.00 98.81 176 GLU A N 1
ATOM 1438 C CA . GLU A 1 176 ? -1.280 4.317 -9.057 1.00 98.81 176 GLU A CA 1
ATOM 1439 C C . GLU A 1 176 ? -2.648 4.649 -8.445 1.00 98.81 176 GLU A C 1
ATOM 1441 O O . GLU A 1 176 ? -3.569 3.827 -8.443 1.00 98.81 176 GLU A O 1
ATOM 1446 N N . GLN A 1 177 ? -2.787 5.881 -7.953 1.00 98.62 177 GLN A N 1
ATOM 1447 C CA . GLN A 1 177 ? -4.045 6.463 -7.487 1.00 98.62 177 GLN A CA 1
ATOM 1448 C C . GLN A 1 177 ? -4.248 7.846 -8.104 1.00 98.62 177 GLN A C 1
ATOM 1450 O O . GLN A 1 177 ? -3.345 8.680 -8.059 1.00 98.62 177 GLN A O 1
ATOM 1455 N N . ASN A 1 178 ? -5.444 8.108 -8.628 1.00 98.44 178 ASN A N 1
ATOM 1456 C CA . ASN A 1 178 ? -5.745 9.315 -9.391 1.00 98.44 178 ASN A CA 1
ATOM 1457 C C . ASN A 1 178 ? -6.687 10.242 -8.628 1.00 98.44 178 ASN A C 1
ATOM 1459 O O . ASN A 1 178 ? -7.680 9.811 -8.035 1.00 98.44 178 ASN A O 1
ATOM 1463 N N . PHE A 1 179 ? -6.379 11.540 -8.681 1.00 97.81 179 PHE A N 1
ATOM 1464 C CA . PHE A 1 179 ? -7.118 12.587 -7.984 1.00 97.81 179 PHE A CA 1
ATOM 1465 C C . PHE A 1 179 ? -7.662 13.598 -8.980 1.00 97.81 179 PHE A C 1
ATOM 1467 O O . PHE A 1 179 ? -6.914 14.279 -9.692 1.00 97.81 179 PHE A O 1
ATOM 1474 N N . LEU A 1 180 ? -8.985 13.709 -9.020 1.00 95.81 180 LEU A N 1
ATOM 1475 C CA . LEU A 1 180 ? -9.698 14.513 -9.999 1.00 95.81 180 LEU A CA 1
ATOM 1476 C C . LEU A 1 180 ? -10.441 15.665 -9.335 1.00 95.81 180 LEU A C 1
ATOM 1478 O O . LEU A 1 180 ? -10.748 15.626 -8.148 1.00 95.81 180 LEU A O 1
ATOM 1482 N N . THR A 1 181 ? -10.759 16.701 -10.104 1.00 93.69 181 THR A N 1
ATOM 1483 C CA . THR A 1 181 ? -11.629 17.781 -9.632 1.00 93.69 181 THR A CA 1
ATOM 1484 C C . THR A 1 181 ? -12.650 18.169 -10.688 1.00 93.69 181 THR A C 1
ATOM 1486 O O . THR A 1 181 ? -12.407 18.031 -11.890 1.00 93.69 181 THR A O 1
ATOM 1489 N N . LYS A 1 182 ? -13.783 18.685 -10.217 1.00 90.38 182 LYS A N 1
ATOM 1490 C CA . LYS A 1 182 ? -14.871 19.191 -11.046 1.00 90.38 182 LYS A CA 1
ATOM 1491 C C . LYS A 1 182 ? -14.574 20.617 -11.512 1.00 90.38 182 LYS A C 1
ATOM 1493 O O . LYS A 1 182 ? -14.246 21.487 -10.706 1.00 90.38 182 LYS A O 1
ATOM 1498 N N . ASN A 1 183 ? -14.733 20.869 -12.803 1.00 87.56 183 ASN A N 1
ATOM 1499 C CA . ASN A 1 183 ? -14.664 22.197 -13.402 1.00 87.56 183 ASN A CA 1
ATOM 1500 C C . ASN A 1 183 ? -16.032 22.905 -13.365 1.00 87.56 183 ASN A C 1
ATOM 1502 O O . ASN A 1 183 ? -17.066 22.307 -13.067 1.00 87.56 183 ASN A O 1
ATOM 1506 N N . GLU A 1 184 ? -16.051 24.194 -13.718 1.00 86.75 184 GLU A N 1
ATOM 1507 C CA . GLU A 1 184 ? -17.274 25.019 -13.739 1.00 86.75 184 GLU A CA 1
ATOM 1508 C C . GLU A 1 184 ? -18.349 24.514 -14.718 1.00 86.75 184 GLU A C 1
ATOM 1510 O O . GLU A 1 184 ? -19.539 24.736 -14.499 1.00 86.75 184 GLU A O 1
ATOM 1515 N N . ASP A 1 185 ? -17.950 23.825 -15.788 1.00 84.94 185 ASP A N 1
ATOM 1516 C CA . ASP A 1 185 ? -18.842 23.216 -16.782 1.00 84.94 185 ASP A CA 1
ATOM 1517 C C . ASP A 1 185 ? -19.317 21.803 -16.390 1.00 84.94 185 ASP A C 1
ATOM 1519 O O . ASP A 1 185 ? -19.980 21.129 -17.176 1.00 84.94 185 ASP A O 1
ATOM 1523 N N . ASN A 1 186 ? -19.033 21.385 -15.152 1.00 82.94 186 ASN A N 1
ATOM 1524 C CA . ASN A 1 186 ? -19.266 20.056 -14.587 1.00 82.94 186 ASN A CA 1
ATOM 1525 C C . ASN A 1 186 ? -18.401 18.931 -15.168 1.00 82.94 186 ASN A C 1
ATOM 1527 O O . ASN A 1 186 ? -18.606 17.783 -14.772 1.00 82.94 186 ASN A O 1
ATOM 1531 N N . THR A 1 187 ? -17.431 19.222 -16.040 1.00 86.44 187 THR A N 1
ATOM 1532 C CA . THR A 1 187 ? -16.455 18.211 -16.472 1.00 86.44 187 THR A CA 1
ATOM 1533 C C . THR A 1 187 ? -15.483 17.875 -15.344 1.00 86.44 187 THR A C 1
ATOM 1535 O O . THR A 1 187 ? -15.224 18.712 -14.475 1.00 86.44 187 THR A O 1
ATOM 1538 N N . VAL A 1 188 ? -14.941 16.661 -15.328 1.00 89.69 188 VAL A N 1
ATOM 1539 C CA . VAL A 1 188 ? -13.960 16.233 -14.326 1.00 89.69 188 VAL A CA 1
ATOM 1540 C C . VAL A 1 188 ? -12.608 16.005 -14.979 1.00 89.69 188 VAL A C 1
ATOM 1542 O O . VAL A 1 188 ? -12.506 15.274 -15.955 1.00 89.69 188 VAL A O 1
ATOM 1545 N N . ASN A 1 189 ? -11.567 16.610 -14.405 1.00 91.25 189 ASN A N 1
ATOM 1546 C CA . ASN A 1 189 ? -10.203 16.516 -14.917 1.00 91.25 189 ASN A CA 1
ATOM 1547 C C . ASN A 1 189 ? -9.249 15.968 -13.865 1.00 91.25 189 ASN A C 1
ATOM 1549 O O . ASN A 1 189 ? -9.328 16.343 -12.690 1.00 91.25 189 ASN A O 1
ATOM 1553 N N . LEU A 1 190 ? -8.277 15.182 -14.326 1.00 95.56 190 LEU A N 1
ATOM 1554 C CA . LEU A 1 190 ? -7.129 14.778 -13.529 1.00 95.56 190 LEU A CA 1
ATOM 1555 C C . LEU A 1 190 ? -6.351 16.009 -13.043 1.00 95.56 190 LEU A C 1
ATOM 1557 O O . LEU A 1 190 ? -6.058 16.935 -13.807 1.00 95.56 190 LEU A O 1
ATOM 1561 N N . LYS A 1 191 ? -6.023 16.030 -11.751 1.00 96.38 191 LYS A N 1
ATOM 1562 C CA . LYS A 1 191 ? -5.241 17.100 -11.115 1.00 96.38 191 LYS A CA 1
ATOM 1563 C C . LYS A 1 191 ? -3.974 16.618 -10.438 1.00 96.38 191 LYS A C 1
ATOM 1565 O O . LYS A 1 191 ? -3.100 17.439 -10.173 1.00 96.38 191 LYS A O 1
ATOM 1570 N N . GLY A 1 192 ? -3.865 15.327 -10.181 1.00 98.06 192 GLY A N 1
ATOM 1571 C CA . GLY A 1 192 ? -2.691 14.738 -9.575 1.00 98.06 192 GLY A CA 1
ATOM 1572 C C . GLY A 1 192 ? -2.786 13.229 -9.562 1.00 98.06 192 GLY A C 1
ATOM 1573 O O . GLY A 1 192 ? -3.883 12.674 -9.653 1.00 98.06 192 GLY A O 1
ATOM 1574 N N . ILE A 1 193 ? -1.630 12.598 -9.433 1.00 98.75 193 ILE A N 1
ATOM 1575 C CA . ILE A 1 193 ? -1.525 11.163 -9.213 1.00 98.75 193 ILE A CA 1
ATOM 1576 C C . ILE A 1 193 ? -0.623 10.905 -8.013 1.00 98.75 193 ILE A C 1
ATOM 1578 O O . ILE A 1 193 ? 0.321 11.656 -7.757 1.00 98.75 193 ILE A O 1
ATOM 1582 N N . SER A 1 194 ? -0.887 9.813 -7.316 1.00 98.81 194 SER A N 1
ATOM 1583 C CA . SER A 1 194 ? 0.014 9.253 -6.319 1.00 98.81 194 SER A CA 1
ATOM 1584 C C . SER A 1 194 ? 0.556 7.928 -6.820 1.00 98.81 194 SER A C 1
ATOM 1586 O O . SER A 1 194 ? -0.200 7.097 -7.323 1.00 98.81 194 SER A O 1
ATOM 1588 N N . ILE A 1 195 ? 1.862 7.735 -6.670 1.00 98.88 195 ILE A N 1
ATOM 1589 C CA . ILE A 1 195 ? 2.579 6.539 -7.088 1.00 98.88 195 ILE A CA 1
ATOM 1590 C C . ILE A 1 195 ? 3.269 5.925 -5.871 1.00 98.88 195 ILE A C 1
ATOM 1592 O O . ILE A 1 195 ? 4.173 6.522 -5.283 1.00 98.88 195 ILE A O 1
ATOM 1596 N N . GLY A 1 196 ? 2.841 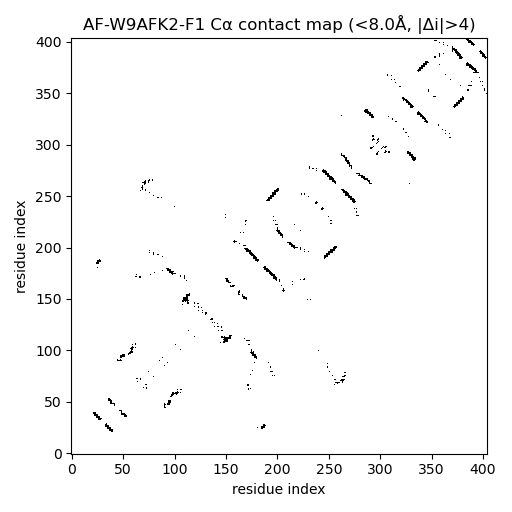4.721 -5.501 1.00 98.75 196 GLY A N 1
ATOM 1597 C CA . GLY A 1 196 ? 3.452 3.921 -4.445 1.00 98.75 196 GLY A CA 1
ATOM 1598 C C . GLY A 1 196 ? 4.440 2.909 -5.018 1.00 98.75 196 GLY A C 1
ATOM 1599 O O . GLY A 1 196 ? 4.080 2.148 -5.913 1.00 98.75 196 GLY A O 1
ATOM 1600 N N . LEU A 1 197 ? 5.664 2.866 -4.493 1.00 98.88 197 LEU A N 1
ATOM 1601 C CA . LEU A 1 197 ? 6.677 1.862 -4.828 1.00 98.88 197 LEU A CA 1
ATOM 1602 C C . LEU A 1 197 ? 6.781 0.850 -3.683 1.00 98.88 197 LEU A C 1
ATOM 1604 O O . LEU A 1 197 ? 7.289 1.195 -2.618 1.00 98.88 197 LEU A O 1
ATOM 1608 N N . ALA A 1 198 ? 6.313 -0.383 -3.894 1.00 98.62 198 ALA A N 1
ATOM 1609 C CA . ALA A 1 198 ? 6.469 -1.462 -2.919 1.00 98.62 198 ALA A CA 1
ATOM 1610 C C . ALA A 1 198 ? 7.842 -2.112 -3.060 1.00 98.62 198 ALA A C 1
ATOM 1612 O O . ALA A 1 198 ? 8.171 -2.703 -4.095 1.00 98.62 198 ALA A O 1
ATOM 1613 N N . MET A 1 199 ? 8.631 -1.999 -2.001 1.00 98.62 199 MET A N 1
ATOM 1614 C CA . MET A 1 199 ? 10.018 -2.415 -1.942 1.00 98.62 199 MET A CA 1
ATOM 1615 C C . MET A 1 199 ? 10.194 -3.563 -0.952 1.00 98.62 199 MET A C 1
ATOM 1617 O O . MET A 1 199 ? 9.627 -3.564 0.138 1.00 98.62 199 MET A O 1
ATOM 1621 N N . LYS A 1 200 ? 11.028 -4.537 -1.310 1.00 97.81 200 LYS A N 1
ATOM 1622 C CA . LYS A 1 200 ? 11.314 -5.696 -0.464 1.00 97.81 200 LYS A CA 1
ATOM 1623 C C . LYS A 1 200 ? 12.254 -5.335 0.680 1.00 97.81 200 LYS A C 1
ATOM 1625 O O . LYS A 1 200 ? 13.375 -4.887 0.437 1.00 97.81 200 LYS A O 1
ATOM 1630 N N . SER A 1 201 ? 11.845 -5.663 1.902 1.00 96.69 201 SER A N 1
ATOM 1631 C CA . SER A 1 201 ? 12.742 -5.799 3.058 1.00 96.69 201 SER A CA 1
ATOM 1632 C C . SER A 1 201 ? 13.452 -7.160 3.068 1.00 96.69 201 SER A C 1
ATOM 1634 O O . SER A 1 201 ? 14.614 -7.259 3.461 1.00 96.69 201 SER A O 1
ATOM 1636 N N . VAL A 1 202 ? 12.788 -8.208 2.564 1.00 96.75 202 VAL A N 1
ATOM 1637 C CA . VAL A 1 202 ? 13.328 -9.569 2.449 1.00 96.75 202 VAL A CA 1
ATOM 1638 C C . VAL A 1 202 ? 13.116 -10.107 1.034 1.00 96.75 202 VAL A C 1
ATOM 1640 O O . VAL A 1 202 ? 11.993 -10.288 0.560 1.00 96.75 202 VAL A O 1
ATOM 1643 N N . TYR A 1 203 ? 14.213 -10.426 0.347 1.00 96.50 203 TYR A N 1
ATOM 1644 C CA . TYR A 1 203 ? 14.183 -11.073 -0.959 1.00 96.50 203 TYR A CA 1
ATOM 1645 C C . TYR A 1 203 ? 14.128 -12.595 -0.819 1.00 96.50 203 TYR A C 1
ATOM 1647 O O . TYR A 1 203 ? 15.121 -13.247 -0.487 1.00 96.50 203 TYR A O 1
ATOM 1655 N N . ARG A 1 204 ? 12.956 -13.166 -1.106 1.00 94.94 204 ARG A N 1
ATOM 1656 C CA . ARG A 1 204 ? 12.720 -14.612 -1.153 1.00 94.94 204 ARG A CA 1
ATOM 1657 C C . ARG A 1 204 ? 12.894 -15.148 -2.575 1.00 94.94 204 ARG A C 1
ATOM 1659 O O . ARG A 1 204 ? 12.260 -14.644 -3.499 1.00 94.94 204 ARG A O 1
ATOM 1666 N N . TYR A 1 205 ? 13.690 -16.201 -2.748 1.00 95.12 205 TYR A N 1
ATOM 1667 C CA . TYR A 1 205 ? 13.982 -16.787 -4.063 1.00 95.12 205 TYR A CA 1
ATOM 1668 C C . TYR A 1 205 ? 14.199 -18.307 -4.009 1.00 95.12 205 TYR A C 1
ATOM 1670 O O . TYR A 1 205 ? 14.355 -18.894 -2.938 1.00 95.12 205 TYR A O 1
ATOM 1678 N N . GLN A 1 206 ? 14.196 -18.949 -5.178 1.00 95.25 206 GLN A N 1
ATOM 1679 C CA . GLN A 1 206 ? 14.566 -20.354 -5.381 1.00 95.25 206 GLN A CA 1
ATOM 1680 C C . GLN A 1 206 ? 15.611 -20.424 -6.496 1.00 95.25 206 GLN A C 1
ATOM 1682 O O . GLN A 1 206 ? 15.600 -19.595 -7.400 1.00 95.25 206 GLN A O 1
ATOM 1687 N N . THR A 1 207 ? 16.497 -21.415 -6.441 1.00 95.25 207 THR A N 1
ATOM 1688 C CA . THR A 1 207 ? 17.525 -21.659 -7.472 1.00 95.25 207 THR A CA 1
ATOM 1689 C C . THR A 1 207 ? 17.170 -22.812 -8.410 1.00 95.25 207 THR A C 1
ATOM 1691 O O . THR A 1 207 ? 17.939 -23.149 -9.300 1.00 95.25 207 THR A O 1
ATOM 1694 N N . GLU A 1 208 ? 16.039 -23.472 -8.167 1.00 94.50 208 GLU A N 1
ATOM 1695 C CA . GLU A 1 208 ? 15.507 -24.556 -8.986 1.00 94.50 208 GLU A CA 1
ATOM 1696 C C . GLU A 1 208 ? 13.994 -24.675 -8.762 1.00 94.50 208 GLU A C 1
ATOM 1698 O O . GLU A 1 208 ? 13.483 -24.416 -7.665 1.00 94.50 208 GLU A O 1
ATOM 1703 N N . THR A 1 209 ? 13.257 -25.080 -9.796 1.00 92.69 209 THR A N 1
ATOM 1704 C CA . THR A 1 209 ? 11.804 -25.251 -9.710 1.00 92.69 209 THR A CA 1
ATOM 1705 C C . THR A 1 209 ? 11.441 -26.328 -8.685 1.00 92.69 209 THR A C 1
ATOM 1707 O O . THR A 1 209 ? 11.818 -27.488 -8.828 1.00 92.69 209 THR A O 1
ATOM 1710 N N . GLY A 1 210 ? 10.665 -25.951 -7.665 1.00 92.88 210 GLY A N 1
ATOM 1711 C CA . GLY A 1 210 ? 10.231 -26.863 -6.599 1.00 92.88 210 GLY A CA 1
ATOM 1712 C C . GLY A 1 210 ? 11.268 -27.112 -5.495 1.00 92.88 210 GLY A C 1
ATOM 1713 O O . GLY A 1 210 ? 11.025 -27.953 -4.630 1.00 92.88 210 GLY A O 1
ATOM 1714 N N . GLY A 1 211 ? 12.399 -26.398 -5.508 1.00 94.38 211 GLY A N 1
ATOM 1715 C CA . GLY A 1 211 ? 13.421 -26.458 -4.461 1.00 94.38 211 GLY A CA 1
ATOM 1716 C C . GLY A 1 211 ? 13.041 -25.717 -3.167 1.00 94.38 211 GLY A C 1
ATOM 1717 O O . GLY A 1 211 ? 11.936 -25.180 -3.038 1.00 94.38 211 GLY A O 1
ATOM 1718 N N . PRO A 1 212 ? 13.942 -25.656 -2.172 1.00 95.81 212 PRO A N 1
ATOM 1719 C CA . PRO A 1 212 ? 13.731 -24.853 -0.970 1.00 95.81 212 PRO A CA 1
ATOM 1720 C C . PRO A 1 212 ? 13.782 -23.349 -1.278 1.00 95.81 212 PRO A C 1
ATOM 1722 O O . PRO A 1 212 ? 14.453 -22.917 -2.214 1.00 95.81 212 PRO A O 1
ATOM 1725 N N . TYR A 1 213 ? 13.106 -22.549 -0.453 1.00 95.12 213 TYR A N 1
ATOM 1726 C CA . TYR A 1 213 ? 13.223 -21.093 -0.499 1.00 95.12 213 TYR A CA 1
ATOM 1727 C C . TYR A 1 213 ? 14.457 -20.615 0.267 1.00 95.12 213 TYR A C 1
ATOM 1729 O O . TYR A 1 213 ? 14.734 -21.075 1.376 1.00 95.12 213 TYR A O 1
ATOM 1737 N N . TYR A 1 214 ? 15.157 -19.655 -0.325 1.00 96.06 214 TYR A N 1
ATOM 1738 C CA . TYR A 1 214 ? 16.211 -18.869 0.297 1.00 96.06 214 TYR A CA 1
ATOM 1739 C C . TYR A 1 214 ? 15.719 -17.444 0.532 1.00 96.06 214 TYR A C 1
ATOM 1741 O O . TYR A 1 214 ? 14.790 -16.980 -0.130 1.00 96.06 214 TYR A O 1
ATOM 1749 N N . TYR A 1 215 ? 16.358 -16.767 1.481 1.00 95.81 215 TYR A N 1
ATOM 1750 C CA . TYR A 1 215 ? 15.976 -15.441 1.945 1.00 95.81 215 TYR A CA 1
ATOM 1751 C C . TYR A 1 215 ? 17.228 -14.584 2.058 1.00 95.81 215 TYR A C 1
ATOM 1753 O O . TYR A 1 215 ? 18.255 -15.048 2.561 1.00 95.81 215 TYR A O 1
ATOM 1761 N N . LYS A 1 216 ? 17.136 -13.351 1.574 1.00 96.19 216 LYS A N 1
ATOM 1762 C CA . LYS A 1 216 ? 18.163 -12.331 1.731 1.00 96.19 216 LYS A CA 1
ATOM 1763 C C . LYS A 1 216 ? 17.532 -11.070 2.303 1.00 96.19 216 LYS A C 1
ATOM 1765 O O . LYS A 1 216 ? 16.667 -10.480 1.662 1.00 96.19 216 LYS A O 1
ATOM 1770 N N . ASP A 1 217 ? 18.037 -10.633 3.446 1.00 97.38 217 ASP A N 1
ATOM 1771 C CA . ASP A 1 217 ? 17.651 -9.354 4.029 1.00 97.38 217 ASP A CA 1
ATOM 1772 C C . ASP A 1 217 ? 18.199 -8.199 3.187 1.00 97.38 217 ASP A C 1
ATOM 1774 O O . ASP A 1 217 ? 19.344 -8.217 2.710 1.00 97.38 217 ASP A O 1
ATOM 1778 N N . ILE A 1 218 ? 17.373 -7.175 3.016 1.00 98.00 218 ILE A N 1
ATOM 1779 C CA . ILE A 1 218 ? 17.708 -5.923 2.355 1.00 98.00 218 ILE A CA 1
ATOM 1780 C C . ILE A 1 218 ? 17.637 -4.835 3.420 1.00 98.00 218 ILE A C 1
ATOM 1782 O O . ILE A 1 218 ? 16.582 -4.521 3.959 1.00 98.00 218 ILE A O 1
ATOM 1786 N N . SER A 1 219 ? 18.784 -4.234 3.738 1.00 97.62 219 SER A N 1
ATOM 1787 C CA . SER A 1 219 ? 18.814 -3.110 4.676 1.00 97.62 219 SER A CA 1
ATOM 1788 C C . SER A 1 219 ? 18.015 -1.924 4.129 1.00 97.62 219 SER A C 1
ATOM 1790 O O . SER A 1 219 ? 18.121 -1.641 2.933 1.00 97.62 219 SER A O 1
ATOM 1792 N N . ASN A 1 220 ? 17.356 -1.160 5.005 1.00 96.19 220 ASN A N 1
ATOM 1793 C CA . ASN A 1 220 ? 16.625 0.059 4.635 1.00 96.19 220 ASN A CA 1
ATOM 1794 C C . ASN A 1 220 ? 17.470 1.003 3.749 1.00 96.19 220 ASN A C 1
ATOM 1796 O O . ASN A 1 220 ? 17.006 1.457 2.709 1.00 96.19 220 ASN A O 1
ATOM 1800 N N . SER A 1 221 ? 18.753 1.208 4.073 1.00 97.62 221 SER A N 1
ATOM 1801 C CA . SER A 1 221 ? 19.633 2.070 3.269 1.00 97.62 221 SER A CA 1
ATOM 1802 C C . SER A 1 221 ? 19.824 1.588 1.824 1.00 97.62 221 SER A C 1
ATOM 1804 O O . SER A 1 221 ? 19.865 2.420 0.918 1.00 97.62 221 SER A O 1
ATOM 1806 N N . GLU A 1 222 ? 19.962 0.280 1.592 1.00 98.19 222 GLU A N 1
ATOM 1807 C CA . GLU A 1 222 ? 20.064 -0.262 0.228 1.00 98.19 222 GLU A CA 1
ATOM 1808 C C . GLU A 1 222 ? 18.703 -0.217 -0.473 1.00 98.19 222 GLU A C 1
ATOM 1810 O O . GLU A 1 222 ? 18.632 0.197 -1.627 1.00 98.19 222 GLU A O 1
ATOM 1815 N N . MET A 1 223 ? 17.619 -0.550 0.235 1.00 98.25 223 MET A N 1
ATOM 1816 C CA . MET A 1 223 ? 16.254 -0.446 -0.283 1.00 98.25 223 MET A CA 1
ATOM 1817 C C . MET A 1 223 ? 15.947 0.977 -0.771 1.00 98.25 223 MET A C 1
ATOM 1819 O O . MET A 1 223 ? 15.529 1.150 -1.911 1.00 98.25 223 MET A O 1
ATOM 1823 N N . MET A 1 224 ? 16.226 2.000 0.042 1.00 98.19 224 MET A N 1
ATOM 1824 C CA . MET A 1 224 ? 15.978 3.406 -0.296 1.00 98.19 224 MET A CA 1
ATOM 1825 C C . MET A 1 224 ? 16.839 3.906 -1.455 1.00 98.19 224 MET A C 1
ATOM 1827 O O . MET A 1 224 ? 16.374 4.681 -2.294 1.00 98.19 224 MET A O 1
ATOM 1831 N N . LYS A 1 225 ? 18.088 3.440 -1.549 1.00 98.25 225 LYS A N 1
ATOM 1832 C CA . LYS A 1 225 ? 18.955 3.737 -2.693 1.00 98.25 225 LYS A CA 1
ATOM 1833 C C . LYS A 1 225 ? 18.351 3.201 -3.995 1.00 98.25 225 LYS A C 1
ATOM 1835 O O . LYS A 1 225 ? 18.318 3.924 -4.989 1.00 98.25 225 LYS A O 1
ATOM 1840 N N . GLN A 1 226 ? 17.857 1.964 -3.986 1.00 98.56 226 GLN A N 1
ATOM 1841 C CA . GLN A 1 226 ? 17.216 1.356 -5.154 1.00 98.56 226 GLN A CA 1
ATOM 1842 C C . GLN A 1 226 ? 15.869 2.015 -5.458 1.00 98.56 226 GLN A C 1
ATOM 1844 O O . GLN A 1 226 ? 15.615 2.359 -6.608 1.00 98.56 226 GLN A O 1
ATOM 1849 N N . ALA A 1 227 ? 15.054 2.283 -4.435 1.00 98.56 227 ALA A N 1
ATOM 1850 C CA . ALA A 1 227 ? 13.778 2.981 -4.571 1.00 98.56 227 ALA A CA 1
ATOM 1851 C C . ALA A 1 227 ? 13.951 4.355 -5.232 1.00 98.56 227 ALA A C 1
ATOM 1853 O O . ALA A 1 227 ? 13.185 4.702 -6.120 1.00 98.56 227 ALA A O 1
ATOM 1854 N N . THR A 1 228 ? 15.000 5.101 -4.868 1.00 98.56 228 THR A N 1
ATOM 1855 C CA . THR A 1 228 ? 15.311 6.403 -5.482 1.00 98.56 228 THR A CA 1
ATOM 1856 C C . THR A 1 228 ? 15.647 6.257 -6.968 1.00 98.56 228 THR A C 1
ATOM 1858 O O . THR A 1 228 ? 15.055 6.938 -7.800 1.00 98.56 228 THR A O 1
ATOM 1861 N N . ALA A 1 229 ? 16.536 5.324 -7.324 1.00 98.38 229 ALA A N 1
ATOM 1862 C CA . ALA A 1 229 ? 16.899 5.081 -8.724 1.00 98.38 229 ALA A CA 1
ATOM 1863 C C . ALA A 1 229 ? 15.702 4.599 -9.569 1.00 98.38 229 ALA A C 1
ATOM 1865 O O . ALA A 1 229 ? 15.563 4.954 -10.740 1.00 98.38 229 ALA A O 1
ATOM 1866 N N . ILE A 1 230 ? 14.821 3.794 -8.972 1.00 98.69 230 ILE A N 1
ATOM 1867 C CA . ILE A 1 230 ? 13.578 3.327 -9.589 1.00 98.69 230 ILE A CA 1
ATOM 1868 C C . ILE A 1 230 ? 12.600 4.491 -9.767 1.00 98.69 230 ILE A C 1
ATOM 1870 O O . ILE A 1 230 ? 12.065 4.661 -10.860 1.00 98.69 230 ILE A O 1
ATOM 1874 N N . ALA A 1 231 ? 12.407 5.320 -8.739 1.00 98.69 231 ALA A N 1
ATOM 1875 C CA . ALA A 1 231 ? 11.525 6.482 -8.778 1.00 98.69 231 ALA A CA 1
ATOM 1876 C C . ALA A 1 231 ? 11.910 7.451 -9.903 1.00 98.69 231 ALA A C 1
ATOM 1878 O O . ALA A 1 231 ? 11.036 7.918 -10.631 1.00 98.69 231 ALA A O 1
ATOM 1879 N N . GLU A 1 232 ? 13.209 7.694 -10.116 1.00 98.38 232 GLU A N 1
ATOM 1880 C CA . GLU A 1 232 ? 13.691 8.529 -11.224 1.00 98.38 232 GLU A CA 1
ATOM 1881 C C . GLU A 1 232 ? 13.250 7.965 -12.580 1.00 98.38 232 GLU A C 1
ATOM 1883 O O . GLU A 1 232 ? 12.739 8.696 -13.432 1.00 98.38 232 GLU A O 1
ATOM 1888 N N . LYS A 1 233 ? 13.408 6.653 -12.796 1.00 98.25 233 LYS A N 1
ATOM 1889 C CA . LYS A 1 233 ? 12.970 5.994 -14.037 1.00 98.25 233 LYS A CA 1
ATOM 1890 C C . LYS A 1 233 ? 11.451 6.050 -14.192 1.00 98.25 233 LYS A C 1
ATOM 1892 O O . LYS A 1 233 ? 10.974 6.373 -15.277 1.00 98.25 233 LYS A O 1
ATOM 1897 N N . VAL A 1 234 ? 10.707 5.774 -13.122 1.00 98.56 234 VAL A N 1
ATOM 1898 C CA . VAL A 1 234 ? 9.237 5.793 -13.100 1.00 98.56 234 VAL A CA 1
ATOM 1899 C C . VAL A 1 234 ? 8.706 7.178 -13.458 1.00 98.56 234 VAL A C 1
ATOM 1901 O O . VAL A 1 234 ? 7.922 7.293 -14.395 1.00 98.56 234 VAL A O 1
ATOM 1904 N N . VAL A 1 235 ? 9.186 8.242 -12.806 1.00 98.50 235 VAL A N 1
ATOM 1905 C CA . VAL A 1 235 ? 8.767 9.620 -13.111 1.00 98.50 235 VAL A CA 1
ATOM 1906 C C . VAL A 1 235 ? 9.085 9.984 -14.552 1.00 98.50 235 VAL A C 1
ATOM 1908 O O . VAL A 1 235 ? 8.224 10.512 -15.252 1.00 98.50 235 VAL A O 1
ATOM 1911 N N . ASN A 1 236 ? 10.290 9.667 -15.033 1.00 97.81 236 ASN A N 1
ATOM 1912 C CA . ASN A 1 236 ? 10.646 9.939 -16.423 1.00 97.81 236 ASN A CA 1
ATOM 1913 C C . ASN A 1 236 ? 9.715 9.214 -17.403 1.00 97.81 236 ASN A C 1
ATOM 1915 O O . ASN A 1 236 ? 9.300 9.810 -18.393 1.00 97.81 236 ASN A O 1
ATOM 1919 N N . ARG A 1 237 ? 9.351 7.955 -17.144 1.00 97.62 237 ARG A N 1
ATOM 1920 C CA . ARG A 1 237 ? 8.418 7.211 -18.003 1.00 97.62 237 ARG A CA 1
ATOM 1921 C C . ARG A 1 237 ? 7.009 7.795 -17.951 1.00 97.62 237 ARG A C 1
ATOM 1923 O O . ARG A 1 237 ? 6.445 8.056 -19.008 1.00 97.62 237 ARG A O 1
ATOM 1930 N N . ILE A 1 238 ? 6.497 8.085 -16.755 1.00 98.06 238 ILE A N 1
ATOM 1931 C CA . ILE A 1 238 ? 5.186 8.716 -16.549 1.00 98.06 238 ILE A CA 1
ATOM 1932 C C . ILE A 1 238 ? 5.086 10.048 -17.301 1.00 98.06 238 ILE A C 1
ATOM 1934 O O . ILE A 1 238 ? 4.087 10.325 -17.951 1.00 98.06 238 ILE A O 1
ATOM 1938 N N . ARG A 1 239 ? 6.142 10.866 -17.288 1.00 97.56 239 ARG A N 1
ATOM 1939 C CA . ARG A 1 239 ? 6.167 12.161 -17.990 1.00 97.56 239 ARG A CA 1
ATOM 1940 C C . ARG A 1 239 ? 6.103 12.048 -19.515 1.00 97.56 239 ARG A C 1
ATOM 1942 O O . ARG A 1 239 ? 5.837 13.050 -20.169 1.00 97.56 239 ARG A O 1
ATOM 1949 N N . ASN A 1 240 ? 6.354 10.863 -20.068 1.00 96.12 240 ASN A N 1
ATOM 1950 C CA . ASN A 1 240 ? 6.222 10.570 -21.495 1.00 96.12 240 ASN A CA 1
ATOM 1951 C C . ASN A 1 240 ? 4.890 9.877 -21.844 1.00 96.12 240 ASN A C 1
ATOM 1953 O O . ASN A 1 240 ? 4.691 9.519 -23.004 1.00 96.12 240 ASN A O 1
ATOM 1957 N N . MET A 1 241 ? 4.000 9.667 -20.870 1.00 96.38 241 MET A N 1
ATOM 1958 C CA . MET A 1 241 ? 2.656 9.138 -21.101 1.00 96.38 241 MET A CA 1
ATOM 1959 C C . MET A 1 241 ? 1.689 10.278 -21.414 1.00 96.38 241 MET A C 1
ATOM 1961 O O . MET A 1 241 ? 1.712 11.324 -20.758 1.00 96.38 241 MET A O 1
ATOM 1965 N N . GLU A 1 242 ? 0.834 10.058 -22.412 1.00 95.81 242 GLU A N 1
ATOM 1966 C CA . GLU A 1 242 ? -0.178 11.027 -22.829 1.00 95.81 242 GLU A CA 1
ATOM 1967 C C . GLU A 1 242 ? -1.106 11.374 -21.656 1.00 95.81 242 GLU A C 1
ATOM 1969 O O . GLU A 1 242 ? -1.667 10.494 -21.003 1.00 95.81 242 GLU A O 1
ATOM 1974 N N . GLY A 1 243 ? -1.245 12.668 -21.365 1.00 94.75 243 GLY A N 1
ATOM 1975 C CA . GLY A 1 243 ? -2.095 13.175 -20.286 1.00 94.75 243 GLY A CA 1
ATOM 1976 C C . GLY A 1 243 ? -1.416 13.293 -18.916 1.00 94.75 243 GLY A C 1
ATOM 1977 O O . GLY A 1 243 ? -2.002 13.902 -18.020 1.00 94.75 243 GLY A O 1
ATOM 1978 N N . LEU A 1 244 ? -0.187 12.786 -18.740 1.00 97.50 244 LEU A N 1
ATOM 1979 C CA . LEU A 1 244 ? 0.573 12.856 -17.479 1.00 97.50 244 LEU A CA 1
ATOM 1980 C C . LEU A 1 244 ? 1.810 13.765 -17.539 1.00 97.50 244 LEU A C 1
ATOM 1982 O O . LEU A 1 244 ? 2.535 13.917 -16.547 1.00 97.50 244 LEU A O 1
ATOM 1986 N N . GLU A 1 245 ? 2.042 14.435 -18.666 1.00 97.62 245 GLU A N 1
ATOM 1987 C CA . GLU A 1 245 ? 3.251 15.223 -18.922 1.00 97.62 245 GLU A CA 1
ATOM 1988 C C . GLU A 1 245 ? 3.423 16.347 -17.895 1.00 97.62 245 GLU A C 1
ATOM 1990 O O . GLU A 1 245 ? 4.535 16.645 -17.465 1.00 97.62 245 GLU A O 1
ATOM 1995 N N . ASN A 1 246 ? 2.312 16.952 -17.464 1.00 97.38 246 ASN A N 1
ATOM 1996 C CA . ASN A 1 246 ? 2.303 18.106 -16.561 1.00 97.38 246 ASN A CA 1
ATOM 1997 C C . ASN A 1 246 ? 1.563 17.857 -15.237 1.00 97.38 246 ASN A C 1
ATOM 1999 O O . ASN A 1 246 ? 1.318 18.801 -14.486 1.00 97.38 246 ASN A O 1
ATOM 2003 N N . VAL A 1 247 ? 1.198 16.611 -14.935 1.00 97.50 247 VAL A N 1
ATOM 2004 C CA . VAL A 1 247 ? 0.409 16.274 -13.742 1.00 97.50 247 VAL A CA 1
ATOM 2005 C C . VAL A 1 247 ? 1.325 16.160 -12.514 1.00 97.50 247 VAL A C 1
ATOM 2007 O O . VAL A 1 247 ? 2.307 15.423 -12.567 1.00 97.50 247 VAL A O 1
ATOM 2010 N N . PRO A 1 248 ? 1.073 16.869 -11.401 1.00 98.06 248 PRO A N 1
ATOM 2011 C CA . PRO A 1 248 ? 1.828 16.672 -10.162 1.00 98.06 248 PRO A CA 1
ATOM 2012 C C . PRO A 1 248 ? 1.783 15.213 -9.689 1.00 98.06 248 PRO A C 1
ATOM 2014 O O . PRO A 1 248 ? 0.717 14.598 -9.727 1.00 98.06 248 PRO A O 1
ATOM 2017 N N . ILE A 1 249 ? 2.925 14.685 -9.240 1.00 98.69 249 ILE A N 1
ATOM 2018 C CA . ILE A 1 249 ? 3.060 13.300 -8.765 1.00 98.69 249 ILE A CA 1
ATOM 2019 C C . ILE A 1 249 ? 3.466 13.327 -7.293 1.00 98.69 249 ILE A C 1
ATOM 2021 O O . ILE A 1 249 ? 4.523 13.869 -6.970 1.00 98.69 249 ILE A O 1
ATOM 2025 N N . MET A 1 250 ? 2.679 12.709 -6.416 1.00 98.62 250 MET A N 1
ATOM 2026 C CA . MET A 1 250 ? 3.153 12.323 -5.086 1.00 98.62 250 MET A CA 1
ATOM 2027 C C . MET A 1 250 ? 3.784 10.932 -5.182 1.00 98.62 250 MET A C 1
ATOM 2029 O O . MET A 1 250 ? 3.149 9.992 -5.650 1.00 98.62 250 MET A O 1
ATOM 2033 N N . LEU A 1 251 ? 5.047 10.797 -4.788 1.00 98.62 251 LEU A N 1
ATOM 2034 C CA . LEU A 1 251 ? 5.747 9.515 -4.728 1.00 98.62 251 LEU A CA 1
ATOM 2035 C C . LEU A 1 251 ? 5.840 9.058 -3.284 1.00 98.62 251 LEU A C 1
ATOM 2037 O O . LEU A 1 251 ? 6.221 9.852 -2.428 1.00 98.62 251 LEU A O 1
ATOM 2041 N N . ALA A 1 252 ? 5.604 7.775 -3.033 1.00 98.69 252 ALA A N 1
ATOM 2042 C CA . ALA A 1 252 ? 5.810 7.180 -1.721 1.00 98.69 252 ALA A CA 1
ATOM 2043 C C . ALA A 1 252 ? 6.494 5.812 -1.830 1.00 98.69 252 ALA A C 1
ATOM 2045 O O . ALA A 1 252 ? 6.205 5.025 -2.732 1.00 98.69 252 ALA A O 1
ATOM 2046 N N . VAL A 1 253 ? 7.407 5.530 -0.905 1.00 98.81 253 VAL A N 1
ATOM 2047 C CA . VAL A 1 253 ? 8.119 4.254 -0.802 1.00 98.81 253 VAL A CA 1
ATOM 2048 C C . VAL A 1 253 ? 7.521 3.457 0.344 1.00 98.81 253 VAL A C 1
ATOM 2050 O O . VAL A 1 253 ? 7.518 3.916 1.487 1.00 98.81 253 VAL A O 1
ATOM 2053 N N . TYR A 1 254 ? 7.045 2.261 0.022 1.00 98.69 254 TYR A N 1
ATOM 2054 C CA . TYR A 1 254 ? 6.508 1.290 0.962 1.00 98.69 254 TYR A CA 1
ATOM 2055 C C . TYR A 1 254 ? 7.522 0.164 1.169 1.00 98.69 254 TYR A C 1
ATOM 2057 O O . TYR A 1 254 ? 8.019 -0.403 0.197 1.00 98.69 254 TYR A O 1
ATOM 2065 N N . SER A 1 255 ? 7.846 -0.153 2.418 1.00 98.25 255 SER A N 1
ATOM 2066 C CA . SER A 1 255 ? 8.680 -1.299 2.777 1.00 98.25 255 SER A CA 1
ATOM 2067 C C . SER A 1 255 ? 7.778 -2.468 3.146 1.00 98.25 255 SER A C 1
ATOM 2069 O O . SER A 1 255 ? 7.135 -2.416 4.187 1.00 98.25 255 SER A O 1
ATOM 2071 N N . GLU A 1 256 ? 7.766 -3.524 2.334 1.00 97.38 256 GLU A N 1
ATOM 2072 C CA . GLU A 1 256 ? 7.015 -4.756 2.615 1.00 97.38 256 GLU A CA 1
ATOM 2073 C C . GLU A 1 256 ? 7.517 -5.454 3.878 1.00 97.38 256 GLU A C 1
ATOM 2075 O O . GLU A 1 256 ? 8.707 -5.378 4.211 1.00 97.38 256 GLU A O 1
ATOM 2080 N N . GLN A 1 257 ? 6.642 -6.225 4.518 1.00 94.94 257 GLN A N 1
ATOM 2081 C CA . GLN A 1 257 ? 7.045 -7.188 5.532 1.00 94.94 257 GLN A CA 1
ATOM 2082 C C . GLN A 1 257 ? 7.473 -8.534 4.946 1.00 94.94 257 GLN A C 1
ATOM 2084 O O . GLN A 1 257 ? 7.271 -8.862 3.772 1.00 94.94 257 GLN A O 1
ATOM 2089 N N . GLU A 1 258 ? 8.081 -9.367 5.793 1.00 92.56 258 GLU A N 1
ATOM 2090 C CA . GLU A 1 258 ? 8.292 -10.760 5.425 1.00 92.56 258 GLU A CA 1
ATOM 2091 C C . GLU A 1 258 ? 6.960 -11.494 5.189 1.00 92.56 258 GLU A C 1
ATOM 2093 O O . GLU A 1 258 ? 5.925 -11.205 5.788 1.00 92.56 258 GLU A O 1
ATOM 2098 N N . HIS A 1 259 ? 6.992 -12.506 4.320 1.00 89.50 259 HIS A N 1
ATOM 2099 C CA . HIS A 1 259 ? 5.790 -13.210 3.863 1.00 89.50 259 HIS A CA 1
ATOM 2100 C C . HIS A 1 259 ? 4.938 -13.822 4.992 1.00 89.50 259 HIS A C 1
ATOM 2102 O O . HIS A 1 259 ? 3.727 -13.943 4.843 1.00 89.50 259 HIS A O 1
ATOM 2108 N N . SER A 1 260 ? 5.569 -14.249 6.087 1.00 89.81 260 SER A N 1
ATOM 2109 C CA . SER A 1 260 ? 4.913 -14.857 7.251 1.00 89.81 260 SER A CA 1
ATOM 2110 C C . SER A 1 260 ? 4.486 -13.855 8.321 1.00 89.81 260 SER A C 1
ATOM 2112 O O . SER A 1 260 ? 3.954 -14.281 9.347 1.00 89.81 260 SER A O 1
ATOM 2114 N N . SER A 1 261 ? 4.739 -12.561 8.114 1.00 93.38 261 SER A N 1
ATOM 2115 C CA . SER A 1 261 ? 4.456 -11.546 9.118 1.00 93.38 261 SER A CA 1
ATOM 2116 C C . SER A 1 261 ? 2.948 -11.445 9.388 1.00 93.38 261 SER A C 1
ATOM 2118 O O . SER A 1 261 ? 2.163 -11.341 8.441 1.00 93.38 261 SER A O 1
ATOM 2120 N N . PRO A 1 262 ? 2.526 -11.447 10.664 1.00 91.81 262 PRO A N 1
ATOM 2121 C CA . PRO A 1 262 ? 1.134 -11.225 11.056 1.00 91.81 262 PRO A CA 1
ATOM 2122 C C . PRO A 1 262 ? 0.693 -9.753 10.963 1.00 91.81 262 PRO A C 1
ATOM 2124 O O . PRO A 1 262 ? -0.481 -9.473 11.176 1.00 91.81 262 PRO A O 1
ATOM 2127 N N . ILE A 1 263 ? 1.619 -8.839 10.667 1.00 94.81 263 ILE A N 1
ATOM 2128 C CA . ILE A 1 263 ? 1.395 -7.397 10.496 1.00 94.81 263 ILE A CA 1
ATOM 2129 C C . ILE A 1 263 ? 1.915 -6.934 9.130 1.00 94.81 263 ILE A C 1
ATOM 2131 O O . ILE A 1 263 ? 2.814 -7.589 8.578 1.00 94.81 263 ILE A O 1
ATOM 2135 N N . PRO A 1 264 ? 1.377 -5.834 8.580 1.00 96.94 264 PRO A N 1
ATOM 2136 C CA . PRO A 1 264 ? 1.898 -5.245 7.355 1.00 96.94 264 PRO A CA 1
ATOM 2137 C C . PRO A 1 264 ? 3.253 -4.565 7.583 1.00 96.94 264 PRO A C 1
ATOM 2139 O O . PRO A 1 264 ? 3.709 -4.361 8.712 1.00 96.94 264 PRO A O 1
ATOM 2142 N N . GLY A 1 265 ? 3.905 -4.223 6.480 1.00 96.62 265 GLY A N 1
ATOM 2143 C CA . GLY A 1 265 ? 4.974 -3.243 6.421 1.00 96.62 265 GLY A CA 1
ATOM 2144 C C . GLY A 1 265 ? 4.446 -1.824 6.521 1.00 96.62 265 GLY A C 1
ATOM 2145 O O . GLY A 1 265 ? 3.326 -1.586 6.964 1.00 96.62 265 GLY A O 1
ATOM 2146 N N . ASN A 1 266 ? 5.262 -0.861 6.116 1.00 97.50 266 ASN A N 1
ATOM 2147 C CA . ASN A 1 266 ? 4.974 0.546 6.360 1.00 97.50 266 ASN A CA 1
ATOM 2148 C C . ASN A 1 266 ? 5.564 1.455 5.281 1.00 97.50 266 ASN A C 1
ATOM 2150 O O . ASN A 1 266 ? 6.539 1.114 4.601 1.00 97.50 266 ASN A O 1
ATOM 2154 N N . TYR A 1 267 ? 5.000 2.655 5.153 1.00 98.12 267 TYR A N 1
ATOM 2155 C CA . TYR A 1 267 ? 5.632 3.714 4.380 1.00 98.12 267 TYR A CA 1
ATOM 2156 C C . TYR A 1 267 ? 6.874 4.235 5.103 1.00 98.12 267 TYR A C 1
ATOM 2158 O O . TYR A 1 267 ? 6.885 4.392 6.322 1.00 98.12 267 TYR A O 1
ATOM 2166 N N . VAL A 1 268 ? 7.939 4.490 4.342 1.00 98.06 268 VAL A N 1
ATOM 2167 C CA . VAL A 1 268 ? 9.238 4.933 4.888 1.00 98.06 268 VAL A CA 1
ATOM 2168 C C . VAL A 1 268 ? 9.665 6.306 4.382 1.00 98.06 268 VAL A C 1
ATOM 2170 O O . VAL A 1 268 ? 10.491 6.974 5.002 1.00 98.06 268 VAL A O 1
ATOM 2173 N N . ALA A 1 269 ? 9.128 6.735 3.241 1.00 98.12 269 ALA A N 1
ATOM 2174 C CA . ALA A 1 269 ? 9.474 8.007 2.629 1.00 98.12 269 ALA A CA 1
ATOM 2175 C C . ALA A 1 269 ? 8.423 8.448 1.611 1.00 98.12 269 ALA A C 1
ATOM 2177 O O . ALA A 1 269 ? 7.791 7.614 0.960 1.00 98.12 269 ALA A O 1
ATOM 2178 N N . LYS A 1 270 ? 8.297 9.760 1.413 1.00 98.06 270 LYS A N 1
ATOM 2179 C CA . LYS A 1 270 ? 7.526 10.354 0.315 1.00 98.06 270 LYS A CA 1
ATOM 2180 C C . LYS A 1 270 ? 8.175 11.617 -0.232 1.00 98.06 270 LYS A C 1
ATOM 2182 O O . LYS A 1 270 ? 9.070 12.181 0.386 1.00 98.06 270 LYS A O 1
ATOM 2187 N N . MET A 1 271 ? 7.730 12.060 -1.399 1.00 97.94 271 MET A N 1
ATOM 2188 C CA . MET A 1 271 ? 8.072 13.366 -1.957 1.00 97.94 271 MET A CA 1
ATOM 2189 C C . MET A 1 271 ? 7.005 13.830 -2.947 1.00 97.94 271 MET A C 1
ATOM 2191 O O . MET A 1 271 ? 6.193 13.037 -3.422 1.00 97.94 271 MET A O 1
ATOM 2195 N N . ASN A 1 272 ? 7.053 15.110 -3.313 1.00 97.88 272 ASN A N 1
ATOM 2196 C CA . ASN A 1 272 ? 6.184 15.688 -4.331 1.00 97.88 272 ASN A CA 1
ATOM 2197 C C . ASN A 1 272 ? 7.004 16.163 -5.530 1.00 97.88 272 ASN A C 1
ATOM 2199 O O . ASN A 1 272 ? 7.890 17.002 -5.389 1.00 97.88 272 ASN A O 1
ATOM 2203 N N . VAL A 1 273 ? 6.657 15.674 -6.717 1.00 97.94 273 VAL A N 1
ATOM 2204 C CA . VAL A 1 273 ? 7.228 16.116 -7.991 1.00 97.94 273 VAL A CA 1
ATOM 2205 C C . VAL A 1 273 ? 6.241 17.063 -8.657 1.00 97.94 273 VAL A C 1
ATOM 2207 O O . VAL A 1 273 ? 5.114 16.682 -8.997 1.00 97.94 273 VAL A O 1
ATOM 2210 N N . ALA A 1 274 ? 6.658 18.313 -8.854 1.00 96.88 274 ALA A N 1
ATOM 2211 C CA . ALA A 1 274 ? 5.812 19.313 -9.484 1.00 96.88 274 ALA A CA 1
ATOM 2212 C C . ALA A 1 274 ? 5.480 18.941 -10.942 1.00 96.88 274 ALA A C 1
ATOM 2214 O O . ALA A 1 274 ? 6.176 18.167 -11.607 1.00 96.88 274 ALA A O 1
ATOM 2215 N N . GLY A 1 275 ? 4.375 19.494 -11.444 1.00 95.69 275 GLY A N 1
ATOM 2216 C CA . GLY A 1 275 ? 3.932 19.264 -12.816 1.00 95.69 275 GLY A CA 1
ATOM 2217 C C . GLY A 1 275 ? 4.999 19.669 -13.835 1.00 95.69 275 GLY A C 1
ATOM 2218 O O . GLY A 1 275 ? 5.520 20.781 -13.777 1.00 95.69 275 GLY A O 1
ATOM 2219 N N . GLY A 1 276 ? 5.323 18.765 -14.762 1.00 93.50 276 GLY A N 1
ATOM 2220 C CA . GLY A 1 276 ? 6.325 18.989 -15.810 1.00 93.50 276 GLY A CA 1
ATOM 2221 C C . GLY A 1 276 ? 7.776 18.792 -15.364 1.00 93.50 276 GLY A C 1
ATOM 2222 O O . GLY A 1 276 ? 8.672 18.790 -16.206 1.00 93.50 276 GLY A O 1
ATOM 2223 N N . GLU A 1 277 ? 8.031 18.595 -14.068 1.00 95.94 277 GLU A N 1
ATOM 2224 C CA . GLU A 1 277 ? 9.369 18.296 -13.559 1.00 95.94 277 GLU A CA 1
ATOM 2225 C C . GLU A 1 277 ? 9.665 16.792 -13.617 1.00 95.94 277 GLU A C 1
ATOM 2227 O O . GLU A 1 277 ? 8.779 15.955 -13.422 1.00 95.94 277 GLU A O 1
ATOM 2232 N N . THR A 1 278 ? 10.927 16.456 -13.890 1.00 93.19 278 THR A N 1
ATOM 2233 C CA . THR A 1 278 ? 11.465 15.083 -13.861 1.00 93.19 278 THR A CA 1
ATOM 2234 C C . THR A 1 278 ? 12.524 14.881 -12.780 1.00 93.19 278 THR A C 1
ATOM 2236 O O . THR A 1 278 ? 12.875 13.747 -12.465 1.00 93.19 278 THR A O 1
ATOM 2239 N N . SER A 1 279 ? 13.057 15.968 -12.218 1.00 92.88 279 SER A N 1
ATOM 2240 C CA . SER A 1 279 ? 14.023 15.921 -11.126 1.00 92.88 279 SER A CA 1
ATOM 2241 C C . SER A 1 279 ? 13.328 15.619 -9.807 1.00 92.88 279 SER A C 1
ATOM 2243 O O . SER A 1 279 ? 12.325 16.253 -9.482 1.00 92.88 279 SER A O 1
ATOM 2245 N N . LEU A 1 280 ? 13.902 14.702 -9.035 1.00 94.38 280 LEU A N 1
ATOM 2246 C CA . LEU A 1 280 ? 13.433 14.385 -7.694 1.00 94.38 280 LEU A CA 1
ATOM 2247 C C . LEU A 1 280 ? 14.044 15.341 -6.664 1.00 94.38 280 LEU A C 1
ATOM 2249 O O . LEU A 1 280 ? 15.204 15.747 -6.790 1.00 94.38 280 LEU A O 1
ATOM 2253 N N . SER A 1 281 ? 13.255 15.700 -5.654 1.00 93.12 281 SER A N 1
ATOM 2254 C CA . SER A 1 281 ? 13.731 16.396 -4.460 1.00 93.12 281 SER A CA 1
ATOM 2255 C C . SER A 1 281 ? 14.294 15.405 -3.438 1.00 93.12 281 SER A C 1
ATOM 2257 O O . SER A 1 281 ? 14.322 14.196 -3.669 1.00 93.12 281 SER A O 1
ATOM 2259 N N . ASP A 1 282 ? 14.711 15.914 -2.280 1.00 95.88 282 ASP A N 1
ATOM 2260 C CA . ASP A 1 282 ? 14.972 15.056 -1.128 1.00 95.88 282 ASP A CA 1
ATOM 2261 C C . ASP A 1 282 ? 13.675 14.364 -0.672 1.00 95.88 282 ASP A C 1
ATOM 2263 O O . ASP A 1 282 ? 12.574 14.900 -0.843 1.00 95.88 282 ASP A O 1
ATOM 2267 N N . TRP A 1 283 ? 13.824 13.162 -0.114 1.00 97.94 283 TRP A N 1
ATOM 2268 C CA . TRP A 1 283 ? 12.733 12.411 0.500 1.00 97.94 283 TRP A CA 1
ATOM 2269 C C . TRP A 1 283 ? 12.350 13.020 1.851 1.00 97.94 283 TRP A C 1
ATOM 2271 O O . TRP A 1 283 ? 13.212 13.246 2.704 1.00 97.94 283 TRP A O 1
ATOM 2281 N N . ASP A 1 284 ? 11.052 13.188 2.073 1.00 97.44 284 ASP A N 1
ATOM 2282 C CA . ASP A 1 284 ? 10.479 13.378 3.398 1.00 97.44 284 ASP A CA 1
ATOM 2283 C C . ASP A 1 284 ? 10.339 12.001 4.054 1.00 97.44 284 ASP A C 1
ATOM 2285 O O . ASP A 1 284 ? 9.582 11.150 3.579 1.00 97.44 284 ASP A O 1
ATOM 2289 N N . ASN A 1 285 ? 11.092 11.760 5.128 1.00 96.88 285 ASN A N 1
ATOM 2290 C CA . ASN A 1 285 ? 11.031 10.490 5.852 1.00 96.88 285 ASN A CA 1
ATOM 2291 C C . ASN A 1 285 ? 9.670 10.314 6.531 1.00 96.88 285 ASN A C 1
ATOM 2293 O O . ASN A 1 285 ? 9.108 11.263 7.080 1.00 96.88 285 ASN A O 1
ATOM 2297 N N . ILE A 1 286 ? 9.186 9.077 6.527 1.00 96.00 286 ILE A N 1
ATOM 2298 C CA . ILE A 1 286 ? 7.957 8.658 7.193 1.00 96.00 286 ILE A CA 1
ATOM 2299 C C . ILE A 1 286 ? 8.348 7.654 8.269 1.00 96.00 286 ILE A C 1
ATOM 2301 O O . ILE A 1 286 ? 9.049 6.681 7.992 1.00 96.00 286 ILE A O 1
ATOM 2305 N N . ASP A 1 287 ? 7.914 7.923 9.493 1.00 95.25 287 ASP A N 1
ATOM 2306 C CA . ASP A 1 287 ? 8.082 7.027 10.628 1.00 95.25 287 ASP A CA 1
ATOM 2307 C C . ASP A 1 287 ? 6.729 6.399 10.947 1.00 95.25 287 ASP A C 1
ATOM 2309 O O . ASP A 1 287 ? 5.901 6.992 11.639 1.00 95.25 287 ASP A O 1
ATOM 2313 N N . GLU A 1 288 ? 6.491 5.241 10.341 1.00 96.25 288 GLU A N 1
ATOM 2314 C CA . GLU A 1 288 ? 5.282 4.441 10.491 1.00 96.25 288 GLU A CA 1
ATOM 2315 C C . GLU A 1 288 ? 5.643 3.028 10.898 1.00 96.25 288 GLU A C 1
ATOM 2317 O O . GLU A 1 288 ? 6.613 2.462 10.397 1.00 96.25 288 GLU A O 1
ATOM 2322 N N . GLN A 1 289 ? 4.853 2.450 11.793 1.00 95.31 289 GLN A N 1
ATOM 2323 C CA . GLN A 1 289 ? 5.127 1.119 12.313 1.00 95.31 289 GLN A CA 1
ATOM 2324 C C . GLN A 1 289 ? 3.859 0.476 12.876 1.00 95.31 289 GLN A C 1
ATOM 2326 O O . GLN A 1 289 ? 3.022 1.137 13.495 1.00 95.31 289 GLN A O 1
ATOM 2331 N N . HIS A 1 290 ? 3.745 -0.831 12.658 1.00 97.06 290 HIS A N 1
ATOM 2332 C CA . HIS A 1 290 ? 2.704 -1.682 13.223 1.00 97.06 290 HIS A CA 1
ATOM 2333 C C . HIS A 1 290 ? 3.338 -2.557 14.299 1.00 97.06 290 HIS A C 1
ATOM 2335 O O . HIS A 1 290 ? 4.360 -3.193 14.055 1.00 97.06 290 HIS A O 1
ATOM 2341 N N . ILE A 1 291 ? 2.744 -2.592 15.488 1.00 97.44 291 ILE A N 1
ATOM 2342 C CA . ILE A 1 291 ? 3.277 -3.323 16.638 1.00 97.44 291 ILE A CA 1
ATOM 2343 C C . ILE A 1 291 ? 2.190 -4.218 17.211 1.00 97.44 291 ILE A C 1
ATOM 2345 O O . ILE A 1 291 ? 1.085 -3.770 17.512 1.00 97.44 291 ILE A O 1
ATOM 2349 N N . LEU A 1 292 ? 2.515 -5.495 17.403 1.00 97.62 292 LEU A N 1
ATOM 2350 C CA . LEU A 1 292 ? 1.605 -6.436 18.045 1.00 97.62 292 LEU A CA 1
ATOM 2351 C C . LEU A 1 292 ? 1.649 -6.338 19.567 1.00 97.62 292 LEU A C 1
ATOM 2353 O O . LEU A 1 292 ? 2.710 -6.192 20.176 1.00 97.62 292 LEU A O 1
ATOM 2357 N N . PHE A 1 293 ? 0.500 -6.561 20.193 1.00 97.56 293 PHE A N 1
ATOM 2358 C CA . PHE A 1 293 ? 0.340 -6.637 21.635 1.00 97.56 293 PHE A CA 1
ATOM 2359 C C . PHE A 1 293 ? -0.496 -7.859 22.043 1.00 97.56 293 PHE A C 1
ATOM 2361 O O . PHE A 1 293 ? -1.503 -8.157 21.412 1.00 97.56 293 PHE A O 1
ATOM 2368 N N . PRO A 1 294 ? -0.144 -8.553 23.132 1.00 95.88 294 PRO A N 1
ATOM 2369 C CA . PRO A 1 294 ? 1.164 -8.523 23.773 1.00 95.88 294 PRO A CA 1
ATOM 2370 C C . PRO A 1 294 ? 2.236 -9.166 22.871 1.00 95.88 294 PRO A C 1
ATOM 2372 O O . PRO A 1 294 ? 2.028 -10.232 22.297 1.00 95.88 294 PRO A O 1
ATOM 2375 N N . SER A 1 295 ? 3.415 -8.551 22.787 1.00 96.88 295 SER A N 1
ATOM 2376 C CA . SER A 1 295 ? 4.598 -9.115 22.119 1.00 96.88 295 SER A CA 1
ATOM 2377 C C . SER A 1 295 ? 5.891 -8.678 22.818 1.00 96.88 295 SER A C 1
ATOM 2379 O O . SER A 1 295 ? 5.878 -7.730 23.611 1.00 96.88 295 SER A O 1
ATOM 2381 N N . ASP A 1 296 ? 7.007 -9.361 22.540 1.00 97.38 296 ASP A N 1
ATOM 2382 C CA . ASP A 1 296 ? 8.329 -8.983 23.066 1.00 97.38 296 ASP A CA 1
ATOM 2383 C C . ASP A 1 296 ? 8.783 -7.609 22.546 1.00 97.38 296 ASP A C 1
ATOM 2385 O O . ASP A 1 296 ? 9.381 -6.832 23.293 1.00 97.38 296 ASP A O 1
ATOM 2389 N N . GLU A 1 297 ? 8.473 -7.299 21.286 1.00 95.38 297 GLU A N 1
ATOM 2390 C CA . GLU A 1 297 ? 8.753 -6.007 20.654 1.00 95.38 297 GLU A CA 1
ATOM 2391 C C . GLU A 1 297 ? 7.922 -4.895 21.292 1.00 95.38 297 GLU A C 1
ATOM 2393 O O . GLU A 1 297 ? 8.487 -3.947 21.834 1.00 95.38 297 GLU A O 1
ATOM 2398 N N . GLY A 1 298 ? 6.601 -5.078 21.379 1.00 97.00 298 GLY A N 1
ATOM 2399 C CA . GLY A 1 298 ? 5.711 -4.136 22.053 1.00 97.00 298 GLY A CA 1
ATOM 2400 C C . GLY A 1 298 ? 6.107 -3.904 23.510 1.00 97.00 298 GLY A C 1
ATOM 2401 O O . GLY A 1 298 ? 6.120 -2.773 23.973 1.00 97.00 298 GLY A O 1
ATOM 2402 N N . LYS A 1 299 ? 6.550 -4.939 24.235 1.00 97.81 299 LYS A N 1
ATOM 2403 C CA . LYS A 1 299 ? 7.044 -4.784 25.613 1.00 97.81 299 LYS A CA 1
ATOM 2404 C C . LYS A 1 299 ? 8.316 -3.939 25.709 1.00 97.81 299 LYS A C 1
ATOM 2406 O O . LYS A 1 299 ? 8.550 -3.282 26.724 1.00 97.81 299 LYS A O 1
ATOM 2411 N N . LYS A 1 300 ? 9.186 -4.037 24.705 1.00 97.69 300 LYS A N 1
ATOM 2412 C CA . LYS A 1 300 ? 10.479 -3.353 24.664 1.00 97.69 300 LYS A CA 1
ATOM 2413 C C . LYS A 1 300 ? 10.329 -1.897 24.231 1.00 97.69 300 LYS A C 1
ATOM 2415 O O . LYS A 1 300 ? 11.027 -1.051 24.786 1.00 97.69 300 LYS A O 1
ATOM 2420 N N . GLU A 1 301 ? 9.479 -1.632 23.247 1.00 96.38 301 GLU A N 1
ATOM 2421 C CA . GLU A 1 301 ? 9.412 -0.339 22.555 1.00 96.38 301 GLU A CA 1
ATOM 2422 C C . GLU A 1 301 ? 8.220 0.503 23.025 1.00 96.38 301 GLU A C 1
ATOM 2424 O O . GLU A 1 301 ? 8.379 1.699 23.250 1.00 96.38 301 GLU A O 1
ATOM 2429 N N . TYR A 1 302 ? 7.090 -0.139 23.337 1.00 97.38 302 TYR A N 1
ATOM 2430 C CA . TYR A 1 302 ? 5.827 0.492 23.737 1.00 97.38 302 TYR A CA 1
ATOM 2431 C C . TYR A 1 302 ? 5.270 -0.140 25.022 1.00 97.38 302 TYR A C 1
ATOM 2433 O O . TYR A 1 302 ? 4.191 -0.734 25.053 1.00 97.38 302 TYR A O 1
ATOM 2441 N N . PHE A 1 303 ? 6.055 -0.056 26.103 1.00 97.81 303 PHE A N 1
ATOM 2442 C CA . PHE A 1 303 ? 5.777 -0.761 27.360 1.00 97.81 303 PHE A CA 1
ATOM 2443 C C . PHE A 1 303 ? 4.396 -0.439 27.953 1.00 97.81 303 PHE A C 1
ATOM 2445 O O . PHE A 1 303 ? 3.698 -1.353 28.388 1.00 97.81 303 PHE A O 1
ATOM 2452 N N . ASP A 1 304 ? 3.994 0.833 27.958 1.00 97.88 304 ASP A N 1
ATOM 2453 C CA . ASP A 1 304 ? 2.720 1.250 28.554 1.00 97.88 304 ASP A CA 1
ATOM 2454 C C . ASP A 1 304 ? 1.521 0.683 27.771 1.00 97.88 304 ASP A C 1
ATOM 2456 O O . ASP A 1 304 ? 0.597 0.139 28.378 1.00 97.88 304 ASP A O 1
ATOM 2460 N N . ASP A 1 305 ? 1.579 0.700 26.436 1.00 97.94 305 ASP A N 1
ATOM 2461 C CA . ASP A 1 305 ? 0.541 0.121 25.572 1.00 97.94 305 ASP A CA 1
ATOM 2462 C C . ASP A 1 305 ? 0.491 -1.410 25.701 1.00 97.94 305 ASP A C 1
ATOM 2464 O O . ASP A 1 305 ? -0.587 -2.007 25.790 1.00 97.94 305 ASP A O 1
ATOM 2468 N N . HIS A 1 306 ? 1.655 -2.062 25.817 1.00 98.31 306 HIS A N 1
ATOM 2469 C CA . HIS A 1 306 ? 1.741 -3.495 26.101 1.00 98.31 306 HIS A CA 1
ATOM 2470 C C . HIS A 1 306 ? 1.051 -3.865 27.420 1.00 98.31 306 HIS A C 1
ATOM 2472 O O . HIS A 1 306 ? 0.286 -4.835 27.470 1.00 98.31 306 HIS A O 1
ATOM 2478 N N . GLU A 1 307 ? 1.317 -3.121 28.495 1.00 98.31 307 GLU A N 1
ATOM 2479 C CA . GLU A 1 307 ? 0.710 -3.369 29.805 1.00 98.31 307 GLU A CA 1
ATOM 2480 C C . GLU A 1 307 ? -0.788 -3.034 29.812 1.00 98.31 307 GLU A C 1
ATOM 2482 O O . GLU A 1 307 ? -1.560 -3.768 30.437 1.00 98.31 307 GLU A O 1
ATOM 2487 N N . LEU A 1 308 ? -1.219 -1.994 29.088 1.00 98.25 308 LEU A N 1
ATOM 2488 C CA . LEU A 1 308 ? -2.631 -1.641 28.912 1.00 98.25 308 LEU A CA 1
ATOM 2489 C C . LEU A 1 308 ? -3.407 -2.791 28.262 1.00 98.25 308 LEU A C 1
ATOM 2491 O O . LEU A 1 308 ? -4.377 -3.288 28.843 1.00 98.25 308 LEU A O 1
ATOM 2495 N N . VAL A 1 309 ? -2.950 -3.256 27.095 1.00 98.06 309 VAL A N 1
ATOM 2496 C CA . VAL A 1 309 ? -3.588 -4.356 26.358 1.00 98.06 309 VAL A CA 1
ATOM 2497 C C . VAL A 1 309 ? -3.579 -5.630 27.206 1.00 98.06 309 VAL A C 1
ATOM 2499 O O . VAL A 1 309 ? -4.621 -6.257 27.395 1.00 98.06 309 VAL A O 1
ATOM 2502 N N . THR A 1 310 ? -2.443 -5.975 27.820 1.00 97.19 310 THR A N 1
ATOM 2503 C CA . THR A 1 310 ? -2.329 -7.154 28.698 1.00 97.19 310 THR A CA 1
ATOM 2504 C C . THR A 1 310 ? -3.300 -7.091 29.881 1.00 97.19 310 THR A C 1
ATOM 2506 O O . THR A 1 310 ? -3.971 -8.078 30.194 1.00 97.19 310 THR A O 1
ATOM 2509 N N . SER A 1 311 ? -3.411 -5.932 30.533 1.00 97.44 311 SER A N 1
ATOM 2510 C CA . SER A 1 311 ? -4.319 -5.729 31.666 1.00 97.44 311 SER A CA 1
ATOM 2511 C C . SER A 1 311 ? -5.780 -5.832 31.242 1.00 97.44 311 SER A C 1
ATOM 2513 O O . SER A 1 311 ? -6.566 -6.480 31.930 1.00 97.44 311 SER A O 1
ATOM 2515 N N . PHE A 1 312 ? -6.135 -5.275 30.084 1.00 97.62 312 PHE A N 1
ATOM 2516 C CA . PHE A 1 312 ? -7.480 -5.386 29.527 1.00 97.62 312 PHE A CA 1
ATOM 2517 C C . PHE A 1 312 ? -7.875 -6.850 29.277 1.00 97.62 312 PHE A C 1
ATOM 2519 O O . PHE A 1 312 ? -8.954 -7.287 29.685 1.00 97.62 312 PHE A O 1
ATOM 2526 N N . GLY A 1 313 ? -6.969 -7.645 28.700 1.00 95.19 313 GLY A N 1
ATOM 2527 C CA . GLY A 1 313 ? -7.172 -9.086 28.530 1.00 95.19 313 GLY A CA 1
ATOM 2528 C C . GLY A 1 313 ? -7.356 -9.834 29.854 1.00 95.19 313 GLY A C 1
ATOM 2529 O O . GLY A 1 313 ? -8.201 -10.726 29.951 1.00 95.19 313 GLY A O 1
ATOM 2530 N N . ASN A 1 314 ? -6.613 -9.453 30.898 1.00 94.75 314 ASN A N 1
ATOM 2531 C CA . ASN A 1 314 ? -6.745 -10.047 32.232 1.00 94.75 314 ASN A CA 1
ATOM 2532 C C . ASN A 1 314 ? -8.100 -9.727 32.886 1.00 94.75 314 ASN A C 1
ATOM 2534 O O . ASN A 1 314 ? -8.707 -10.613 33.491 1.00 94.75 314 ASN A O 1
ATOM 2538 N N . GLU A 1 315 ? -8.599 -8.495 32.746 1.00 95.88 315 GLU A N 1
ATOM 2539 C CA . GLU A 1 315 ? -9.924 -8.114 33.251 1.00 95.88 315 GLU A CA 1
ATOM 2540 C C . GLU A 1 315 ? -11.041 -8.912 32.562 1.00 95.88 315 GLU A C 1
ATOM 2542 O O . GLU A 1 315 ? -11.935 -9.437 33.228 1.00 95.88 315 GLU A O 1
ATOM 2547 N N . ILE A 1 316 ? -10.945 -9.121 31.245 1.00 94.00 316 ILE A N 1
ATOM 2548 C CA . ILE A 1 316 ? -11.867 -9.998 30.507 1.00 94.00 316 ILE A CA 1
ATOM 2549 C C . ILE A 1 316 ? -11.807 -11.440 31.033 1.00 94.00 316 ILE A C 1
ATOM 2551 O O . ILE A 1 316 ? -12.848 -12.043 31.323 1.00 94.00 316 ILE A O 1
ATOM 2555 N N . ALA A 1 317 ? -10.604 -11.992 31.200 1.00 91.88 317 ALA A N 1
ATOM 2556 C CA . ALA A 1 317 ? -10.406 -13.373 31.639 1.00 91.88 317 ALA A CA 1
ATOM 2557 C C . ALA A 1 317 ? -11.025 -13.669 33.020 1.00 91.88 317 ALA A C 1
ATOM 2559 O O . ALA A 1 317 ? -11.443 -14.799 33.280 1.00 91.88 317 ALA A O 1
ATOM 2560 N N . ASN A 1 318 ? -11.135 -12.661 33.895 1.00 91.31 318 ASN A N 1
ATOM 2561 C CA . ASN A 1 318 ? -11.733 -12.809 35.226 1.00 91.31 318 ASN A CA 1
ATOM 2562 C C . ASN A 1 318 ? -13.224 -13.187 35.185 1.00 91.31 318 ASN A C 1
ATOM 2564 O O . ASN A 1 318 ? -13.706 -13.878 36.087 1.00 91.31 318 ASN A O 1
ATOM 2568 N N . TYR A 1 319 ? -13.957 -12.744 34.159 1.00 88.81 319 TYR A N 1
ATOM 2569 C CA . TYR A 1 319 ? -15.407 -12.941 34.053 1.00 88.81 319 TYR A CA 1
ATOM 2570 C C . TYR A 1 319 ? -15.814 -13.931 32.956 1.00 88.81 319 TYR A C 1
ATOM 2572 O O . TYR A 1 319 ? -16.910 -14.493 33.028 1.00 88.81 319 TYR A O 1
ATOM 2580 N N . PHE A 1 320 ? -14.941 -14.192 31.978 1.00 87.06 320 PHE A N 1
ATOM 2581 C CA . PHE A 1 320 ? -15.231 -15.048 30.827 1.00 87.06 320 PHE A CA 1
ATOM 2582 C C . PHE A 1 320 ? -14.253 -16.231 30.752 1.00 87.06 320 PHE A C 1
ATOM 2584 O O . PHE A 1 320 ? -13.211 -16.131 30.114 1.00 87.06 320 PHE A O 1
ATOM 2591 N N . PRO A 1 321 ? -14.577 -17.392 31.357 1.00 78.56 321 PRO A N 1
ATOM 2592 C CA . PRO A 1 321 ? -13.645 -18.521 31.467 1.00 78.56 321 PRO A CA 1
ATOM 2593 C C . PRO A 1 321 ? -13.305 -19.206 30.132 1.00 78.56 321 PRO A C 1
ATOM 2595 O O . PRO A 1 321 ? -12.337 -19.957 30.078 1.00 78.56 321 PRO A O 1
ATOM 2598 N N . ASN A 1 322 ? -14.083 -18.961 29.071 1.00 79.62 322 ASN A N 1
ATOM 2599 C CA . ASN A 1 322 ? -13.821 -19.467 27.715 1.00 79.62 322 ASN A CA 1
ATOM 2600 C C . ASN A 1 322 ? -12.968 -18.497 26.872 1.00 79.62 322 ASN A C 1
ATOM 2602 O O . ASN A 1 322 ? -12.841 -18.682 25.664 1.00 79.62 322 ASN A O 1
ATOM 2606 N N . TYR A 1 323 ? -12.436 -17.438 27.481 1.00 81.12 323 TYR A N 1
ATOM 2607 C CA . TYR A 1 323 ? -11.507 -16.512 26.847 1.00 81.12 323 TYR A CA 1
ATOM 2608 C C . TYR A 1 323 ? -10.185 -17.222 26.526 1.00 81.12 323 TYR A C 1
ATOM 2610 O O . TYR A 1 323 ? -9.580 -17.842 27.403 1.00 81.12 323 TYR A O 1
ATOM 2618 N N . VAL A 1 324 ? -9.738 -17.132 25.271 1.00 82.06 324 VAL A N 1
ATOM 2619 C CA . VAL A 1 3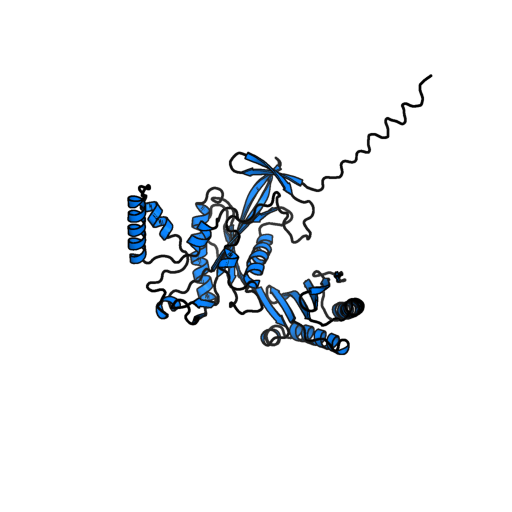24 ? -8.518 -17.814 24.800 1.00 82.06 324 VAL A CA 1
ATOM 2620 C C . VAL A 1 324 ? -7.332 -16.869 24.587 1.00 82.06 324 VAL A C 1
ATOM 2622 O O . VAL A 1 324 ? -6.218 -17.342 24.374 1.00 82.06 324 VAL A O 1
ATOM 2625 N N . GLY A 1 325 ? -7.545 -15.555 24.679 1.00 89.94 325 GLY A N 1
ATOM 2626 C CA . GLY A 1 325 ? -6.515 -14.539 24.476 1.00 89.94 325 GLY A CA 1
ATOM 2627 C C . GLY A 1 325 ? -7.053 -13.292 23.777 1.00 89.94 325 GLY A C 1
ATOM 2628 O O . GLY A 1 325 ? -8.217 -13.244 23.381 1.00 89.94 325 GLY A O 1
ATOM 2629 N N . ILE A 1 326 ? -6.177 -12.303 23.624 1.00 93.75 326 ILE A N 1
ATOM 2630 C CA . ILE A 1 326 ? -6.386 -11.111 22.802 1.00 93.75 326 ILE A CA 1
ATOM 2631 C C . ILE A 1 326 ? -5.212 -10.944 21.850 1.00 93.75 326 ILE A C 1
ATOM 2633 O O . ILE A 1 326 ? -4.087 -11.334 22.175 1.00 93.75 326 ILE A O 1
ATOM 2637 N N . ILE A 1 327 ? -5.488 -10.333 20.707 1.00 95.38 327 ILE A N 1
ATOM 2638 C CA . ILE A 1 327 ? -4.483 -9.908 19.738 1.00 95.38 327 ILE A CA 1
ATOM 2639 C C . ILE A 1 327 ? -4.701 -8.417 19.519 1.00 95.38 327 ILE A C 1
ATOM 2641 O O . ILE A 1 327 ? -5.726 -8.013 18.985 1.00 95.38 327 ILE A O 1
ATOM 2645 N N . GLY A 1 328 ? -3.771 -7.604 19.998 1.00 97.31 328 GLY A N 1
ATOM 2646 C CA . GLY A 1 328 ? -3.722 -6.170 19.763 1.00 97.31 328 GLY A CA 1
ATOM 2647 C C . GLY A 1 328 ? -2.758 -5.834 18.631 1.00 97.31 328 GLY A C 1
ATOM 2648 O O . GLY A 1 328 ? -1.709 -6.461 18.507 1.00 97.31 328 GLY A O 1
ATOM 2649 N N . GLU A 1 329 ? -3.089 -4.819 17.850 1.00 97.94 329 GLU A N 1
ATOM 2650 C CA . GLU A 1 329 ? -2.233 -4.208 16.840 1.00 97.94 329 GLU A CA 1
ATOM 2651 C C . GLU A 1 329 ? -2.300 -2.690 17.008 1.00 97.94 329 GLU A C 1
ATOM 2653 O O . GLU A 1 329 ? -3.364 -2.087 16.850 1.00 97.94 329 GLU A O 1
ATOM 2658 N N . GLY A 1 330 ? -1.174 -2.079 17.369 1.00 98.00 330 GLY A N 1
ATOM 2659 C CA . GLY A 1 330 ? -1.020 -0.631 17.402 1.00 98.00 330 GLY A CA 1
ATOM 2660 C C . GLY A 1 330 ? -0.350 -0.135 16.130 1.00 98.00 330 GLY A C 1
ATOM 2661 O O . GLY A 1 330 ? 0.724 -0.610 15.771 1.00 98.00 330 GLY A O 1
ATOM 2662 N N . PHE A 1 331 ? -0.974 0.836 15.479 1.00 97.88 331 PHE A N 1
ATOM 2663 C CA . PHE A 1 331 ? -0.408 1.585 14.370 1.00 97.88 331 PHE A CA 1
ATOM 2664 C C . PHE A 1 331 ? 0.099 2.936 14.876 1.00 97.88 331 PHE A C 1
ATOM 2666 O O . PHE A 1 331 ? -0.679 3.733 15.417 1.00 97.88 331 PHE A O 1
ATOM 2673 N N . TYR A 1 332 ? 1.392 3.190 14.698 1.00 97.50 332 TYR A N 1
ATOM 2674 C CA . TYR A 1 332 ? 2.082 4.375 15.198 1.00 97.50 332 TYR A CA 1
ATOM 2675 C C . TYR A 1 332 ? 2.590 5.234 14.048 1.00 97.50 332 TYR A C 1
ATOM 2677 O O . TYR A 1 332 ? 3.076 4.720 13.041 1.00 97.50 332 TYR A O 1
ATOM 2685 N N . ILE A 1 333 ? 2.524 6.551 14.242 1.00 95.06 333 ILE A N 1
ATOM 2686 C CA . ILE A 1 333 ? 3.166 7.534 13.368 1.00 95.06 333 ILE A CA 1
ATOM 2687 C C . ILE A 1 333 ? 4.007 8.467 14.237 1.00 95.06 333 ILE A C 1
ATOM 2689 O O . ILE A 1 333 ? 3.454 9.121 15.123 1.00 95.06 333 ILE A O 1
ATOM 2693 N N . ASN A 1 334 ? 5.307 8.580 13.952 1.00 93.75 334 ASN A N 1
ATOM 2694 C CA . ASN A 1 334 ? 6.276 9.349 14.748 1.00 93.75 334 ASN A CA 1
ATOM 2695 C C . ASN A 1 334 ? 6.219 8.981 16.245 1.00 93.75 334 ASN A C 1
ATOM 2697 O O . ASN A 1 334 ? 6.036 9.858 17.090 1.00 93.75 334 ASN A O 1
ATOM 2701 N N . ASP A 1 335 ? 6.292 7.684 16.553 1.00 94.12 335 ASP A N 1
ATOM 2702 C CA . ASP A 1 335 ? 6.174 7.104 17.903 1.00 94.12 335 ASP A CA 1
ATOM 2703 C C . ASP A 1 335 ? 4.839 7.378 18.642 1.00 94.12 335 ASP A C 1
ATOM 2705 O O . ASP A 1 335 ? 4.682 7.012 19.807 1.00 94.12 335 ASP A O 1
ATOM 2709 N N . GLU A 1 336 ? 3.843 7.996 17.996 1.00 96.06 336 GLU A N 1
ATOM 2710 C CA . GLU A 1 336 ? 2.522 8.246 18.582 1.00 96.06 336 GLU A CA 1
ATOM 2711 C C . GLU A 1 336 ? 1.492 7.234 18.073 1.00 96.06 336 GLU A C 1
ATOM 2713 O O . GLU A 1 336 ? 1.270 7.124 16.863 1.00 96.06 336 GLU A O 1
ATOM 2718 N N . LEU A 1 337 ? 0.804 6.555 18.995 1.00 97.81 337 LEU A N 1
ATOM 2719 C CA . LEU A 1 337 ? -0.292 5.640 18.679 1.00 97.81 337 LEU A CA 1
ATOM 2720 C C . LEU A 1 337 ? -1.418 6.395 17.958 1.00 97.81 337 LEU A C 1
ATOM 2722 O O . LEU A 1 337 ? -1.957 7.373 18.480 1.00 97.81 337 LEU A O 1
ATOM 2726 N N . LYS A 1 338 ? -1.769 5.945 16.752 1.00 96.94 338 LYS A N 1
ATOM 2727 C CA . LYS A 1 338 ? -2.854 6.512 15.933 1.00 96.94 338 LYS A CA 1
ATOM 2728 C C . LYS A 1 338 ? -4.076 5.616 15.882 1.00 96.94 338 LYS A C 1
ATOM 2730 O O . LYS A 1 338 ? -5.192 6.128 15.920 1.00 96.94 338 LYS A O 1
ATOM 2735 N N . LYS A 1 339 ? -3.870 4.299 15.832 1.00 97.44 339 LYS A N 1
ATOM 2736 C CA . LYS A 1 339 ? -4.948 3.311 15.866 1.00 97.44 339 LYS A CA 1
ATOM 2737 C C . LYS A 1 339 ? -4.541 2.116 16.714 1.00 97.44 339 LYS A C 1
ATOM 2739 O O . LYS A 1 339 ? -3.434 1.615 16.566 1.00 97.44 339 LYS A O 1
ATOM 2744 N N . LEU A 1 340 ? -5.448 1.644 17.559 1.00 98.38 340 LEU A N 1
ATOM 2745 C CA . LEU A 1 340 ? -5.330 0.384 18.277 1.00 98.38 340 LEU A CA 1
ATOM 2746 C C . LEU A 1 340 ? -6.486 -0.530 17.873 1.00 98.38 340 LEU A C 1
ATOM 2748 O O . LEU A 1 340 ? -7.649 -0.254 18.169 1.00 98.38 340 LEU A O 1
ATOM 2752 N N . THR A 1 341 ? -6.159 -1.632 17.212 1.00 97.81 341 THR A N 1
ATOM 2753 C CA . THR A 1 341 ? -7.107 -2.703 16.899 1.00 97.81 341 THR A CA 1
ATOM 2754 C C . THR A 1 341 ? -6.914 -3.827 17.905 1.00 97.81 341 THR A C 1
ATOM 2756 O O . THR A 1 341 ? -5.786 -4.219 18.177 1.00 97.81 341 THR A O 1
ATOM 2759 N N . ILE A 1 342 ? -7.989 -4.360 18.478 1.00 97.50 342 ILE A N 1
ATOM 2760 C CA . ILE A 1 342 ? -7.938 -5.492 19.406 1.00 97.50 342 ILE A CA 1
ATOM 2761 C C . ILE A 1 342 ? -8.948 -6.542 18.956 1.00 97.50 342 ILE A C 1
ATOM 2763 O O . ILE A 1 342 ? -10.150 -6.290 18.917 1.00 97.50 342 ILE A O 1
ATOM 2767 N N . GLU A 1 343 ? -8.470 -7.746 18.677 1.00 95.69 343 GLU A N 1
ATOM 2768 C CA . GLU A 1 343 ? -9.299 -8.915 18.434 1.00 95.69 343 GLU A CA 1
ATOM 2769 C C . GLU A 1 343 ? -9.410 -9.773 19.699 1.00 95.69 343 GLU A C 1
ATOM 2771 O O . GLU A 1 343 ? -8.411 -10.108 20.343 1.00 95.69 343 GLU A O 1
ATOM 2776 N N . ILE A 1 344 ? -10.643 -10.150 20.040 1.00 93.88 344 ILE A N 1
ATOM 2777 C CA . ILE A 1 344 ? -10.957 -11.063 21.135 1.00 93.88 344 ILE A CA 1
ATOM 2778 C C . ILE A 1 344 ? -11.700 -12.285 20.583 1.00 93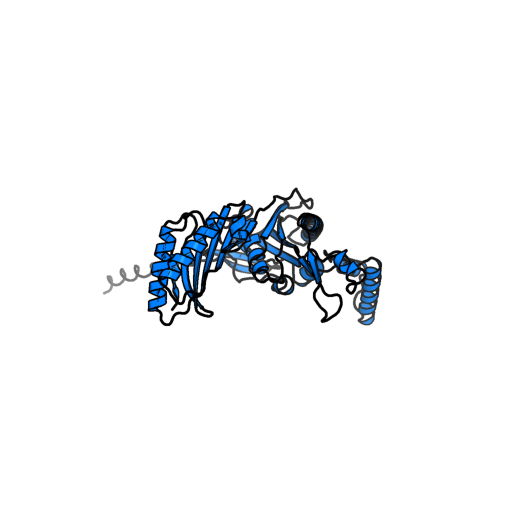.88 344 ILE A C 1
ATOM 2780 O O . ILE A 1 344 ? -12.934 -12.255 20.474 1.00 93.88 344 ILE A O 1
ATOM 2784 N N . PRO A 1 345 ? -10.980 -13.373 20.269 1.00 91.19 345 PRO A N 1
ATOM 2785 C CA . PRO A 1 345 ? -11.605 -14.640 19.933 1.00 91.19 345 PRO A CA 1
ATOM 2786 C C . PRO A 1 345 ? -12.214 -15.284 21.181 1.00 91.19 345 PRO A C 1
ATOM 2788 O O . PRO A 1 345 ? -11.558 -15.466 22.210 1.00 91.19 345 PRO A O 1
ATOM 2791 N N . ILE A 1 346 ? -13.491 -15.650 21.102 1.00 86.69 346 ILE A N 1
ATOM 2792 C CA . ILE A 1 346 ? -14.220 -16.280 22.203 1.00 86.69 346 ILE A CA 1
ATOM 2793 C C . ILE A 1 346 ? -15.300 -17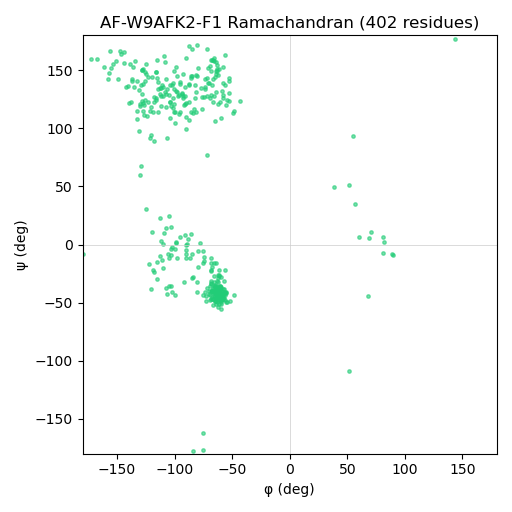.244 21.693 1.00 86.69 346 ILE A C 1
ATOM 2795 O O . ILE A 1 346 ? -15.986 -17.017 20.693 1.00 86.69 346 ILE A O 1
ATOM 2799 N N . GLU A 1 347 ? -15.476 -18.359 22.399 1.00 84.06 347 GLU A N 1
ATOM 2800 C CA . GLU A 1 347 ? -16.549 -19.312 22.119 1.00 84.06 347 GLU A CA 1
ATOM 2801 C C . GLU A 1 347 ? -17.841 -18.904 22.835 1.00 84.06 347 GLU A C 1
ATOM 2803 O O . GLU A 1 347 ? -17.926 -18.951 24.067 1.00 84.06 347 GLU A O 1
ATOM 2808 N N . PHE A 1 348 ? -18.865 -18.549 22.053 1.00 81.31 348 PHE A N 1
ATOM 2809 C CA . PHE A 1 348 ? -20.205 -18.260 22.561 1.00 81.31 348 PHE A CA 1
ATOM 2810 C C . PHE A 1 348 ? -21.195 -19.372 22.221 1.00 81.31 348 PHE A C 1
ATOM 2812 O O . PHE A 1 348 ? -21.213 -19.915 21.117 1.00 81.31 348 PHE A O 1
ATOM 2819 N N . TYR A 1 349 ? -22.098 -19.647 23.158 1.00 79.50 349 TYR A N 1
ATOM 2820 C CA . TYR A 1 349 ? -23.198 -20.596 23.002 1.00 79.50 349 TYR A CA 1
ATOM 2821 C C . TYR A 1 349 ? -24.546 -19.896 22.768 1.00 79.50 349 TYR A C 1
ATOM 2823 O O . TYR A 1 349 ? -25.532 -20.551 22.417 1.00 79.50 349 TYR A O 1
ATOM 2831 N N . GLY A 1 350 ? -24.616 -18.566 22.918 1.00 84.88 350 GLY A N 1
ATOM 2832 C CA . GLY A 1 350 ? -25.823 -17.802 22.605 1.00 84.88 350 GLY A CA 1
ATOM 2833 C C . GLY A 1 350 ? -25.646 -16.283 22.545 1.00 84.88 350 GLY A C 1
ATOM 2834 O O . GLY A 1 350 ? -24.746 -15.706 23.143 1.00 84.88 350 GLY A O 1
ATOM 2835 N N . LYS A 1 351 ? -26.582 -15.601 21.869 1.00 87.50 351 LYS A N 1
ATOM 2836 C CA . LYS A 1 351 ? -26.541 -14.138 21.658 1.00 87.50 351 LYS A CA 1
ATOM 2837 C C . LYS A 1 351 ? -26.606 -13.306 22.944 1.00 87.50 351 LYS A C 1
ATOM 2839 O O . LYS A 1 351 ? -26.118 -12.184 22.965 1.00 87.50 351 LYS A O 1
ATOM 2844 N N . ALA A 1 352 ? -27.195 -13.835 24.017 1.00 91.50 352 ALA A N 1
ATOM 2845 C CA . ALA A 1 352 ? -27.199 -13.147 25.309 1.00 91.50 352 ALA A CA 1
ATOM 2846 C C . ALA A 1 352 ? -25.786 -13.034 25.911 1.00 91.50 352 ALA A C 1
ATOM 2848 O O . ALA A 1 352 ? -25.493 -12.040 26.570 1.00 91.50 352 ALA A O 1
ATOM 2849 N N . GLU A 1 353 ? -24.915 -14.017 25.655 1.00 89.00 353 GLU A N 1
ATOM 2850 C CA . GLU A 1 353 ? -23.518 -13.992 26.102 1.00 89.00 353 GLU A CA 1
ATOM 2851 C C . GLU A 1 353 ? -22.728 -12.933 25.339 1.00 89.00 353 GLU A C 1
ATOM 2853 O O . GLU A 1 353 ? -22.031 -12.150 25.972 1.00 89.00 353 GLU A O 1
ATOM 2858 N N . VAL A 1 354 ? -22.933 -12.832 24.018 1.00 91.06 354 VAL A N 1
ATOM 2859 C CA . VAL A 1 354 ? -22.354 -11.763 23.185 1.00 91.06 354 VAL A CA 1
ATOM 2860 C C . VAL A 1 354 ? -22.722 -10.389 23.747 1.00 91.06 354 VAL A C 1
ATOM 2862 O O . VAL A 1 354 ? -21.850 -9.564 23.976 1.00 91.06 354 VAL A O 1
ATOM 2865 N N . ILE A 1 355 ? -24.006 -10.150 24.040 1.00 93.50 355 ILE A N 1
ATOM 2866 C CA . ILE A 1 355 ? -24.465 -8.861 24.585 1.00 93.50 355 ILE A CA 1
ATOM 2867 C C . ILE A 1 355 ? -23.814 -8.569 25.943 1.00 93.50 355 ILE A C 1
ATOM 2869 O O . ILE A 1 355 ? -23.328 -7.460 26.156 1.00 93.50 355 ILE A O 1
ATOM 2873 N N . GLY A 1 356 ? -23.807 -9.545 26.857 1.00 93.06 356 GLY A N 1
ATOM 2874 C CA . GLY A 1 356 ? -23.203 -9.377 28.180 1.00 93.06 356 GLY A CA 1
ATOM 2875 C C . GLY A 1 356 ? -21.695 -9.127 28.108 1.00 93.06 356 GLY A C 1
ATOM 2876 O O . GLY A 1 356 ? -21.183 -8.269 28.825 1.00 93.06 356 GLY A O 1
ATOM 2877 N N . PHE A 1 357 ? -21.004 -9.820 27.201 1.00 93.88 357 PHE A N 1
ATOM 2878 C CA . PHE A 1 357 ? -19.589 -9.609 26.923 1.00 93.88 357 PHE A CA 1
ATOM 2879 C C . PHE A 1 357 ? -19.330 -8.198 26.401 1.00 93.88 357 PHE A C 1
ATOM 2881 O O . PHE A 1 357 ? -18.538 -7.467 26.989 1.00 93.88 357 PHE A O 1
ATOM 2888 N N . SER A 1 358 ? -20.039 -7.778 25.349 1.00 95.25 358 SER A N 1
ATOM 2889 C CA . SER A 1 358 ? -19.861 -6.451 24.755 1.00 95.25 358 SER A CA 1
ATOM 2890 C C . SER A 1 358 ? -20.151 -5.327 25.749 1.00 95.25 358 SER A C 1
ATOM 2892 O O . SER A 1 358 ? -19.465 -4.313 25.733 1.00 95.25 358 SER A O 1
ATOM 2894 N N . GLN A 1 359 ? -21.131 -5.497 26.644 1.00 95.75 359 GLN A N 1
ATOM 2895 C CA . GLN A 1 359 ? -21.409 -4.529 27.711 1.00 95.75 359 GLN A CA 1
ATOM 2896 C C . GLN A 1 359 ? -20.253 -4.404 28.706 1.00 95.75 359 GLN A C 1
ATOM 2898 O O . GLN A 1 359 ? -19.917 -3.295 29.114 1.00 95.75 359 GLN A O 1
ATOM 2903 N N . TYR A 1 360 ? -19.652 -5.528 29.098 1.00 96.12 360 TYR A N 1
ATOM 2904 C CA . TYR A 1 360 ? -18.513 -5.524 30.010 1.00 96.12 360 TYR A CA 1
ATOM 2905 C C . TYR A 1 360 ? -17.264 -4.933 29.348 1.00 96.12 360 TYR A C 1
ATOM 2907 O O . TYR A 1 360 ? -16.651 -4.023 29.901 1.00 96.12 360 TYR A O 1
ATOM 2915 N N . ALA A 1 361 ? -16.951 -5.377 28.128 1.00 95.88 361 ALA A N 1
ATOM 2916 C CA . ALA A 1 361 ? -15.842 -4.851 27.340 1.00 95.88 361 ALA A CA 1
ATOM 2917 C C . ALA A 1 361 ? -15.986 -3.342 27.084 1.00 95.88 361 ALA A C 1
ATOM 2919 O O . ALA A 1 361 ? -15.012 -2.613 27.214 1.00 95.88 361 ALA A O 1
ATOM 2920 N N . TYR A 1 362 ? -17.200 -2.850 26.808 1.00 96.88 362 TYR A N 1
ATOM 2921 C CA . TYR A 1 362 ? -17.467 -1.414 26.679 1.00 96.88 362 TYR A CA 1
ATOM 2922 C C . TYR A 1 362 ? -17.108 -0.630 27.949 1.00 96.88 362 TYR A C 1
ATOM 2924 O O . TYR A 1 362 ? -16.512 0.441 27.859 1.00 96.88 362 TYR A O 1
ATOM 2932 N N . GLY A 1 363 ? -17.467 -1.152 29.128 1.00 96.81 363 GLY A N 1
ATOM 2933 C CA . GLY A 1 363 ? -17.118 -0.527 30.406 1.00 96.81 363 GLY A CA 1
ATOM 2934 C C . GLY A 1 363 ? -15.605 -0.449 30.606 1.00 96.81 363 GLY A C 1
ATOM 2935 O O . GLY A 1 363 ? -15.084 0.611 30.922 1.00 96.81 363 GLY A O 1
ATOM 2936 N N . LEU A 1 364 ? -14.893 -1.539 30.315 1.00 96.94 364 LEU A N 1
ATOM 2937 C CA . LEU A 1 364 ? -13.431 -1.557 30.369 1.00 96.94 364 LEU A CA 1
ATOM 2938 C C . LEU A 1 364 ? -12.791 -0.593 29.361 1.00 96.94 364 LEU A C 1
ATOM 2940 O O . LEU A 1 364 ? -11.821 0.075 29.699 1.00 96.94 364 LEU A O 1
ATOM 2944 N N . VAL A 1 365 ? -13.342 -0.480 28.148 1.00 96.94 365 VAL A N 1
ATOM 2945 C CA . VAL A 1 365 ? -12.875 0.496 27.151 1.00 96.94 365 VAL A CA 1
ATOM 2946 C C . VAL A 1 365 ? -12.960 1.921 27.701 1.00 96.94 365 VAL A C 1
ATOM 2948 O O . VAL A 1 365 ? -11.994 2.669 27.605 1.00 96.94 365 VAL A O 1
ATOM 2951 N N . GLN A 1 366 ? -14.093 2.270 28.315 1.00 95.94 366 GLN A N 1
ATOM 2952 C CA . GLN A 1 366 ? -14.312 3.573 28.953 1.00 95.94 366 GLN A CA 1
ATOM 2953 C C . GLN A 1 366 ? -13.365 3.835 30.131 1.00 95.94 366 GLN A C 1
ATOM 2955 O O . GLN A 1 366 ? -12.935 4.966 30.328 1.00 95.94 366 GLN A O 1
ATOM 2960 N N . ASP A 1 367 ? -13.048 2.801 30.910 1.00 96.19 367 ASP A N 1
ATOM 2961 C CA . ASP A 1 367 ? -12.250 2.942 32.128 1.00 96.19 367 ASP A CA 1
ATOM 2962 C C . ASP A 1 367 ? -10.733 2.933 31.867 1.00 96.19 367 ASP A C 1
ATOM 2964 O O . ASP A 1 367 ? -9.978 3.483 32.671 1.00 96.19 367 ASP A O 1
ATOM 2968 N N . MET A 1 368 ? -10.274 2.276 30.794 1.00 97.12 368 MET A N 1
ATOM 2969 C CA . MET A 1 368 ? -8.854 1.948 30.596 1.00 97.12 368 MET A CA 1
ATOM 2970 C C . MET A 1 368 ? -8.192 2.632 29.394 1.00 97.12 368 MET A C 1
ATOM 2972 O O . MET A 1 368 ? -6.982 2.841 29.436 1.00 97.12 368 MET A O 1
ATOM 2976 N N . PHE A 1 369 ? -8.927 2.945 28.321 1.00 96.94 369 PHE A N 1
ATOM 2977 C CA . PHE A 1 369 ? -8.329 3.403 27.061 1.00 96.94 369 PHE A CA 1
ATOM 2978 C C . PHE A 1 369 ? -8.501 4.910 26.880 1.00 96.94 369 PHE A C 1
ATOM 2980 O O . PHE A 1 369 ? -9.623 5.410 26.812 1.00 96.94 369 PHE A O 1
ATOM 2987 N N . GLU A 1 370 ? -7.387 5.616 26.710 1.00 95.62 370 GLU A N 1
ATOM 2988 C CA . GLU A 1 370 ? -7.344 7.051 26.397 1.00 95.62 370 GLU A CA 1
ATOM 2989 C C . GLU A 1 370 ? -7.978 7.360 25.037 1.00 95.62 370 GLU A C 1
ATOM 2991 O O . GLU A 1 370 ? -7.957 6.515 24.148 1.00 95.62 370 GLU A O 1
ATOM 2996 N N . ASP A 1 371 ? -8.537 8.553 24.851 1.00 95.81 371 ASP A N 1
ATOM 2997 C CA . ASP A 1 371 ? -9.375 8.900 23.694 1.00 95.81 371 ASP A CA 1
ATOM 2998 C C . ASP A 1 371 ? -8.624 9.482 22.487 1.00 95.81 371 ASP A C 1
ATOM 3000 O O . ASP A 1 371 ? -9.241 9.689 21.451 1.00 95.81 371 ASP A O 1
ATOM 3004 N N . TYR A 1 372 ? -7.316 9.726 22.562 1.00 95.50 372 TYR A N 1
ATOM 3005 C CA . TYR A 1 372 ? -6.576 10.455 21.520 1.00 95.50 372 TYR A CA 1
ATOM 3006 C C . TYR A 1 372 ? -6.230 9.637 20.258 1.00 95.50 372 TYR A C 1
ATOM 3008 O O . TYR A 1 372 ? -5.600 10.176 19.347 1.00 95.50 372 TYR A O 1
ATOM 3016 N N . TYR A 1 373 ? -6.631 8.365 20.188 1.00 96.94 373 TYR A N 1
ATOM 3017 C CA . TYR A 1 373 ? -6.412 7.457 19.056 1.00 96.94 373 TYR A CA 1
ATOM 3018 C C . TYR A 1 373 ? -7.683 6.684 18.695 1.00 96.94 373 TYR A C 1
ATOM 3020 O O . TYR A 1 373 ? -8.572 6.483 19.531 1.00 96.94 373 TYR A O 1
ATOM 3028 N N . ASP A 1 374 ? -7.733 6.200 17.455 1.00 96.81 374 ASP A N 1
ATOM 3029 C CA . ASP A 1 374 ? -8.808 5.329 16.993 1.00 96.81 374 ASP A CA 1
ATOM 3030 C C . ASP A 1 374 ? -8.720 3.972 17.691 1.00 96.81 374 ASP A C 1
ATOM 3032 O O . ASP A 1 374 ? -7.678 3.320 17.684 1.00 96.81 374 ASP A O 1
ATOM 3036 N N . LEU A 1 375 ? -9.821 3.513 18.275 1.00 98.12 375 LEU A N 1
ATOM 3037 C CA . LEU A 1 375 ? -9.908 2.212 18.927 1.00 98.12 375 LEU A CA 1
ATOM 3038 C C . LEU A 1 375 ? -10.942 1.345 18.218 1.00 98.12 375 LEU A C 1
ATOM 3040 O O . LEU A 1 375 ? -12.107 1.728 18.099 1.00 98.12 375 LEU A O 1
ATOM 3044 N N . GLU A 1 376 ? -10.532 0.147 17.819 1.00 97.81 376 GLU A N 1
ATOM 3045 C CA . GLU A 1 376 ? -11.403 -0.858 17.219 1.00 97.81 376 GLU A CA 1
ATOM 3046 C C . GLU A 1 376 ? -11.278 -2.185 17.968 1.00 97.81 376 GLU A C 1
ATOM 3048 O O . GLU A 1 376 ? -10.259 -2.863 17.910 1.00 97.81 376 GLU A O 1
ATOM 3053 N N . LEU A 1 377 ? -12.336 -2.576 18.673 1.00 97.56 377 LEU A N 1
ATOM 3054 C CA . LEU A 1 377 ? -12.441 -3.865 19.342 1.00 97.56 377 LEU A CA 1
ATOM 3055 C C . LEU A 1 377 ? -13.334 -4.799 18.526 1.00 97.56 377 LEU A C 1
ATOM 3057 O O . LEU A 1 377 ? -14.530 -4.534 18.366 1.00 97.56 377 LEU A O 1
ATOM 3061 N N . MET A 1 378 ? -12.785 -5.920 18.075 1.00 96.19 378 MET A N 1
ATOM 3062 C CA . MET A 1 378 ? -13.501 -6.971 17.362 1.00 96.19 378 MET A CA 1
ATOM 3063 C C . MET A 1 378 ? -13.680 -8.189 18.259 1.00 96.19 378 MET A C 1
ATOM 3065 O O . MET A 1 378 ? -12.717 -8.819 18.685 1.00 96.19 378 MET A O 1
ATOM 3069 N N . ILE A 1 379 ? -14.930 -8.547 18.536 1.00 94.31 379 ILE A N 1
ATOM 3070 C CA . ILE A 1 379 ? -15.266 -9.746 19.303 1.00 94.31 379 ILE A CA 1
ATOM 3071 C C . ILE A 1 379 ? -15.681 -10.819 18.305 1.00 94.31 379 ILE A C 1
ATOM 3073 O O . ILE A 1 379 ? -16.708 -10.680 17.629 1.00 94.31 379 ILE A O 1
ATOM 3077 N N . THR A 1 380 ? -14.885 -11.879 18.214 1.00 92.25 380 THR A N 1
ATOM 3078 C CA . THR A 1 380 ? -15.021 -12.914 17.187 1.00 92.25 380 THR A CA 1
ATOM 3079 C C . THR A 1 380 ? -15.372 -14.267 17.802 1.00 92.25 380 THR A C 1
ATOM 3081 O O . THR A 1 380 ? -15.009 -14.578 18.934 1.00 92.25 380 THR A O 1
ATOM 3084 N N . SER A 1 381 ? -16.127 -15.085 17.067 1.00 88.44 381 SER A N 1
ATOM 3085 C CA . SER A 1 381 ? -16.413 -16.473 17.430 1.00 88.44 381 SER A CA 1
ATOM 3086 C C . SER A 1 381 ? -16.322 -17.377 16.210 1.00 88.44 381 SER A C 1
ATOM 3088 O O . SER A 1 381 ? -17.029 -17.174 15.220 1.00 88.44 381 SER A O 1
ATOM 3090 N N . SER A 1 382 ? -15.461 -18.397 16.28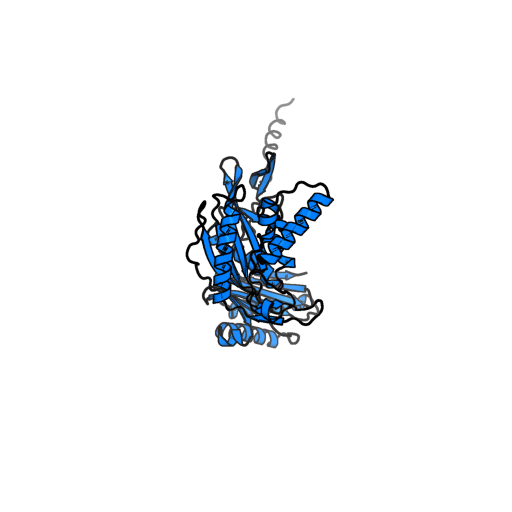5 1.00 81.50 382 SER A N 1
ATOM 3091 C CA . SER A 1 382 ? -15.052 -19.187 15.113 1.00 81.50 382 SER A CA 1
ATOM 3092 C C . SER A 1 382 ? -14.572 -18.257 13.984 1.00 81.50 382 SER A C 1
ATOM 3094 O O . SER A 1 382 ? -13.558 -17.596 14.159 1.00 81.50 382 SER A O 1
ATOM 3096 N N . ASP A 1 383 ? -15.338 -18.125 12.894 1.00 77.06 383 ASP A N 1
ATOM 3097 C CA . ASP A 1 383 ? -15.001 -17.291 11.730 1.00 77.06 383 ASP A CA 1
ATOM 3098 C C . ASP A 1 383 ? -15.949 -16.082 11.570 1.00 77.06 383 ASP A C 1
ATOM 3100 O O . ASP A 1 383 ? -16.187 -15.602 10.460 1.00 77.06 383 ASP A O 1
ATOM 3104 N N . LYS A 1 384 ? -16.605 -15.636 12.650 1.00 88.75 384 LYS A N 1
ATOM 3105 C CA . LYS A 1 384 ? -17.610 -14.563 12.596 1.00 88.75 384 LYS A CA 1
ATOM 3106 C C . LYS A 1 384 ? -17.316 -13.458 13.590 1.00 88.75 384 LYS A C 1
ATOM 3108 O O . LYS A 1 384 ? -17.036 -13.722 14.753 1.00 88.75 384 LYS A O 1
ATOM 3113 N N . VAL A 1 385 ? -17.502 -12.221 13.145 1.00 93.44 385 VAL A N 1
ATOM 3114 C CA . VAL A 1 385 ? -17.585 -11.060 14.032 1.00 93.44 385 VAL A CA 1
ATOM 3115 C C . VAL A 1 385 ? -18.959 -11.065 14.700 1.00 93.44 385 VAL A C 1
ATOM 3117 O O . VAL A 1 385 ? -19.990 -10.963 14.034 1.00 93.44 385 VAL A O 1
ATOM 3120 N N . GLU A 1 386 ? -18.978 -11.210 16.021 1.00 94.00 386 GLU A N 1
ATOM 3121 C CA . GLU A 1 386 ? -20.200 -11.229 16.832 1.00 94.00 386 GLU A CA 1
ATOM 3122 C C . GLU A 1 386 ? -20.557 -9.828 17.338 1.00 94.00 386 GLU A C 1
ATOM 3124 O O . GLU A 1 386 ? -21.736 -9.475 17.454 1.00 94.00 386 GLU A O 1
ATOM 3129 N N . SER A 1 387 ? -19.544 -8.999 17.599 1.00 95.62 387 SER A N 1
ATOM 3130 C CA . SER A 1 387 ? -19.710 -7.611 18.020 1.00 95.62 387 SER A CA 1
ATOM 3131 C C . SER A 1 387 ? -18.489 -6.772 17.662 1.00 95.62 387 SER A C 1
ATOM 3133 O O . SER A 1 387 ? -17.369 -7.274 17.673 1.00 95.62 387 SER A O 1
ATOM 3135 N N . THR A 1 388 ? -18.701 -5.476 17.442 1.00 97.31 388 THR A N 1
ATOM 3136 C CA . THR A 1 388 ? -17.629 -4.474 17.389 1.00 97.31 388 THR A CA 1
ATOM 3137 C C . THR A 1 388 ? -17.879 -3.342 18.376 1.00 97.31 388 THR A C 1
ATOM 3139 O O . THR A 1 388 ? -19.031 -2.983 18.646 1.00 97.31 388 THR A O 1
ATOM 3142 N N . ILE A 1 389 ? -16.799 -2.793 18.929 1.00 97.62 389 ILE A N 1
ATOM 3143 C CA . ILE A 1 389 ? -16.792 -1.530 19.672 1.00 97.62 389 ILE A CA 1
ATOM 3144 C C . ILE A 1 389 ? -15.786 -0.622 18.978 1.00 97.62 389 ILE A C 1
ATOM 3146 O O . ILE A 1 389 ? -14.631 -1.000 18.833 1.00 97.62 389 ILE A O 1
ATOM 3150 N N . TYR A 1 390 ? -16.224 0.548 18.535 1.00 96.88 390 TYR A N 1
ATOM 3151 C CA . TYR A 1 390 ? -15.397 1.480 17.777 1.00 96.88 390 TYR A CA 1
ATOM 3152 C C . TYR A 1 390 ? -15.454 2.876 18.387 1.00 96.88 390 TYR A C 1
ATOM 3154 O O . TYR A 1 390 ? -16.538 3.339 18.743 1.00 96.88 390 TYR A O 1
ATOM 3162 N N . ARG A 1 391 ? -14.315 3.557 18.494 1.00 96.38 391 ARG A N 1
ATOM 3163 C CA . ARG A 1 391 ? -14.221 4.944 18.958 1.00 96.38 391 ARG A CA 1
ATOM 3164 C C . ARG A 1 391 ? -13.192 5.685 18.112 1.00 96.38 391 ARG A C 1
ATOM 3166 O O . ARG A 1 391 ? -12.035 5.285 18.095 1.00 96.38 391 ARG A O 1
ATOM 3173 N N . GLU A 1 392 ? -13.624 6.755 17.458 1.00 94.38 392 GLU A N 1
ATOM 3174 C CA . GLU A 1 392 ? -12.733 7.702 16.777 1.00 94.38 392 GLU A CA 1
ATOM 3175 C C . GLU A 1 392 ? -11.898 8.490 17.790 1.00 94.38 392 GLU A C 1
ATOM 3177 O O . GLU A 1 392 ? -12.373 8.796 18.892 1.00 94.38 392 GLU A O 1
ATOM 3182 N N . ALA A 1 393 ? -10.687 8.868 17.392 1.00 94.62 393 ALA A N 1
ATOM 3183 C CA . ALA A 1 393 ? -9.836 9.764 18.157 1.00 94.62 393 ALA A CA 1
ATOM 3184 C C . ALA A 1 393 ? -10.577 11.069 18.532 1.00 94.62 393 ALA A C 1
ATOM 3186 O O . ALA A 1 393 ? -11.183 11.741 17.697 1.00 94.62 393 ALA A O 1
ATOM 3187 N N . GLY A 1 394 ? -10.519 11.444 19.808 1.00 94.44 394 GLY A N 1
ATOM 3188 C CA . GLY A 1 394 ? -11.165 12.617 20.395 1.00 94.44 394 GLY A CA 1
ATOM 3189 C C . GLY A 1 394 ? -12.648 12.444 20.745 1.00 94.44 394 GLY A C 1
ATOM 3190 O O . GLY A 1 394 ? -13.274 13.410 21.183 1.00 94.44 394 GLY A O 1
ATOM 3191 N N . SER A 1 395 ? -13.236 11.257 20.552 1.00 94.06 395 SER A N 1
ATOM 3192 C CA . SER A 1 395 ? -14.623 10.974 20.940 1.00 94.06 395 SER A CA 1
ATOM 3193 C C . SER A 1 395 ? -14.714 10.374 22.344 1.00 94.06 395 SER A C 1
ATOM 3195 O O . SER A 1 395 ? -14.142 9.324 22.610 1.00 94.06 395 SER A O 1
ATOM 3197 N N . ASP A 1 396 ? -15.540 10.956 23.218 1.00 90.12 396 ASP A N 1
ATOM 3198 C CA . ASP A 1 396 ? -15.765 10.438 24.581 1.00 90.12 396 ASP A CA 1
ATOM 3199 C C . ASP A 1 396 ? -16.522 9.091 24.607 1.00 90.12 396 ASP A C 1
ATOM 3201 O O . ASP A 1 396 ? -16.512 8.357 25.600 1.00 90.12 396 ASP A O 1
ATOM 3205 N N . THR A 1 397 ? -17.262 8.761 23.542 1.00 91.62 397 THR A N 1
ATOM 3206 C CA . THR A 1 397 ? -18.207 7.633 23.543 1.00 91.62 397 THR A CA 1
ATOM 3207 C C . THR A 1 397 ? -17.968 6.673 22.378 1.00 91.62 397 THR A C 1
ATOM 3209 O O . THR A 1 397 ? -18.229 7.045 21.231 1.00 91.62 397 THR A O 1
ATOM 3212 N N . PRO A 1 398 ? -17.564 5.415 22.645 1.00 94.38 398 PRO A N 1
ATOM 3213 C CA . PRO A 1 398 ? -17.536 4.359 21.652 1.00 94.38 398 PRO A CA 1
ATOM 3214 C C . PRO A 1 398 ? -18.937 4.014 21.143 1.00 94.38 398 PRO A C 1
ATOM 3216 O O . PRO A 1 398 ? -19.923 3.999 21.883 1.00 94.38 398 PRO A O 1
ATOM 3219 N N . THR A 1 399 ? -19.009 3.645 19.875 1.00 95.56 399 THR A N 1
ATOM 3220 C CA . THR A 1 399 ? -20.173 3.028 19.248 1.00 95.56 399 THR A CA 1
ATOM 3221 C C . THR A 1 399 ? -20.061 1.511 19.350 1.00 95.56 399 THR A C 1
ATOM 3223 O O . THR A 1 399 ? -19.010 0.940 19.077 1.00 95.56 399 THR A O 1
ATOM 3226 N N . VAL A 1 400 ? -21.157 0.842 19.711 1.00 96.38 400 VAL A N 1
ATOM 3227 C CA . VAL A 1 400 ? -21.220 -0.624 19.810 1.00 96.38 400 VAL A CA 1
ATOM 3228 C C . VAL A 1 400 ? -22.177 -1.172 18.761 1.00 96.38 400 VAL A C 1
ATOM 3230 O O . VAL A 1 400 ? -23.310 -0.698 18.641 1.00 96.38 400 VAL A O 1
ATOM 3233 N N . ARG A 1 401 ? -21.761 -2.220 18.048 1.00 96.06 401 ARG A N 1
ATOM 3234 C CA . ARG A 1 401 ? -22.616 -2.971 17.124 1.00 96.06 401 ARG A CA 1
ATOM 3235 C C . ARG A 1 401 ? -22.592 -4.453 17.461 1.00 96.06 401 ARG A C 1
ATOM 3237 O O . ARG A 1 401 ? -21.538 -5.070 17.453 1.00 96.06 401 ARG A O 1
ATOM 3244 N N . ILE A 1 402 ? -23.772 -5.028 17.685 1.00 93.50 402 ILE A N 1
ATOM 3245 C CA . ILE A 1 402 ? -23.966 -6.478 17.823 1.00 93.50 402 ILE A CA 1
ATOM 3246 C C . ILE A 1 402 ? -24.460 -7.033 16.487 1.00 93.50 402 ILE A C 1
ATOM 3248 O O . ILE A 1 402 ? -25.393 -6.484 15.896 1.00 93.50 402 ILE A O 1
ATOM 3252 N N . PHE A 1 403 ? -23.859 -8.122 16.014 1.00 91.31 403 PHE A N 1
ATOM 3253 C CA . PHE A 1 403 ? -24.251 -8.786 14.773 1.00 91.31 403 PHE A CA 1
ATOM 3254 C C . PHE A 1 403 ? -25.220 -9.939 15.068 1.00 91.31 403 PHE A C 1
ATOM 3256 O O . PHE A 1 403 ? -25.083 -10.662 16.061 1.00 91.31 403 PHE A O 1
ATOM 3263 N N . HIS A 1 404 ? -26.247 -10.094 14.227 1.00 81.94 404 HIS A N 1
ATOM 3264 C CA . HIS A 1 404 ? -27.350 -11.040 14.432 1.00 81.94 404 HIS A CA 1
ATOM 3265 C C . HIS A 1 404 ? -27.330 -12.190 13.440 1.00 81.94 404 HIS A C 1
ATOM 3267 O O . HIS A 1 404 ? -27.216 -11.916 12.226 1.00 81.94 404 HIS A O 1
#

Mean predicted aligned error: 7.39 Å

pLDDT: mean 90.9, std 13.38, range [38.59, 98.88]

Foldseek 3Di:
DDDPPPPVVVVVPPPPPPPPPQWDWFWEDDPNDTDIWIWHNDQVDQLGAIAIPPADEALQPPLLVVFFQAPQQVVCLVVVLSNVCCVVAPSVFKHKHWHHQCHNLLWVLQLDEQEDPVRLVVQLVVVQVVCVVVVHDDDSVVSSVSSRNYLFYYFDALLDPVRCQVGPRFFRGKTKMWIWGADPVRYIATAAMEIETETEQKGWGHNDVPDDIDIDGDDPVNSVVSVVVSLLVVLVVQCPTPRRVFHKYKYWYWYADDSPDPHGTGIFWIDIDGGNDSDGDDTDTWDKDKDKEPDPCCCVLVVVVNVLQVVLQVQLCVVAVQWPTKIWIFIDTPSHTAEIEIETEGADPDLVVLVVSQVSSQVSCLVRPDQQHWYWYFYDYDHDGQKIWTHHRPDNHTDIDGDD

Nearest PDB structures (foldseek):
  4hn3-assembly1_A  TM=9.567E-01  e=3.961E-43  Listeria monocytogenes EGD-e
  4hn3-assembly2_C  TM=9.587E-01  e=5.316E-42  Listeria monocytogenes EGD-e
  4hn3-assembly2_D  TM=9.635E-01  e=2.123E-41  Listeria monocytogenes EGD-e
  3ib5-assembly1_A-2  TM=9.292E-01  e=1.794E-30  Ligilactobacillus salivarius UCC118
  3n2q-assembly1_A-2  TM=5.390E-01  e=3.540E-22  Bacillus cereus ATCC 14579

Sequence (404 aa):
MKKWTICLLGALLLITACSPDTNEEVVQEEDTQQETSIVPSYQLSDENYKMILPYEPSKARGVIVNQVANRMDIDEMEEGLRRHSKEVYDPSKYFFQEGQYLDEDTVYDWLGRELTESQLEEAVADRIDYLEENKMTVNEENIRRDFQLGLNPPIENENSKEDQEANPRYLSHILEQNFLTKNEDNTVNLKGISIGLAMKSVYRYQTETGGPYYYKDISNSEMMKQATAIAEKVVNRIRNMEGLENVPIMLAVYSEQEHSSPIPGNYVAKMNVAGGETSLSDWDNIDEQHILFPSDEGKKEYFDDHELVTSFGNEIANYFPNYVGIIGEGFYINDELKKLTIEIPIEFYGKAEVIGFSQYAYGLVQDMFEDYYDLELMITSSDKVESTIYREAGSDTPTVRIFH

Solvent-accessible surface area (backbone atoms only — not comparable to full-atom values): 22256 Å² total; per-residue (Å²): 134,89,83,82,81,66,74,72,67,72,72,71,72,79,71,76,67,72,72,76,72,63,52,44,77,34,32,40,79,52,98,95,42,83,44,84,28,36,31,60,67,73,43,92,45,90,89,34,53,33,47,59,32,80,80,64,75,34,49,32,66,67,53,57,73,78,47,49,79,31,72,51,32,54,54,46,54,58,50,47,50,53,59,60,42,41,84,78,49,45,40,93,68,28,33,42,45,51,20,74,82,57,30,46,66,57,47,53,40,34,53,28,51,26,56,44,75,71,55,43,56,51,53,43,51,55,50,46,53,53,29,56,77,69,73,45,89,80,52,68,69,60,51,50,52,62,60,57,42,21,63,20,54,42,63,91,44,74,57,34,66,68,41,41,67,75,34,47,62,44,56,46,45,77,46,52,38,34,32,27,36,74,45,98,88,34,37,52,43,83,63,32,36,37,39,35,39,34,29,37,34,50,36,72,47,53,52,50,94,92,55,70,80,46,76,43,82,40,55,68,72,59,42,53,55,50,50,51,60,42,48,47,53,50,46,49,52,46,42,72,37,90,90,35,41,57,42,29,36,38,41,35,39,30,39,40,48,54,67,84,52,95,55,42,40,34,49,47,29,32,42,74,35,56,50,61,57,61,72,81,72,76,72,47,77,41,56,45,48,69,39,48,28,73,38,75,62,21,49,70,77,40,43,69,61,21,51,50,54,47,49,53,48,51,60,50,46,76,79,37,86,63,57,78,56,60,46,31,38,36,35,28,49,74,91,38,69,49,34,41,39,35,40,35,51,36,79,74,94,47,72,70,55,54,52,54,47,52,55,50,52,50,51,49,45,72,75,71,54,76,41,79,26,28,37,40,38,40,34,27,36,94,94,40,74,44,32,39,39,38,26,56,52,73,42,97,64,65,50,75,48,78,58,132

Organism: NCBI:txid171693

Radius of gyration: 27.22 Å; Cα contacts (8 Å, |Δi|>4): 735; chains: 1; bounding box: 99×55×76 Å